Protein AF-0000000084333200 (afdb_homodimer)

Sequence (530 aa):
MKIALASPPFPKSINDGLYWVDKLTKEAADQGAEIICFPESYIPGYPATEFTIETHAQEKLEIALKRICEIAKQHQLAIIIPMDWETGEGIFNVAFVVSALGEILGYQTKNQLDPTEDNRWMPGKERHLFEVNGLKFGIVICHEGFRYPETTRWAARHGAQIVFHPHFAGSNSSGVKPTQWGAPENPYYEKAMMMRSIENTIYFASSNYATDFPESATSMIDPDGKCIAYQPYGKIGVLVTEIDPALATGFLAKRLKPELYPNNIMKIALASPPFPKSINDGLYWVDKLTKEAADQGAEIICFPESYIPGYPATEFTIETHAQEKLEIALKRICEIAKQHQLAIIIPMDWETGEGIFNVAFVVSALGEILGYQTKNQLDPTEDNRWMPGKERHLFEVNGLKFGIVICHEGFRYPETTRWAARHGAQIVFHPHFAGSNSSGVKPTQWGAPENPYYEKAMMMRSIENTIYFASSNYATDFPESATSMIDPDGKCIAYQPYGKIGVLVTEIDPALATGFLAKRLKPELYPNNI

InterPro domains:
  IPR000132 Nitrilase/cyanide hydratase, conserved site [PS00920] (32-47)
  IPR003010 Carbon-nitrogen hydrolase [PF00795] (12-248)
  IPR003010 Carbon-nitrogen hydrolase [PS50263] (1-245)
  IPR036526 Carbon-nitrogen hydrolase superfamily [G3DSA:3.60.110.10] (1-257)
  IPR036526 Carbon-nitrogen hydrolase superfamily [SSF56317] (1-248)
  IPR050345 Aliphatic Amidase/Beta-Ureidopropionase [PTHR43674] (17-248)

Secondary structure (DSSP, 8-state):
-EEEEEEPPPPSSHHHHHHHHHHHHHHHHHTT-SEEEPPTTTBT----TTSPPPP--HHHHHHHHHHHHHHHHHHT-EEEEEEEEEETTEEEEEEEEE-TTS-EEEEEE--S--GGGTTT---------EEETTEEEEE--THHHHH-HHHHHHHHHTT-SEEEEE-----SSS-----STT-TTS-THHHHHHHHHHTTTSEEEEE----SS-SS--EEE-TTS-EEEEPPTT--EEEEEE--GGG---HHHHT--GGGSTTT-/-EEEEEEPPPPSSHHHHHHHHHHHHHHHHHTT-SEEEPPTTTBT----TTSPPPP--HHHHHHHHHHHHHHHHHHT-EEEEEEEEEETTEEEEEEEEE-TTS-EEEEEE--S--GGGTTT---------EEETTEEEEE--THHHHH-HHHHHHHHHTT-SEEEEE-----SSS-----STT-TTS-THHHHHHHHHHTTTSEEEEE----SS-SS--EEE-TTS-EEEEPPTT--EEEEEE--GGG---HHHHT--GGGSTTT-

Nearest PDB structures (foldseek):
  5h8l-assembly1_H  TM=8.187E-01  e=2.861E-19  Medicago truncatula
  5h8i-assembly1_H  TM=7.967E-01  e=8.391E-19  Medicago truncatula
  9er3-assembly1_B  TM=8.064E-01  e=1.312E-17  Bacillus pumilus
  8c5i-assembly1_H  TM=7.874E-01  e=9.164E-18  Bacillus pumilus
  5h8k-assembly1_H  TM=7.917E-01  e=2.183E-18  Medicago truncatula

Organism: NCBI:txid1302689

Structure (mmCIF, N/CA/C/O backbone):
data_AF-0000000084333200-model_v1
#
loop_
_entity.id
_entity.type
_entity.pdbx_description
1 polymer 'CN hydrolase domain-containing protein'
#
loop_
_atom_site.group_PDB
_atom_site.id
_atom_site.type_symbol
_atom_site.label_atom_id
_atom_site.label_alt_id
_atom_site.label_comp_id
_atom_site.label_asym_id
_atom_site.label_entity_id
_atom_site.label_seq_id
_atom_site.pdbx_PDB_ins_code
_atom_site.Cartn_x
_atom_site.Cartn_y
_atom_site.Cartn_z
_atom_site.occupancy
_atom_site.B_iso_or_equiv
_atom_site.auth_seq_id
_atom_site.auth_comp_id
_atom_site.auth_asym_id
_atom_site.auth_atom_id
_atom_site.pdbx_PDB_model_num
ATOM 1 N N . MET A 1 1 ? -20.094 14.773 8.094 1 96.56 1 MET A N 1
ATOM 2 C CA . MET A 1 1 ? -19.109 15.664 8.695 1 96.56 1 MET A CA 1
ATOM 3 C C . MET A 1 1 ? -18.219 16.297 7.621 1 96.56 1 MET A C 1
ATOM 5 O O . MET A 1 1 ? -17.844 15.641 6.648 1 96.56 1 MET A O 1
ATOM 9 N N . LYS A 1 2 ? -17.906 17.578 7.75 1 98.62 2 LYS A N 1
ATOM 10 C CA . LYS A 1 2 ? -17.047 18.234 6.758 1 98.62 2 LYS A CA 1
ATOM 11 C C . LYS A 1 2 ? -15.609 18.344 7.254 1 98.62 2 LYS A C 1
ATOM 13 O O . LYS A 1 2 ? -15.359 18.828 8.367 1 98.62 2 LYS A O 1
ATOM 18 N N . ILE A 1 3 ? -14.68 17.875 6.402 1 98.69 3 ILE A N 1
ATOM 19 C CA . ILE A 1 3 ? -13.242 17.859 6.664 1 98.69 3 ILE A CA 1
ATOM 20 C C . ILE A 1 3 ? -12.539 18.828 5.707 1 98.69 3 ILE A C 1
ATOM 22 O O . ILE A 1 3 ? -12.875 18.875 4.52 1 98.69 3 ILE A O 1
ATOM 26 N N . ALA A 1 4 ? -11.625 19.531 6.25 1 98.94 4 ALA A N 1
ATOM 27 C CA . ALA A 1 4 ? -10.844 20.438 5.406 1 98.94 4 ALA A CA 1
ATOM 28 C C . ALA A 1 4 ? -9.383 20 5.344 1 98.94 4 ALA A C 1
ATOM 30 O O . ALA A 1 4 ? -8.82 19.562 6.348 1 98.94 4 ALA A O 1
ATOM 31 N N . LEU A 1 5 ? -8.82 20.109 4.18 1 99 5 LEU A N 1
ATOM 32 C CA . LEU A 1 5 ? -7.391 19.938 3.934 1 99 5 LEU A CA 1
ATOM 33 C C . LEU A 1 5 ? -6.789 21.188 3.311 1 99 5 LEU A C 1
ATOM 35 O O . LEU A 1 5 ? -7.258 21.656 2.27 1 99 5 LEU A O 1
ATOM 39 N N . ALA A 1 6 ? -5.801 21.703 3.965 1 99 6 ALA A N 1
ATOM 40 C CA . ALA A 1 6 ? -5.176 22.938 3.496 1 99 6 ALA A CA 1
ATOM 41 C C . ALA A 1 6 ? -4.117 22.656 2.438 1 99 6 ALA A C 1
ATOM 43 O O . ALA A 1 6 ? -3.4 21.656 2.525 1 99 6 ALA A O 1
ATOM 44 N N . SER A 1 7 ? -4.074 23.5 1.481 1 98.94 7 SER A N 1
ATOM 45 C CA . SER A 1 7 ? -2.979 23.578 0.524 1 98.94 7 SER A CA 1
ATOM 46 C C . SER A 1 7 ? -2.365 24.984 0.512 1 98.94 7 SER A C 1
ATOM 48 O O . SER A 1 7 ? -2.543 25.734 -0.446 1 98.94 7 SER A O 1
ATOM 50 N N . PRO A 1 8 ? -1.596 25.281 1.512 1 98.94 8 PRO A N 1
ATOM 51 C CA . PRO A 1 8 ? -0.971 26.594 1.606 1 98.94 8 PRO A CA 1
ATOM 52 C C . PRO A 1 8 ? 0.311 26.703 0.785 1 98.94 8 PRO A C 1
ATOM 54 O O . PRO A 1 8 ? 0.884 25.688 0.392 1 98.94 8 PRO A O 1
ATOM 57 N N . PRO A 1 9 ? 0.703 27.969 0.471 1 98.44 9 PRO A N 1
ATOM 58 C CA . PRO A 1 9 ? 2.059 28.109 -0.067 1 98.44 9 PRO A CA 1
ATOM 59 C C . PRO A 1 9 ? 3.139 27.812 0.975 1 98.44 9 PRO A C 1
ATOM 61 O O . PRO A 1 9 ? 2.842 27.734 2.17 1 98.44 9 PRO A O 1
ATOM 64 N N . PHE A 1 10 ? 4.305 27.562 0.502 1 97.75 10 PHE A N 1
ATOM 65 C CA . PHE A 1 10 ? 5.414 27.453 1.445 1 97.75 10 PHE A CA 1
ATOM 66 C C . PHE A 1 10 ? 5.559 28.734 2.254 1 97.75 10 PHE A C 1
ATOM 68 O O . PHE A 1 10 ? 5.57 29.828 1.689 1 97.75 10 PHE A O 1
ATOM 75 N N . PRO A 1 11 ? 5.637 28.641 3.549 1 97.44 11 PRO A N 1
ATOM 76 C CA . PRO A 1 11 ? 5.695 29.859 4.344 1 97.44 11 PRO A CA 1
ATOM 77 C C . PRO A 1 11 ? 7.027 30.594 4.207 1 97.44 11 PRO A C 1
ATOM 79 O O . PRO A 1 11 ? 8.086 29.969 4.234 1 97.44 11 PRO A O 1
ATOM 82 N N . LYS A 1 12 ? 6.996 31.859 4.152 1 95.94 12 LYS A N 1
ATOM 83 C CA . LYS A 1 12 ? 8.195 32.688 4.043 1 95.94 12 LYS A CA 1
ATOM 84 C C . LYS A 1 12 ? 8.828 32.906 5.41 1 95.94 12 LYS A C 1
ATOM 86 O O . LYS A 1 12 ? 10 33.312 5.5 1 95.94 12 LYS A O 1
ATOM 91 N N . SER A 1 13 ? 8.102 32.844 6.367 1 96.75 13 SER A N 1
ATOM 92 C CA . SER A 1 13 ? 8.453 33 7.773 1 96.75 13 SER A CA 1
ATOM 93 C C . SER A 1 13 ? 7.391 32.375 8.672 1 96.75 13 SER A C 1
ATOM 95 O O . SER A 1 13 ? 6.332 31.953 8.195 1 96.75 13 SER A O 1
ATOM 97 N N . ILE A 1 14 ? 7.656 32.219 9.945 1 98.06 14 ILE A N 1
ATOM 98 C CA . ILE A 1 14 ? 6.68 31.688 10.891 1 98.06 14 ILE A CA 1
ATOM 99 C C . ILE A 1 14 ? 5.434 32.562 10.891 1 98.06 14 ILE A C 1
ATOM 101 O O . ILE A 1 14 ? 4.309 32.062 10.875 1 98.06 14 ILE A O 1
ATOM 105 N N . ASN A 1 15 ? 5.648 33.906 10.836 1 98 15 ASN A N 1
ATOM 106 C CA . ASN A 1 15 ? 4.52 34.812 10.805 1 98 15 ASN A CA 1
ATOM 107 C C . ASN A 1 15 ? 3.705 34.656 9.523 1 98 15 ASN A C 1
ATOM 109 O O . ASN A 1 15 ? 2.477 34.75 9.547 1 98 15 ASN A O 1
ATOM 113 N N . ASP A 1 16 ? 4.398 34.5 8.414 1 98.38 16 ASP A N 1
ATOM 114 C CA . ASP A 1 16 ? 3.703 34.25 7.156 1 98.38 16 ASP A CA 1
ATOM 115 C C . ASP A 1 16 ? 2.902 32.969 7.223 1 98.38 16 ASP A C 1
ATOM 117 O O . ASP A 1 16 ? 1.776 32.875 6.723 1 98.38 16 ASP A O 1
ATOM 121 N N . GLY A 1 17 ? 3.482 31.906 7.809 1 98.62 17 GLY A N 1
ATOM 122 C CA . GLY A 1 17 ? 2.764 30.656 8.023 1 98.62 17 GLY A CA 1
ATOM 123 C C . GLY A 1 17 ? 1.506 30.844 8.852 1 98.62 17 GLY A C 1
ATOM 124 O O . GLY A 1 17 ? 0.453 30.297 8.516 1 98.62 17 GLY A O 1
ATOM 125 N N . LEU A 1 18 ? 1.636 31.609 9.875 1 98.81 18 LEU A N 1
ATOM 126 C CA . LEU A 1 18 ? 0.495 31.844 10.758 1 98.81 18 LEU A CA 1
ATOM 127 C C . LEU A 1 18 ? -0.607 32.594 10.031 1 98.81 18 LEU A C 1
ATOM 129 O O . LEU A 1 18 ? -1.793 32.375 10.281 1 98.81 18 LEU A O 1
ATOM 133 N N . TYR A 1 19 ? -0.17 33.5 9.172 1 98.88 19 TYR A N 1
ATOM 134 C CA . TYR A 1 19 ? -1.142 34.188 8.336 1 98.88 19 TYR A CA 1
ATOM 135 C C . TYR A 1 19 ? -1.959 33.188 7.512 1 98.88 19 TYR A C 1
ATOM 137 O O . TYR A 1 19 ? -3.189 33.281 7.473 1 98.88 19 TYR A O 1
ATOM 145 N N . TRP A 1 20 ? -1.323 32.312 6.867 1 98.94 20 TRP A N 1
ATOM 146 C CA . TRP A 1 20 ? -2.004 31.344 6.008 1 98.94 20 TRP A CA 1
ATOM 147 C C . TRP A 1 20 ? -2.83 30.375 6.84 1 98.94 20 TRP A C 1
ATOM 149 O O . TRP A 1 20 ? -3.898 29.922 6.406 1 98.94 20 TRP A O 1
ATOM 159 N N . VAL A 1 21 ? -2.324 29.969 8.039 1 98.94 21 VAL A N 1
ATOM 160 C CA . VAL A 1 21 ? -3.115 29.125 8.922 1 98.94 21 VAL A CA 1
ATOM 161 C C . VAL A 1 21 ? -4.434 29.812 9.258 1 98.94 21 VAL A C 1
ATOM 163 O O . VAL A 1 21 ? -5.504 29.203 9.164 1 98.94 21 VAL A O 1
ATOM 166 N N . ASP A 1 22 ? -4.328 31.062 9.602 1 98.94 22 ASP A N 1
ATOM 167 C CA . ASP A 1 22 ? -5.523 31.828 9.945 1 98.94 22 ASP A CA 1
ATOM 168 C C . ASP A 1 22 ? -6.469 31.938 8.75 1 98.94 22 ASP A C 1
ATOM 170 O O . ASP A 1 22 ? -7.656 31.625 8.859 1 98.94 22 ASP A O 1
ATOM 174 N N . LYS A 1 23 ? -5.949 32.312 7.625 1 98.94 23 LYS A N 1
ATOM 175 C CA . LYS A 1 23 ? -6.742 32.531 6.422 1 98.94 23 LYS A CA 1
ATOM 176 C C . LYS A 1 23 ? -7.457 31.266 5.977 1 98.94 23 LYS A C 1
ATOM 178 O O . LYS A 1 23 ? -8.664 31.281 5.73 1 98.94 23 LYS A O 1
ATOM 183 N N . LEU A 1 24 ? -6.762 30.172 5.848 1 98.94 24 LEU A N 1
ATOM 184 C CA . LEU A 1 24 ? -7.34 28.938 5.332 1 98.94 24 LEU A CA 1
ATOM 185 C C . LEU A 1 24 ? -8.273 28.297 6.359 1 98.94 24 LEU A C 1
ATOM 187 O O . LEU A 1 24 ? -9.266 27.672 5.996 1 98.94 24 LEU A O 1
ATOM 191 N N . THR A 1 25 ? -7.926 28.469 7.656 1 98.94 25 THR A N 1
ATOM 192 C CA . THR A 1 25 ? -8.836 28 8.695 1 98.94 25 THR A CA 1
ATOM 193 C C . THR A 1 25 ? -10.164 28.75 8.625 1 98.94 25 THR A C 1
ATOM 195 O O . THR A 1 25 ? -11.234 28.141 8.711 1 98.94 25 THR A O 1
ATOM 198 N N . LYS A 1 26 ? -10.062 30.047 8.477 1 98.94 26 LYS A N 1
ATOM 199 C CA . LYS A 1 26 ? -11.273 30.844 8.336 1 98.94 26 LYS A CA 1
ATOM 200 C C . LYS A 1 26 ? -12.094 30.391 7.129 1 98.94 26 LYS A C 1
ATOM 202 O O . LYS A 1 26 ? -13.312 30.219 7.23 1 98.94 26 LYS A O 1
ATOM 207 N N . GLU A 1 27 ? -11.422 30.234 6.016 1 98.94 27 GLU A N 1
ATOM 208 C CA . GLU A 1 27 ? -12.109 29.797 4.809 1 98.94 27 GLU A CA 1
ATOM 209 C C . GLU A 1 27 ? -12.789 28.438 5.02 1 98.94 27 GLU A C 1
ATOM 211 O O . GLU A 1 27 ? -13.914 28.234 4.578 1 98.94 27 GLU A O 1
ATOM 216 N N . ALA A 1 28 ? -12.109 27.516 5.668 1 98.94 28 ALA A N 1
ATOM 217 C CA . ALA A 1 28 ? -12.664 26.203 5.973 1 98.94 28 ALA A CA 1
ATOM 218 C C . ALA A 1 28 ? -13.883 26.328 6.887 1 98.94 28 ALA A C 1
ATOM 220 O O . ALA A 1 28 ? -14.906 25.672 6.648 1 98.94 28 ALA A O 1
ATOM 221 N N . ALA A 1 29 ? -13.75 27.125 7.906 1 98.81 29 ALA A N 1
ATOM 222 C CA . ALA A 1 29 ? -14.844 27.328 8.852 1 98.81 29 ALA A CA 1
ATOM 223 C C . ALA A 1 29 ? -16.062 27.906 8.156 1 98.81 29 ALA A C 1
ATOM 225 O O . ALA A 1 29 ? -17.203 27.5 8.438 1 98.81 29 ALA A O 1
ATOM 226 N N . ASP A 1 30 ? -15.82 28.828 7.27 1 98.75 30 ASP A N 1
ATOM 227 C CA . ASP A 1 30 ? -16.906 29.469 6.523 1 98.75 30 ASP A CA 1
ATOM 228 C C . ASP A 1 30 ? -17.656 28.453 5.68 1 98.75 30 ASP A C 1
ATOM 230 O O . ASP A 1 30 ? -18.828 28.641 5.359 1 98.75 30 ASP A O 1
ATOM 234 N N . GLN A 1 31 ? -16.969 27.391 5.367 1 98.75 31 GLN A N 1
ATOM 235 C CA . GLN A 1 31 ? -17.594 26.344 4.555 1 98.75 31 GLN A CA 1
ATOM 236 C C . GLN A 1 31 ? -18.172 25.234 5.43 1 98.75 31 GLN A C 1
ATOM 238 O O . GLN A 1 31 ? -18.656 24.219 4.922 1 98.75 31 GLN A O 1
ATOM 243 N N . GLY A 1 32 ? -17.969 25.375 6.73 1 98.56 32 GLY A N 1
ATOM 244 C CA . GLY A 1 32 ? -18.625 24.469 7.664 1 98.56 32 GLY A CA 1
ATOM 245 C C . GLY A 1 32 ? -17.75 23.297 8.086 1 98.56 32 GLY A C 1
ATOM 246 O O . GLY A 1 32 ? -18.234 22.328 8.656 1 98.56 32 GLY A O 1
ATOM 247 N N . ALA A 1 33 ? -16.5 23.344 7.777 1 98.81 33 ALA A N 1
ATOM 248 C CA . ALA A 1 33 ? -15.602 22.266 8.18 1 98.81 33 ALA A CA 1
ATOM 249 C C . ALA A 1 33 ? -15.484 22.188 9.703 1 98.81 33 ALA A C 1
ATOM 251 O O . ALA A 1 33 ? -15.688 23.188 10.398 1 98.81 33 ALA A O 1
ATOM 252 N N . GLU A 1 34 ? -15.164 21 10.172 1 98.5 34 GLU A N 1
ATOM 253 C CA . GLU A 1 34 ? -15.023 20.797 11.609 1 98.5 34 GLU A CA 1
ATOM 254 C C . GLU A 1 34 ? -13.562 20.562 12 1 98.5 34 GLU A C 1
ATOM 256 O O . GLU A 1 34 ? -13.195 20.703 13.164 1 98.5 34 GLU A O 1
ATOM 261 N N . ILE A 1 35 ? -12.781 20.188 11.07 1 98.88 35 ILE A N 1
ATOM 262 C CA . ILE A 1 35 ? -11.359 19.938 11.25 1 98.88 35 ILE A CA 1
ATOM 263 C C . ILE A 1 35 ? -10.602 20.359 9.992 1 98.88 35 ILE A C 1
ATOM 265 O O . ILE A 1 35 ? -11.086 20.172 8.875 1 98.88 35 ILE A O 1
ATOM 269 N N . ILE A 1 36 ? -9.422 20.969 10.156 1 99 36 ILE A N 1
ATOM 270 C CA . ILE A 1 36 ? -8.539 21.266 9.031 1 99 36 ILE A CA 1
ATOM 271 C C . ILE A 1 36 ? -7.145 20.719 9.305 1 99 36 ILE A C 1
ATOM 273 O O . ILE A 1 36 ? -6.652 20.797 10.438 1 99 36 ILE A O 1
ATOM 277 N N . CYS A 1 37 ? -6.535 20.125 8.344 1 99 37 CYS A N 1
ATOM 278 C CA . CYS A 1 37 ? -5.18 19.594 8.43 1 99 37 CYS A CA 1
ATOM 279 C C . CYS A 1 37 ? -4.23 20.359 7.52 1 99 37 CYS A C 1
ATOM 281 O O . CYS A 1 37 ? -4.547 20.609 6.355 1 99 37 CYS A O 1
ATOM 283 N N . PHE A 1 38 ? -3.131 20.75 8.039 1 99 38 PHE A N 1
ATOM 284 C CA . PHE A 1 38 ? -2.09 21.438 7.281 1 99 38 PHE A CA 1
ATOM 285 C C . PHE A 1 38 ? -0.959 20.484 6.926 1 99 38 PHE A C 1
ATOM 287 O O . PHE A 1 38 ? -0.9 19.359 7.441 1 99 38 PHE A O 1
ATOM 294 N N . PRO A 1 39 ? -0.067 20.859 6.004 1 98.94 39 PRO A N 1
ATOM 295 C CA . PRO A 1 39 ? 0.986 19.953 5.535 1 98.94 39 PRO A CA 1
ATOM 296 C C . PRO A 1 39 ? 2.123 19.797 6.543 1 98.94 39 PRO A C 1
ATOM 298 O O . PRO A 1 39 ? 2.182 20.531 7.531 1 98.94 39 PRO A O 1
ATOM 301 N N . GLU A 1 40 ? 2.967 18.875 6.223 1 98.94 40 GLU A N 1
ATOM 302 C CA . GLU A 1 40 ? 4.059 18.469 7.102 1 98.94 40 GLU A CA 1
ATOM 303 C C . GLU A 1 40 ? 4.957 19.656 7.453 1 98.94 40 GLU A C 1
ATOM 305 O O . GLU A 1 40 ? 5.352 20.422 6.574 1 98.94 40 GLU A O 1
ATOM 310 N N . SER A 1 41 ? 5.309 19.734 8.781 1 98.5 41 SER A N 1
ATOM 311 C CA . SER A 1 41 ? 6.227 20.766 9.258 1 98.5 41 SER A CA 1
ATOM 312 C C . SER A 1 41 ? 5.902 22.109 8.641 1 98.5 41 SER A C 1
ATOM 314 O O . SER A 1 41 ? 6.793 22.797 8.117 1 98.5 41 SER A O 1
ATOM 316 N N . TYR A 1 42 ? 4.641 22.406 8.672 1 98.75 42 TYR A N 1
ATOM 317 C CA . TYR A 1 42 ? 4.238 23.672 8.055 1 98.75 42 TYR A CA 1
ATOM 318 C C . TYR A 1 42 ? 4.801 24.859 8.82 1 98.75 42 TYR A C 1
ATOM 320 O O . TYR A 1 42 ? 5.148 25.875 8.227 1 98.75 42 TYR A O 1
ATOM 328 N N . ILE A 1 43 ? 4.758 24.719 10.102 1 98.38 43 ILE A N 1
ATOM 329 C CA . ILE A 1 43 ? 5.48 25.656 10.945 1 98.38 43 ILE A CA 1
ATOM 330 C C . ILE A 1 43 ? 6.703 24.984 11.555 1 98.38 43 ILE A C 1
ATOM 332 O O . ILE A 1 43 ? 6.574 24.062 12.359 1 98.38 43 ILE A O 1
ATOM 336 N N . PRO A 1 44 ? 7.961 25.453 11.219 1 97.44 44 PRO A N 1
ATOM 337 C CA . PRO A 1 44 ? 8.32 26.734 10.586 1 97.44 44 PRO A CA 1
ATOM 338 C C . PRO A 1 44 ? 8.375 26.641 9.062 1 97.44 44 PRO A C 1
ATOM 340 O O . PRO A 1 44 ? 8.609 27.641 8.391 1 97.44 44 PRO A O 1
ATOM 343 N N . GLY A 1 45 ? 8.18 25.562 8.492 1 97.12 45 GLY A N 1
ATOM 344 C CA . GLY A 1 45 ? 8.398 25.188 7.102 1 97.12 45 GLY A CA 1
ATOM 345 C C . GLY A 1 45 ? 9.281 23.969 6.938 1 97.12 45 GLY A C 1
ATOM 346 O O . GLY A 1 45 ? 10.297 23.828 7.621 1 97.12 45 GLY A O 1
ATOM 347 N N . TYR A 1 46 ? 8.836 23.078 6.043 1 95.81 46 TYR A N 1
ATOM 348 C CA . TYR A 1 46 ? 9.648 21.891 5.781 1 95.81 46 TYR A CA 1
ATOM 349 C C . TYR A 1 46 ? 11.031 22.281 5.281 1 95.81 46 TYR A C 1
ATOM 351 O O . TYR A 1 46 ? 11.164 23.109 4.383 1 95.81 46 TYR A O 1
ATOM 359 N N . PRO A 1 47 ? 12.047 21.656 5.789 1 92.75 47 PRO A N 1
ATOM 360 C CA . PRO A 1 47 ? 13.414 22.078 5.473 1 92.75 47 PRO A CA 1
ATOM 361 C C . PRO A 1 47 ? 13.93 21.484 4.164 1 92.75 47 PRO A C 1
ATOM 363 O O . PRO A 1 47 ? 14.969 20.812 4.148 1 92.75 47 PRO A O 1
ATOM 366 N N . ALA A 1 48 ? 13.281 21.797 3.121 1 90.12 48 ALA A N 1
ATOM 367 C CA . ALA A 1 48 ? 13.789 21.438 1.8 1 90.12 48 ALA A CA 1
ATOM 368 C C . ALA A 1 48 ? 14.859 22.422 1.336 1 90.12 48 ALA A C 1
ATOM 370 O O . ALA A 1 48 ? 14.82 23.609 1.694 1 90.12 48 ALA A O 1
ATOM 371 N N . THR A 1 49 ? 15.789 21.953 0.542 1 87.75 49 THR A N 1
ATOM 372 C CA . THR A 1 49 ? 16.969 22.703 0.153 1 87.75 49 THR A CA 1
ATOM 373 C C . THR A 1 49 ? 16.594 23.984 -0.579 1 87.75 49 THR A C 1
ATOM 375 O O . THR A 1 49 ? 17.281 25 -0.47 1 87.75 49 THR A O 1
ATOM 378 N N . GLU A 1 50 ? 15.547 23.938 -1.238 1 90.81 50 GLU A N 1
ATOM 379 C CA . GLU A 1 50 ? 15.203 25.062 -2.096 1 90.81 50 GLU A CA 1
ATOM 380 C C . GLU A 1 50 ? 14.508 26.172 -1.306 1 90.81 50 GLU A C 1
ATOM 382 O O . GLU A 1 50 ? 14.32 27.281 -1.805 1 90.81 50 GLU A O 1
ATOM 387 N N . PHE A 1 51 ? 14.195 25.859 -0.089 1 88.44 51 PHE A N 1
ATOM 388 C CA . PHE A 1 51 ? 13.469 26.844 0.704 1 88.44 51 PHE A CA 1
ATOM 389 C C . PHE A 1 51 ? 14.305 27.312 1.892 1 88.44 51 PHE A C 1
ATOM 391 O O . PHE A 1 51 ? 15.008 26.516 2.512 1 88.44 51 PHE A O 1
ATOM 398 N N . THR A 1 52 ? 14.25 28.625 2.174 1 88.06 52 THR A N 1
ATOM 399 C CA . THR A 1 52 ? 14.898 29.172 3.357 1 88.06 52 THR A CA 1
ATOM 400 C C . THR A 1 52 ? 13.938 29.172 4.547 1 88.06 52 THR A C 1
ATOM 402 O O . THR A 1 52 ? 12.844 29.719 4.473 1 88.06 52 THR A O 1
ATOM 405 N N . ILE A 1 53 ? 14.391 28.562 5.617 1 89.81 53 ILE A N 1
ATOM 406 C CA . ILE A 1 53 ? 13.578 28.484 6.828 1 89.81 53 ILE A CA 1
ATOM 407 C C . ILE A 1 53 ? 14.07 29.531 7.836 1 89.81 53 ILE A C 1
ATOM 409 O O . ILE A 1 53 ? 15.266 29.609 8.117 1 89.81 53 ILE A O 1
ATOM 413 N N . GLU A 1 54 ? 13.195 30.203 8.367 1 87.88 54 GLU A N 1
ATOM 414 C CA . GLU A 1 54 ? 13.508 31.203 9.383 1 87.88 54 GLU A CA 1
ATOM 415 C C . GLU A 1 54 ? 14.219 30.562 10.578 1 87.88 54 GLU A C 1
ATOM 417 O O . GLU A 1 54 ? 13.773 29.531 11.086 1 87.88 54 GLU A O 1
ATOM 422 N N . THR A 1 55 ? 15.367 31.188 10.859 1 84.62 55 THR A N 1
ATOM 423 C CA . THR A 1 55 ? 16.016 30.766 12.102 1 84.62 55 THR A CA 1
ATOM 424 C C . THR A 1 55 ? 15.102 31 13.297 1 84.62 55 THR A C 1
ATOM 426 O O . THR A 1 55 ? 14.523 32.094 13.438 1 84.62 55 THR A O 1
ATOM 429 N N . HIS A 1 56 ? 14.969 29.922 14.094 1 84 56 HIS A N 1
ATOM 430 C CA . HIS A 1 56 ? 14.031 30.047 15.203 1 84 56 HIS A CA 1
ATOM 431 C C . HIS A 1 56 ? 14.484 29.219 16.406 1 84 56 HIS A C 1
ATOM 433 O O . HIS A 1 56 ? 15.094 28.172 16.234 1 84 56 HIS A O 1
ATOM 439 N N . ALA A 1 57 ? 14.148 29.891 17.547 1 88.94 57 ALA A N 1
ATOM 440 C CA . ALA A 1 57 ? 14.281 29.125 18.781 1 88.94 57 ALA A CA 1
ATOM 441 C C . ALA A 1 57 ? 12.969 28.438 19.141 1 88.94 57 ALA A C 1
ATOM 443 O O . ALA A 1 57 ? 11.922 28.719 18.547 1 88.94 57 ALA A O 1
ATOM 444 N N . GLN A 1 58 ? 13.016 27.5 20.031 1 95.56 58 GLN A N 1
ATOM 445 C CA . GLN A 1 58 ? 11.836 26.75 20.469 1 95.56 58 GLN A CA 1
ATOM 446 C C . GLN A 1 58 ? 10.758 27.703 21 1 95.56 58 GLN A C 1
ATOM 448 O O . GLN A 1 58 ? 9.562 27.438 20.844 1 95.56 58 GLN A O 1
ATOM 453 N N . GLU A 1 59 ? 11.156 28.734 21.578 1 96.12 59 GLU A N 1
ATOM 454 C CA . GLU A 1 59 ? 10.219 29.703 22.125 1 96.12 59 GLU A CA 1
ATOM 455 C C . GLU A 1 59 ? 9.32 30.281 21.047 1 96.12 59 GLU A C 1
ATOM 457 O O . GLU A 1 59 ? 8.141 30.531 21.266 1 96.12 59 GLU A O 1
ATOM 462 N N . LYS A 1 60 ? 9.891 30.547 19.922 1 96.88 60 LYS A N 1
ATOM 463 C CA . LYS A 1 60 ? 9.109 31.078 18.812 1 96.88 60 LYS A CA 1
ATOM 464 C C . LYS A 1 60 ? 8.062 30.078 18.359 1 96.88 60 LYS A C 1
ATOM 466 O O . LYS A 1 60 ? 6.953 30.453 17.969 1 96.88 60 LYS A O 1
ATOM 471 N N . LEU A 1 61 ? 8.375 28.844 18.344 1 98.19 61 LEU A N 1
ATOM 472 C CA . LEU A 1 61 ? 7.43 27.797 17.969 1 98.19 61 LEU A CA 1
ATOM 473 C C . LEU A 1 61 ? 6.332 27.641 19.016 1 98.19 61 LEU A C 1
ATOM 475 O O . LEU A 1 61 ? 5.176 27.375 18.672 1 98.19 61 LEU A O 1
ATOM 479 N N . GLU A 1 62 ? 6.699 27.812 20.266 1 98.25 62 GLU A N 1
ATOM 480 C CA . GLU A 1 62 ? 5.707 27.781 21.328 1 98.25 62 GLU A CA 1
ATOM 481 C C . GLU A 1 62 ? 4.711 28.938 21.188 1 98.25 62 GLU A C 1
ATOM 483 O O . GLU A 1 62 ? 3.51 28.75 21.406 1 98.25 62 GLU A O 1
ATOM 488 N N . ILE A 1 63 ? 5.215 30.047 20.844 1 98.5 63 ILE A N 1
ATOM 489 C CA . ILE A 1 63 ? 4.359 31.203 20.625 1 98.5 63 ILE A CA 1
ATOM 490 C C . ILE A 1 63 ? 3.447 30.953 19.438 1 98.5 63 ILE A C 1
ATOM 492 O O . ILE A 1 63 ? 2.262 31.297 19.469 1 98.5 63 ILE A O 1
ATOM 496 N N . ALA A 1 64 ? 4.02 30.375 18.391 1 98.75 64 ALA A N 1
ATOM 497 C CA . ALA A 1 64 ? 3.229 30.047 17.219 1 98.75 64 ALA A CA 1
ATOM 498 C C . ALA A 1 64 ? 2.1 29.094 17.547 1 98.75 64 ALA A C 1
ATOM 500 O O . ALA A 1 64 ? 0.97 29.25 17.078 1 98.75 64 ALA A O 1
ATOM 501 N N . LEU A 1 65 ? 2.389 28.062 18.359 1 98.88 65 LEU A N 1
ATOM 502 C CA . LEU A 1 65 ? 1.365 27.094 18.75 1 98.88 65 LEU A CA 1
ATOM 503 C C . LEU A 1 65 ? 0.253 27.766 19.547 1 98.88 65 LEU A C 1
ATOM 505 O O . LEU A 1 65 ? -0.925 27.453 19.359 1 98.88 65 LEU A O 1
ATOM 509 N N . LYS A 1 66 ? 0.656 28.672 20.406 1 98.88 66 LYS A N 1
ATOM 510 C CA . LYS A 1 66 ? -0.34 29.438 21.156 1 98.88 66 LYS A CA 1
ATOM 511 C C . LYS A 1 66 ? -1.249 30.234 20.234 1 98.88 66 LYS A C 1
ATOM 513 O O . LYS A 1 66 ? -2.463 30.281 20.438 1 98.88 66 LYS A O 1
ATOM 518 N N . ARG A 1 67 ? -0.621 30.844 19.266 1 98.88 67 ARG A N 1
ATOM 519 C CA . ARG A 1 67 ? -1.396 31.594 18.281 1 98.88 67 ARG A CA 1
ATOM 520 C C . ARG A 1 67 ? -2.348 30.688 17.516 1 98.88 67 ARG A C 1
ATOM 522 O O . ARG A 1 67 ? -3.475 31.078 17.203 1 98.88 67 ARG A O 1
ATOM 529 N N . ILE A 1 68 ? -1.933 29.531 17.172 1 98.94 68 ILE A N 1
ATOM 530 C CA . ILE A 1 68 ? -2.754 28.578 16.438 1 98.94 68 ILE A CA 1
ATOM 531 C C . ILE A 1 68 ? -3.936 28.141 17.312 1 98.94 68 ILE A C 1
ATOM 533 O O . ILE A 1 68 ? -5.051 27.969 16.812 1 98.94 68 ILE A O 1
ATOM 537 N N . CYS A 1 69 ? -3.693 27.938 18.594 1 98.94 69 CYS A N 1
ATOM 538 C CA . CYS A 1 69 ? -4.781 27.656 19.516 1 98.94 69 CYS A CA 1
ATOM 539 C C . CYS A 1 69 ? -5.828 28.766 19.5 1 98.94 69 CYS A C 1
ATOM 541 O O . CYS A 1 69 ? -7.027 28.484 19.484 1 98.94 69 CYS A O 1
ATOM 543 N N . GLU A 1 70 ? -5.355 29.984 19.453 1 98.94 70 GLU A N 1
ATOM 544 C CA . GLU A 1 70 ? -6.266 31.125 19.406 1 98.94 70 GLU A CA 1
ATOM 545 C C . GLU A 1 70 ? -7.047 31.141 18.094 1 98.94 70 GLU A C 1
ATOM 547 O O . GLU A 1 70 ? -8.234 31.469 18.078 1 98.94 70 GLU A O 1
ATOM 552 N N . ILE A 1 71 ? -6.363 30.828 17 1 98.94 71 ILE A N 1
ATOM 553 C CA . ILE A 1 71 ? -6.996 30.781 15.695 1 98.94 71 ILE A CA 1
ATOM 554 C C . ILE A 1 71 ? -8.094 29.719 15.688 1 98.94 71 ILE A C 1
ATOM 556 O O . ILE A 1 71 ? -9.203 29.969 15.203 1 98.94 71 ILE A O 1
ATOM 560 N N . ALA A 1 72 ? -7.789 28.531 16.234 1 98.94 72 ALA A N 1
ATOM 561 C CA . ALA A 1 72 ? -8.773 27.453 16.312 1 98.94 72 ALA A CA 1
ATOM 562 C C . ALA A 1 72 ? -10.023 27.922 17.062 1 98.94 72 ALA A C 1
ATOM 564 O O . ALA A 1 72 ? -11.148 27.703 16.609 1 98.94 72 ALA A O 1
ATOM 565 N N . LYS A 1 73 ? -9.797 28.578 18.203 1 98.88 73 LYS A N 1
ATOM 566 C CA . LYS A 1 73 ? -10.883 29.078 19.031 1 98.88 73 LYS A CA 1
ATOM 567 C C . LYS A 1 73 ? -11.688 30.156 18.312 1 98.88 73 LYS A C 1
ATOM 569 O O . LYS A 1 73 ? -12.922 30.125 18.312 1 98.88 73 LYS A O 1
ATOM 574 N N . GLN A 1 74 ? -10.969 31.016 17.719 1 98.81 74 GLN A N 1
ATOM 575 C CA . GLN A 1 74 ? -11.594 32.125 17.031 1 98.81 74 GLN A CA 1
ATOM 576 C C . GLN A 1 74 ? -12.539 31.641 15.938 1 98.81 74 GLN A C 1
ATOM 578 O O . GLN A 1 74 ? -13.641 32.188 15.773 1 98.81 74 GLN A O 1
ATOM 583 N N . HIS A 1 75 ? -12.086 30.656 15.18 1 98.81 75 HIS A N 1
ATOM 584 C CA . HIS A 1 75 ? -12.875 30.203 14.039 1 98.81 75 HIS A CA 1
ATOM 585 C C . HIS A 1 75 ? -13.688 28.953 14.391 1 98.81 75 HIS A C 1
ATOM 587 O O . HIS A 1 75 ? -14.406 28.422 13.539 1 98.81 75 HIS A O 1
ATOM 593 N N . GLN A 1 76 ? -13.578 28.453 15.641 1 98.62 76 GLN A N 1
ATOM 594 C CA . GLN A 1 76 ? -14.32 27.297 16.141 1 98.62 76 GLN A CA 1
ATOM 595 C C . GLN A 1 76 ? -14.117 26.078 15.242 1 98.62 76 GLN A C 1
ATOM 597 O O . GLN A 1 76 ? -15.086 25.453 14.82 1 98.62 76 GLN A O 1
ATOM 602 N N . LEU A 1 77 ? -12.922 25.812 14.961 1 98.44 77 LEU A N 1
ATOM 603 C CA . LEU A 1 77 ? -12.492 24.734 14.07 1 98.44 77 LEU A CA 1
ATOM 604 C C . LEU A 1 77 ? -11.258 24.031 14.625 1 98.44 77 LEU A C 1
ATOM 606 O O . LEU A 1 77 ? -10.305 24.688 15.055 1 98.44 77 LEU A O 1
ATOM 610 N N . ALA A 1 78 ? -11.297 22.672 14.734 1 98.94 78 ALA A N 1
ATOM 611 C CA . ALA A 1 78 ? -10.102 21.938 15.156 1 98.94 78 ALA A CA 1
ATOM 612 C C . ALA A 1 78 ? -9.008 22.016 14.102 1 98.94 78 ALA A C 1
ATOM 614 O O . ALA A 1 78 ? -9.289 22 12.898 1 98.94 78 ALA A O 1
ATOM 615 N N . ILE A 1 79 ? -7.77 22.094 14.547 1 99 79 ILE A N 1
ATOM 616 C CA . ILE A 1 79 ? -6.645 22.25 13.625 1 99 79 ILE A CA 1
ATOM 617 C C . ILE A 1 79 ? -5.609 21.156 13.883 1 99 79 ILE A C 1
ATOM 619 O O . ILE A 1 79 ? -5.18 20.969 15.023 1 99 79 ILE A O 1
ATOM 623 N N . ILE A 1 80 ? -5.281 20.391 12.891 1 99 80 ILE A N 1
ATOM 624 C CA . ILE A 1 80 ? -4.07 19.578 12.875 1 99 80 ILE A CA 1
ATOM 625 C C . ILE A 1 80 ? -2.918 20.391 12.273 1 99 80 ILE A C 1
ATOM 627 O O . ILE A 1 80 ? -2.932 20.703 11.086 1 99 80 ILE A O 1
ATOM 631 N N . ILE A 1 81 ? -1.938 20.719 13.109 1 98.94 81 ILE A N 1
ATOM 632 C CA . ILE A 1 81 ? -0.86 21.594 12.664 1 98.94 81 ILE A CA 1
ATOM 633 C C . ILE A 1 81 ? 0.483 20.891 12.836 1 98.94 81 ILE A C 1
ATOM 635 O O . ILE A 1 81 ? 0.982 20.766 13.953 1 98.94 81 ILE A O 1
ATOM 639 N N . PRO A 1 82 ? 1.029 20.422 11.734 1 98.94 82 PRO A N 1
ATOM 640 C CA . PRO A 1 82 ? 2.389 19.875 11.789 1 98.94 82 PRO A CA 1
ATOM 641 C C . PRO A 1 82 ? 3.445 20.953 12.039 1 98.94 82 PRO A C 1
ATOM 643 O O . PRO A 1 82 ? 3.393 22.016 11.438 1 98.94 82 PRO A O 1
ATOM 646 N N . MET A 1 83 ? 4.344 20.688 12.953 1 98.75 83 MET A N 1
ATOM 647 C CA . MET A 1 83 ? 5.395 21.594 13.383 1 98.75 83 MET A CA 1
ATOM 648 C C . MET A 1 83 ? 6.691 20.844 13.664 1 98.75 83 MET A C 1
ATOM 650 O O . MET A 1 83 ? 6.688 19.625 13.797 1 98.75 83 MET A O 1
ATOM 654 N N . ASP A 1 84 ? 7.754 21.609 13.68 1 97.88 84 ASP A N 1
ATOM 655 C CA . ASP A 1 84 ? 8.953 21.125 14.367 1 97.88 84 ASP A CA 1
ATOM 656 C C . ASP A 1 84 ? 8.883 21.438 15.867 1 97.88 84 ASP A C 1
ATOM 658 O O . ASP A 1 84 ? 8.352 22.469 16.266 1 97.88 84 ASP A O 1
ATOM 662 N N . TRP A 1 85 ? 9.344 20.469 16.594 1 97.81 85 TRP A N 1
ATOM 663 C CA . TRP A 1 85 ? 9.25 20.672 18.031 1 97.81 85 TRP A CA 1
ATOM 664 C C . TRP A 1 85 ? 10.492 20.156 18.734 1 97.81 85 TRP A C 1
ATOM 666 O O . TRP A 1 85 ? 10.836 18.969 18.625 1 97.81 85 TRP A O 1
ATOM 676 N N . GLU A 1 86 ? 11.141 21.062 19.406 1 95.25 86 GLU A N 1
ATOM 677 C CA . GLU A 1 86 ? 12.367 20.688 20.109 1 95.25 86 GLU A CA 1
ATOM 678 C C . GLU A 1 86 ? 12.086 20.297 21.547 1 95.25 86 GLU A C 1
ATOM 680 O O . GLU A 1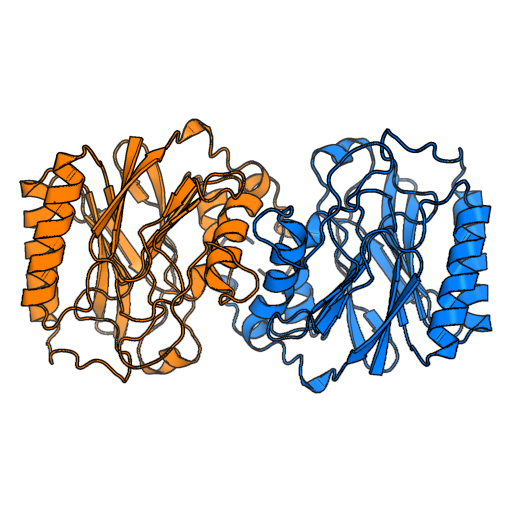 86 ? 11.312 20.969 22.234 1 95.25 86 GLU A O 1
ATOM 685 N N . THR A 1 87 ? 12.68 19.172 21.875 1 90.69 87 THR A N 1
ATOM 686 C CA . THR A 1 87 ? 12.695 18.734 23.266 1 90.69 87 THR A CA 1
ATOM 687 C C . THR A 1 87 ? 14.133 18.547 23.75 1 90.69 87 THR A C 1
ATOM 689 O O . THR A 1 87 ? 15.086 18.828 23.031 1 90.69 87 THR A O 1
ATOM 692 N N . GLY A 1 88 ? 14.305 18.25 24.953 1 87.31 88 GLY A N 1
ATOM 693 C CA . GLY A 1 88 ? 15.625 17.953 25.484 1 87.31 88 GLY A CA 1
ATOM 694 C C . GLY A 1 88 ? 16.359 16.859 24.719 1 87.31 88 GLY A C 1
ATOM 695 O O . GLY A 1 88 ? 17.578 16.812 24.719 1 87.31 88 GLY A O 1
ATOM 696 N N . GLU A 1 89 ? 15.648 16.062 23.984 1 89.75 89 GLU A N 1
ATOM 697 C CA . GLU A 1 89 ? 16.203 14.906 23.281 1 89.75 89 GLU A CA 1
ATOM 698 C C . GLU A 1 89 ? 16.578 15.258 21.844 1 89.75 89 GLU A C 1
ATOM 700 O O . GLU A 1 89 ? 17.359 14.547 21.219 1 89.75 89 GLU A O 1
ATOM 705 N N . GLY A 1 90 ? 15.984 16.312 21.406 1 93.44 90 GLY A N 1
ATOM 706 C CA . GLY A 1 90 ? 16.188 16.688 20.016 1 93.44 90 GLY A CA 1
ATOM 707 C C . GLY A 1 90 ? 14.953 17.312 19.391 1 93.44 90 GLY A C 1
ATOM 708 O O . GLY A 1 90 ? 14.039 17.75 20.094 1 93.44 90 GLY A O 1
ATOM 709 N N . ILE A 1 91 ? 15.008 17.422 18.078 1 96.88 91 ILE A N 1
ATOM 710 C CA . ILE A 1 91 ? 13.906 18.031 17.328 1 96.88 91 ILE A CA 1
ATOM 711 C C . ILE A 1 91 ? 13.016 16.938 16.734 1 96.88 91 ILE A C 1
ATOM 713 O O . ILE A 1 91 ? 13.516 15.977 16.156 1 96.88 91 ILE A O 1
ATOM 717 N N . PHE A 1 92 ? 11.758 17.094 16.922 1 97.94 92 PHE A N 1
ATOM 718 C CA . PHE A 1 92 ? 10.781 16.156 16.391 1 97.94 92 PHE A CA 1
ATOM 719 C C . PHE A 1 92 ? 9.922 16.812 15.32 1 97.94 92 PHE A C 1
ATOM 721 O O . PHE A 1 92 ? 9.664 18.016 15.383 1 97.94 92 PHE A O 1
ATOM 728 N N . ASN A 1 93 ? 9.594 16.031 14.289 1 98.25 93 ASN A N 1
ATOM 729 C CA . ASN A 1 93 ? 8.477 16.344 13.398 1 98.25 93 ASN A CA 1
ATOM 730 C C . ASN A 1 93 ? 7.148 15.867 13.984 1 98.25 93 ASN A C 1
ATOM 732 O O . ASN A 1 93 ? 6.918 14.664 14.117 1 98.25 93 ASN A O 1
ATOM 736 N N . VAL A 1 94 ? 6.355 16.844 14.367 1 98.5 94 VAL A N 1
ATOM 737 C CA . VAL A 1 94 ? 5.129 16.5 15.086 1 98.5 94 VAL A CA 1
ATOM 738 C C . VAL A 1 94 ? 3.926 17.109 14.375 1 98.5 94 VAL A C 1
ATOM 740 O O . VAL A 1 94 ? 4.07 18.062 13.602 1 98.5 94 VAL A O 1
ATOM 743 N N . ALA A 1 95 ? 2.803 16.516 14.555 1 98.94 95 ALA A N 1
ATOM 744 C CA . ALA A 1 95 ? 1.514 17.109 14.211 1 98.94 95 ALA A CA 1
ATOM 745 C C . ALA A 1 95 ? 0.646 17.297 15.453 1 98.94 95 ALA A C 1
ATOM 747 O O . ALA A 1 95 ? 0.158 16.312 16.031 1 98.94 95 ALA A O 1
ATOM 748 N N . PHE A 1 96 ? 0.469 18.531 15.859 1 98.94 96 PHE A N 1
ATOM 749 C CA . PHE A 1 96 ? -0.401 18.828 16.984 1 98.94 96 PHE A CA 1
ATOM 750 C C . PHE A 1 96 ? -1.865 18.797 16.578 1 98.94 96 PHE A C 1
ATOM 752 O O . PHE A 1 96 ? -2.199 19.156 15.438 1 98.94 96 PHE A O 1
ATOM 759 N N . VAL A 1 97 ? -2.707 18.359 17.484 1 98.94 97 VAL A N 1
ATOM 760 C CA . VAL A 1 97 ? -4.152 18.453 17.328 1 98.94 97 VAL A CA 1
ATOM 761 C C . VAL A 1 97 ? -4.719 19.469 18.312 1 98.94 97 VAL A C 1
ATOM 763 O O . VAL A 1 97 ? -4.594 19.297 19.531 1 98.94 97 VAL A O 1
ATOM 766 N N . VAL A 1 98 ? -5.285 20.531 17.797 1 98.94 98 VAL A N 1
ATOM 767 C CA . VAL A 1 98 ? -5.891 21.594 18.594 1 98.94 98 VAL A CA 1
ATOM 768 C C . VAL A 1 98 ? -7.41 21.562 18.422 1 98.94 98 VAL A C 1
ATOM 770 O O . VAL A 1 98 ? -7.914 21.547 17.297 1 98.94 98 VAL A O 1
ATOM 773 N N . SER A 1 99 ? -8.164 21.578 19.516 1 98.88 99 SER A N 1
ATOM 774 C CA . SER A 1 99 ? -9.617 21.531 19.453 1 98.88 99 SER A CA 1
ATOM 775 C C . SER A 1 99 ? -10.195 22.875 19 1 98.88 99 SER A C 1
ATOM 777 O O . SER A 1 99 ? -9.484 23.875 18.938 1 98.88 99 SER A O 1
ATOM 779 N N . ALA A 1 100 ? -11.469 22.844 18.734 1 98.75 100 ALA A N 1
ATOM 780 C CA . ALA A 1 100 ? -12.18 24.062 18.359 1 98.75 100 ALA A CA 1
ATOM 781 C C . ALA A 1 100 ? -12.234 25.062 19.516 1 98.75 100 ALA A C 1
ATOM 783 O O . ALA A 1 100 ? -12.539 26.234 19.312 1 98.75 100 ALA A O 1
ATOM 784 N N . LEU A 1 101 ? -11.883 24.609 20.703 1 98.56 101 LEU A N 1
ATOM 785 C CA . LEU A 1 101 ? -11.867 25.484 21.859 1 98.56 101 LEU A CA 1
ATOM 786 C C . LEU A 1 101 ? -10.461 26 22.141 1 98.56 101 LEU A C 1
ATOM 788 O O . LEU A 1 101 ? -10.242 26.734 23.109 1 98.56 101 LEU A O 1
ATOM 792 N N . GLY A 1 102 ? -9.531 25.609 21.297 1 98.75 102 GLY A N 1
ATOM 793 C CA . GLY A 1 102 ? -8.164 26.078 21.422 1 98.75 102 GLY A CA 1
ATOM 794 C C . GLY A 1 102 ? -7.332 25.234 22.375 1 98.75 102 GLY A C 1
ATOM 795 O O . GLY A 1 102 ? -6.25 25.656 22.797 1 98.75 102 GLY A O 1
ATOM 796 N N . GLU A 1 103 ? -7.836 24.047 22.75 1 98.69 103 GLU A N 1
ATOM 797 C CA . GLU A 1 103 ? -7.105 23.141 23.641 1 98.69 103 GLU A CA 1
ATOM 798 C C . GLU A 1 103 ? -6.227 22.172 22.828 1 98.69 103 GLU A C 1
ATOM 800 O O . GLU A 1 103 ? -6.656 21.641 21.812 1 98.69 103 GLU A O 1
ATOM 805 N N . ILE A 1 104 ? -5.062 21.969 23.312 1 98.81 104 ILE A N 1
ATOM 806 C CA . ILE A 1 104 ? -4.195 20.969 22.703 1 98.81 104 ILE A CA 1
ATOM 807 C C . ILE A 1 104 ? -4.617 19.578 23.141 1 98.81 104 ILE A C 1
ATOM 809 O O . ILE A 1 104 ? -4.535 19.25 24.328 1 98.81 104 ILE A O 1
ATOM 813 N N . LEU A 1 105 ? -5.012 18.797 22.219 1 98.81 105 LEU A N 1
ATOM 814 C CA . LEU A 1 105 ? -5.492 17.438 22.516 1 98.81 105 LEU A CA 1
ATOM 815 C C . LEU A 1 105 ? -4.34 16.453 22.531 1 98.81 105 LEU A C 1
ATOM 817 O O . LEU A 1 105 ? -4.484 15.328 23.016 1 98.81 105 LEU A O 1
ATOM 821 N N . GLY A 1 106 ? -3.221 16.828 21.969 1 98.62 106 GLY A N 1
ATOM 822 C CA . GLY A 1 106 ? -2.035 15.992 21.859 1 98.62 106 GLY A CA 1
ATOM 823 C C . GLY A 1 106 ? -1.294 16.172 20.547 1 98.62 106 GLY A C 1
ATOM 824 O O . GLY A 1 106 ? -1.488 17.172 19.859 1 98.62 106 GLY A O 1
ATOM 825 N N . TYR A 1 107 ? -0.37 15.273 20.297 1 98.62 107 TYR A N 1
ATOM 826 C CA . TYR A 1 107 ? 0.385 15.32 19.047 1 98.62 107 TYR A CA 1
ATOM 827 C C . TYR A 1 107 ? 0.814 13.922 18.625 1 98.62 107 TYR A C 1
ATOM 829 O O . TYR A 1 107 ? 0.829 12.992 19.438 1 98.62 107 TYR A O 1
ATOM 837 N N . GLN A 1 108 ? 1.003 13.766 17.391 1 98.44 108 GLN A N 1
ATOM 838 C CA . GLN A 1 108 ? 1.651 12.602 16.812 1 98.44 108 GLN A CA 1
ATOM 839 C C . GLN A 1 108 ? 3.035 12.945 16.281 1 98.44 108 GLN A C 1
ATOM 841 O O . GLN A 1 108 ? 3.188 13.906 15.516 1 98.44 108 GLN A O 1
ATOM 846 N N . THR A 1 109 ? 4.047 12.203 16.688 1 97.94 109 THR A N 1
ATOM 847 C CA . THR A 1 109 ? 5.391 12.359 16.125 1 97.94 109 THR A CA 1
ATOM 848 C C . THR A 1 109 ? 5.547 11.539 14.852 1 97.94 109 THR A C 1
ATOM 850 O O . THR A 1 109 ? 4.867 10.523 14.672 1 97.94 109 THR A O 1
ATOM 853 N N . LYS A 1 110 ? 6.457 11.992 14 1 98.12 110 LYS A N 1
ATOM 854 C CA . LYS A 1 110 ? 6.934 11.117 12.938 1 98.12 110 LYS A CA 1
ATOM 855 C C . LYS A 1 110 ? 7.84 10.023 13.492 1 98.12 110 LYS A C 1
ATOM 857 O O . LYS A 1 110 ? 8.898 10.312 14.055 1 98.12 110 LYS A O 1
ATOM 862 N N . ASN A 1 111 ? 7.406 8.844 13.367 1 96.25 111 ASN A N 1
ATOM 863 C CA . ASN A 1 111 ? 8.117 7.723 13.977 1 96.25 111 ASN A CA 1
ATOM 864 C C . ASN A 1 111 ? 9.023 7.023 12.969 1 96.25 111 ASN A C 1
ATOM 866 O O . ASN A 1 111 ? 10.047 6.441 13.344 1 96.25 111 ASN A O 1
ATOM 870 N N . GLN A 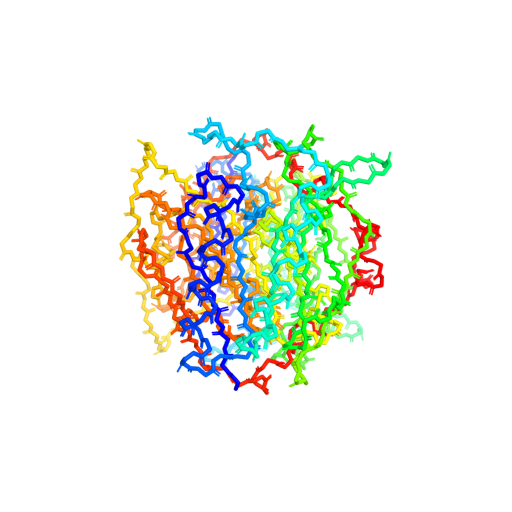1 112 ? 8.562 6.984 11.742 1 96.12 112 GLN A N 1
ATOM 871 C CA . GLN A 1 112 ? 9.336 6.41 10.641 1 96.12 112 GLN A CA 1
ATOM 872 C C . GLN A 1 112 ? 9.867 7.504 9.719 1 96.12 112 GLN A C 1
ATOM 874 O O . GLN A 1 112 ? 9.18 7.926 8.789 1 96.12 112 GLN A O 1
ATOM 879 N N . LEU A 1 113 ? 11.086 7.836 9.945 1 96.75 113 LEU A N 1
ATOM 880 C CA . LEU A 1 113 ? 11.672 8.938 9.188 1 96.75 113 LEU A CA 1
ATOM 881 C C . LEU A 1 113 ? 12.078 8.484 7.793 1 96.75 113 LEU A C 1
ATOM 883 O O . LEU A 1 113 ? 12.469 7.328 7.602 1 96.75 113 LEU A O 1
ATOM 887 N N . ASP A 1 114 ? 11.93 9.336 6.84 1 97 114 ASP A N 1
ATOM 888 C CA . ASP A 1 114 ? 12.633 9.133 5.578 1 97 114 ASP A CA 1
ATOM 889 C C . ASP A 1 114 ? 14.141 9.078 5.793 1 97 114 ASP A C 1
ATOM 891 O O . ASP A 1 114 ? 14.688 9.828 6.602 1 97 114 ASP A O 1
ATOM 895 N N . PRO A 1 115 ? 14.797 8.219 5.086 1 96.88 115 PRO A N 1
ATOM 896 C CA . PRO A 1 115 ? 16.25 8.117 5.289 1 96.88 115 PRO A CA 1
ATOM 897 C C . PRO A 1 115 ? 16.953 9.469 5.195 1 96.88 115 PRO A C 1
ATOM 899 O O . PRO A 1 115 ? 17.922 9.719 5.922 1 96.88 115 PRO A O 1
ATOM 902 N N . THR A 1 116 ? 16.469 10.352 4.375 1 95.31 116 THR A N 1
ATOM 903 C CA . THR A 1 116 ? 17.094 11.648 4.184 1 95.31 116 THR A CA 1
ATOM 904 C C . THR A 1 116 ? 16.859 12.547 5.398 1 95.31 116 THR A C 1
ATOM 906 O O . THR A 1 116 ? 17.484 13.594 5.531 1 95.31 116 THR A O 1
ATOM 909 N N . GLU A 1 117 ? 16 12.094 6.367 1 95.94 117 GLU A N 1
ATOM 910 C CA . GLU A 1 117 ? 15.594 12.914 7.508 1 95.94 117 GLU A CA 1
ATOM 911 C C . GLU A 1 117 ? 16.312 12.469 8.781 1 95.94 117 GLU A C 1
ATOM 913 O O . GLU A 1 117 ? 16.156 13.086 9.836 1 95.94 117 GLU A O 1
ATOM 918 N N . ASP A 1 118 ? 17.188 11.5 8.664 1 95 118 ASP A N 1
ATOM 919 C CA . ASP A 1 118 ? 17.781 10.852 9.844 1 95 118 ASP A CA 1
ATOM 920 C C . ASP A 1 118 ? 18.578 11.852 10.672 1 95 118 ASP A C 1
ATOM 922 O O . ASP A 1 118 ? 18.672 11.719 11.891 1 95 118 ASP A O 1
ATOM 926 N N . ASN A 1 119 ? 19.141 12.828 10.008 1 94 119 ASN A N 1
ATOM 927 C CA . ASN A 1 119 ? 19.969 13.781 10.727 1 94 119 ASN A CA 1
ATOM 928 C C . ASN A 1 119 ? 19.203 15.055 11.078 1 94 119 ASN A C 1
ATOM 930 O O . ASN A 1 119 ? 19.766 16 11.625 1 94 119 ASN A O 1
ATOM 934 N N . ARG A 1 120 ? 17.891 15.016 10.789 1 93.69 120 ARG A N 1
ATOM 935 C CA . ARG A 1 120 ? 17.109 16.234 10.969 1 93.69 120 ARG A CA 1
ATOM 936 C C . ARG A 1 120 ? 16.188 16.125 12.18 1 93.69 120 ARG A C 1
ATOM 938 O O . ARG A 1 120 ? 16.062 17.062 12.953 1 93.69 120 ARG A O 1
ATOM 945 N N . TRP A 1 121 ? 15.539 14.992 12.312 1 97 121 TRP A N 1
ATOM 946 C CA . TRP A 1 121 ? 14.562 14.797 13.375 1 97 121 TRP A CA 1
ATOM 947 C C . TRP A 1 121 ? 14.852 13.516 14.148 1 97 121 TRP A C 1
ATOM 949 O O . TRP A 1 121 ? 15.461 12.586 13.617 1 97 121 TRP A O 1
ATOM 959 N N . MET A 1 122 ? 14.461 13.547 15.359 1 96.56 122 MET A N 1
ATOM 960 C CA . MET A 1 122 ? 14.391 12.312 16.141 1 96.56 122 MET A CA 1
ATOM 961 C C . MET A 1 122 ? 13.086 11.57 15.859 1 96.56 122 MET A C 1
ATOM 963 O O . MET A 1 122 ? 12.023 12.188 15.75 1 96.56 122 MET A O 1
ATOM 967 N N . PRO A 1 123 ? 13.203 10.289 15.648 1 96.25 123 PRO A N 1
ATOM 968 C CA . PRO A 1 123 ? 11.961 9.523 15.508 1 96.25 123 PRO A CA 1
ATOM 969 C C . PRO A 1 123 ? 11.172 9.422 16.812 1 96.25 123 PRO A C 1
ATOM 971 O O . PRO A 1 123 ? 11.766 9.273 17.891 1 96.25 123 PRO A O 1
ATOM 974 N N . GLY A 1 124 ? 9.883 9.633 16.719 1 95.12 124 GLY A N 1
ATOM 975 C CA . GLY A 1 124 ? 9.055 9.32 17.875 1 95.12 124 GLY A CA 1
ATOM 976 C C . GLY A 1 124 ? 8.922 7.832 18.125 1 95.12 124 GLY A C 1
ATOM 977 O O . GLY A 1 124 ? 9.445 7.02 17.359 1 95.12 124 GLY A O 1
ATOM 978 N N . LYS A 1 125 ? 8.188 7.488 19.234 1 91.81 125 LYS A N 1
ATOM 979 C CA . LYS A 1 125 ? 8.148 6.082 19.625 1 91.81 125 LYS A CA 1
ATOM 980 C C . LYS A 1 125 ? 6.723 5.621 19.891 1 91.81 125 LYS A C 1
ATOM 982 O O . LYS A 1 125 ? 6.48 4.434 20.109 1 91.81 125 LYS A O 1
ATOM 987 N N . GLU A 1 126 ? 5.848 6.586 19.797 1 92.44 126 GLU A N 1
ATOM 988 C CA . GLU A 1 126 ? 4.477 6.23 20.141 1 92.44 126 GLU A CA 1
ATOM 989 C C . GLU A 1 126 ? 3.496 6.711 19.078 1 92.44 126 GLU A C 1
ATOM 991 O O . GLU A 1 126 ? 3.738 7.719 18.406 1 92.44 126 GLU A O 1
ATOM 996 N N . ARG A 1 127 ? 2.438 5.895 18.922 1 94.69 127 ARG A N 1
ATOM 997 C CA . ARG A 1 127 ? 1.331 6.305 18.062 1 94.69 127 ARG A CA 1
ATOM 998 C C . ARG A 1 127 ? 0.096 6.648 18.875 1 94.69 127 ARG A C 1
ATOM 1000 O O . ARG A 1 127 ? -0.156 6.027 19.922 1 94.69 127 ARG A O 1
ATOM 1007 N N . HIS A 1 128 ? -0.68 7.566 18.391 1 95.62 128 HIS A N 1
ATOM 1008 C CA . HIS A 1 128 ? -1.853 8.047 19.125 1 95.62 128 HIS A CA 1
ATOM 1009 C C . HIS A 1 128 ? -3.066 8.133 18.203 1 95.62 128 HIS A C 1
ATOM 1011 O O . HIS A 1 128 ? -2.926 8.359 17 1 95.62 128 HIS A O 1
ATOM 1017 N N . LEU A 1 129 ? -4.25 7.906 18.781 1 97.81 129 LEU A N 1
ATOM 1018 C CA . LEU A 1 129 ? -5.52 8.258 18.156 1 97.81 129 LEU A CA 1
ATOM 1019 C C . LEU A 1 129 ? -6.09 9.539 18.75 1 97.81 129 LEU A C 1
ATOM 1021 O O . LEU A 1 129 ? -5.809 9.867 19.906 1 97.81 129 LEU A O 1
ATOM 1025 N N . PHE A 1 130 ? -6.836 10.172 17.969 1 98.81 130 PHE A N 1
ATOM 1026 C CA . PHE A 1 130 ? -7.496 11.398 18.391 1 98.81 130 PHE A CA 1
ATOM 1027 C C . PHE A 1 130 ? -8.992 11.328 18.109 1 98.81 130 PHE A C 1
ATOM 1029 O O . PHE A 1 130 ? -9.453 10.445 17.375 1 98.81 130 PHE A O 1
ATOM 1036 N N . GLU A 1 131 ? -9.695 12.219 18.734 1 98.62 131 GLU A N 1
ATOM 1037 C CA . GLU A 1 131 ? -11.141 12.305 18.516 1 98.62 131 GLU A CA 1
ATOM 1038 C C . GLU A 1 131 ? -11.609 13.758 18.547 1 98.62 131 GLU A C 1
ATOM 1040 O O . GLU A 1 131 ? -11.242 14.516 19.438 1 98.62 131 GLU A O 1
ATOM 1045 N N . VAL A 1 132 ? -12.266 14.125 17.562 1 97.94 132 VAL A N 1
ATOM 1046 C CA . VAL A 1 132 ? -12.914 15.43 17.469 1 97.94 132 VAL A CA 1
ATOM 1047 C C . VAL A 1 132 ? -14.359 15.25 17.016 1 97.94 132 VAL A C 1
ATOM 1049 O O . VAL A 1 132 ? -14.617 14.688 15.945 1 97.94 132 VAL A O 1
ATOM 1052 N N . ASN A 1 133 ? -15.336 15.664 17.828 1 97 133 ASN A N 1
ATOM 1053 C CA . ASN A 1 133 ? -16.75 15.602 17.5 1 97 133 ASN A CA 1
ATOM 1054 C C . ASN A 1 133 ? -17.188 14.18 17.125 1 97 133 ASN A C 1
ATOM 1056 O O . ASN A 1 133 ? -17.891 13.984 16.141 1 97 133 ASN A O 1
ATOM 1060 N N . GLY A 1 134 ? -16.625 13.234 17.781 1 97.62 134 GLY A N 1
ATOM 1061 C CA . GLY A 1 134 ? -17.016 11.844 17.578 1 97.62 134 GLY A CA 1
ATOM 1062 C C . GLY A 1 134 ? -16.25 11.156 16.469 1 97.62 134 GLY A C 1
ATOM 1063 O O . GLY A 1 134 ? -16.359 9.945 16.281 1 97.62 134 GLY A O 1
ATOM 1064 N N . LEU A 1 135 ? -15.469 11.977 15.727 1 98.62 135 LEU A N 1
ATOM 1065 C CA . LEU A 1 135 ? -14.633 11.398 14.672 1 98.62 135 LEU A CA 1
ATOM 1066 C C . LEU A 1 135 ? -13.312 10.891 15.242 1 98.62 135 LEU A C 1
ATO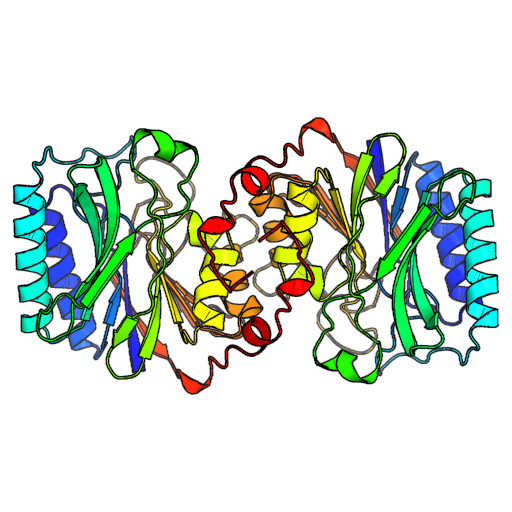M 1068 O O . LEU A 1 135 ? -12.523 11.672 15.781 1 98.62 135 LEU A O 1
ATOM 1072 N N . LYS A 1 136 ? -13.062 9.641 15.148 1 98.75 136 LYS A N 1
ATOM 1073 C CA . LYS A 1 136 ? -11.789 9.055 15.547 1 98.75 136 LYS A CA 1
ATOM 1074 C C . LYS A 1 136 ? -10.812 9.023 14.375 1 98.75 136 LYS A C 1
ATOM 1076 O O . LYS A 1 136 ? -11.172 8.609 13.273 1 98.75 136 LYS A O 1
ATOM 1081 N N . PHE A 1 137 ? -9.609 9.5 14.617 1 98.88 137 PHE A N 1
ATOM 1082 C CA . PHE A 1 137 ? -8.68 9.562 13.492 1 98.88 137 PHE A CA 1
ATOM 1083 C C . PHE A 1 137 ? -7.242 9.383 13.961 1 98.88 137 PHE A C 1
ATOM 1085 O O . PHE A 1 137 ? -6.945 9.562 15.148 1 98.88 137 PHE A O 1
ATOM 1092 N N . GLY A 1 138 ? -6.414 8.812 13.07 1 98.81 138 GLY A N 1
ATOM 1093 C CA . GLY A 1 138 ? -4.969 8.797 13.227 1 98.81 138 GLY A CA 1
ATOM 1094 C C . GLY A 1 138 ? -4.266 9.836 12.367 1 98.81 138 GLY A C 1
ATOM 1095 O O . GLY A 1 138 ? -4.91 10.562 11.609 1 98.81 138 GLY A O 1
ATOM 1096 N N . ILE A 1 139 ? -2.961 9.953 12.562 1 98.94 139 ILE A N 1
ATOM 1097 C CA . ILE A 1 139 ? -2.115 10.836 11.766 1 98.94 139 ILE A CA 1
ATOM 1098 C C . ILE A 1 139 ? -0.854 10.086 11.336 1 98.94 139 ILE A C 1
ATOM 1100 O O . ILE A 1 139 ? -0.205 9.43 12.156 1 98.94 139 ILE A O 1
ATOM 1104 N N . VAL A 1 140 ? -0.594 10.086 10.086 1 98.69 140 VAL A N 1
ATOM 1105 C CA . VAL A 1 140 ? 0.674 9.594 9.555 1 98.69 140 VAL A CA 1
ATOM 1106 C C . VAL A 1 140 ? 1.374 10.711 8.781 1 98.69 140 VAL A C 1
ATOM 1108 O O . VAL A 1 140 ? 0.73 11.461 8.047 1 98.69 140 VAL A O 1
ATOM 1111 N N . ILE A 1 141 ? 2.65 10.867 8.977 1 98.88 141 ILE A N 1
ATOM 1112 C CA . ILE A 1 141 ? 3.324 12.047 8.445 1 98.88 141 ILE A CA 1
ATOM 1113 C C . ILE A 1 141 ? 4.211 11.648 7.27 1 98.88 141 ILE A C 1
ATOM 1115 O O . ILE A 1 141 ? 5.188 10.914 7.441 1 98.88 141 ILE A O 1
ATOM 1119 N N . CYS A 1 142 ? 3.855 12.094 6.121 1 98.69 142 CYS A N 1
ATOM 1120 C CA . CYS A 1 142 ? 4.625 12.055 4.883 1 98.69 142 CYS A CA 1
ATOM 1121 C C . CYS A 1 142 ? 5.109 10.641 4.59 1 98.69 142 CYS A C 1
ATOM 1123 O O . CYS A 1 142 ? 4.301 9.734 4.387 1 98.69 142 CYS A O 1
ATOM 1125 N N . HIS A 1 143 ? 6.359 10.344 4.707 1 98.44 143 HIS A N 1
ATOM 1126 C CA . HIS A 1 143 ? 7.027 9.078 4.418 1 98.44 143 HIS A CA 1
ATOM 1127 C C . HIS A 1 143 ? 6.281 7.91 5.051 1 98.44 143 HIS A C 1
ATOM 1129 O O . HIS A 1 143 ? 6.18 6.836 4.453 1 98.44 143 HIS A O 1
ATOM 1135 N N . GLU A 1 144 ? 5.762 8.102 6.211 1 97.81 144 GLU A N 1
ATOM 1136 C CA . GLU A 1 144 ? 5.027 7.055 6.922 1 97.81 144 GLU A CA 1
ATOM 1137 C C . GLU A 1 144 ? 3.822 6.586 6.113 1 97.81 144 GLU A C 1
ATOM 1139 O O . GLU A 1 144 ? 3.633 5.383 5.91 1 97.81 144 GLU A O 1
ATOM 1144 N N . GLY A 1 145 ? 3.043 7.504 5.641 1 98.5 145 GLY A N 1
ATOM 1145 C CA . GLY A 1 145 ? 1.854 7.152 4.879 1 98.5 145 GLY A CA 1
ATOM 1146 C C . GLY A 1 145 ? 2.17 6.609 3.498 1 98.5 145 GLY A C 1
ATOM 1147 O O . GLY A 1 145 ? 1.382 5.852 2.93 1 98.5 145 GLY A O 1
ATOM 1148 N N . PHE A 1 146 ? 3.314 6.961 2.969 1 98.69 146 PHE A N 1
ATOM 1149 C CA . PHE A 1 146 ? 3.646 6.586 1.6 1 98.69 146 PHE A CA 1
ATOM 1150 C C . PHE A 1 146 ? 4.328 5.223 1.563 1 98.69 146 PHE A C 1
ATOM 1152 O O . PHE A 1 146 ? 4.078 4.422 0.661 1 98.69 146 PHE A O 1
ATOM 1159 N N . ARG A 1 147 ? 5.176 4.926 2.59 1 98.44 147 ARG A N 1
ATOM 1160 C CA . ARG A 1 147 ? 6.055 3.77 2.445 1 98.44 147 ARG A CA 1
ATOM 1161 C C . ARG A 1 147 ? 5.801 2.746 3.547 1 98.44 147 ARG A C 1
ATOM 1163 O O . ARG A 1 147 ? 6.258 1.604 3.457 1 98.44 147 ARG A O 1
ATOM 1170 N N . TYR A 1 148 ? 5.086 3.115 4.559 1 97.31 148 TYR A N 1
ATOM 1171 C CA . TYR A 1 148 ? 4.883 2.209 5.684 1 97.31 148 TYR A CA 1
ATOM 1172 C C . TYR A 1 148 ? 3.4 2.039 5.988 1 97.31 148 TYR A C 1
ATOM 1174 O O . TYR A 1 148 ? 2.889 2.607 6.957 1 97.31 148 TYR A O 1
ATOM 1182 N N . PRO A 1 149 ? 2.781 1.152 5.18 1 97.31 149 PRO A N 1
ATOM 1183 C CA . PRO A 1 149 ? 1.343 0.929 5.34 1 97.31 149 PRO A CA 1
ATOM 1184 C C . PRO A 1 149 ? 0.965 0.526 6.766 1 97.31 149 PRO A C 1
ATOM 1186 O O . PRO A 1 149 ? -0.177 0.731 7.184 1 97.31 149 PRO A O 1
ATOM 1189 N N . GLU A 1 150 ? 1.9 0.082 7.574 1 95 150 GLU A N 1
ATOM 1190 C CA . GLU A 1 150 ? 1.673 -0.343 8.953 1 95 150 GLU A CA 1
ATOM 1191 C C . GLU A 1 150 ? 1.159 0.812 9.805 1 95 150 GLU A C 1
ATOM 1193 O O . GLU A 1 150 ? 0.375 0.604 10.734 1 95 150 GLU A O 1
ATOM 1198 N N . THR A 1 151 ? 1.593 2.016 9.398 1 96.12 151 THR A N 1
ATOM 1199 C CA . THR A 1 151 ? 1.211 3.178 10.195 1 96.12 151 THR A CA 1
ATOM 1200 C C . THR A 1 151 ? -0.282 3.461 10.062 1 96.12 151 THR A C 1
ATOM 1202 O O . THR A 1 151 ? -0.969 3.691 11.055 1 96.12 151 THR A O 1
ATOM 1205 N N . THR A 1 152 ? -0.78 3.389 8.875 1 97.81 152 THR A N 1
ATOM 1206 C CA . THR A 1 152 ? -2.205 3.586 8.641 1 97.81 152 THR A CA 1
ATOM 1207 C C . THR A 1 152 ? -3.01 2.398 9.164 1 97.81 152 THR A C 1
ATOM 1209 O O . THR A 1 152 ? -4.078 2.576 9.75 1 97.81 152 THR A O 1
ATOM 1212 N N . ARG A 1 153 ? -2.482 1.187 8.953 1 97 153 ARG A N 1
ATOM 1213 C CA . ARG A 1 153 ? -3.127 -0.027 9.445 1 97 153 ARG A CA 1
ATOM 1214 C C . ARG A 1 153 ? -3.355 0.046 10.953 1 97 153 ARG A C 1
ATOM 1216 O O . ARG A 1 153 ? -4.441 -0.277 11.438 1 97 153 ARG A O 1
ATOM 1223 N N . TRP A 1 154 ? -2.34 0.464 11.664 1 95.62 154 TRP A N 1
ATOM 1224 C CA . TRP A 1 154 ? -2.445 0.56 13.109 1 95.62 154 TRP A CA 1
ATOM 1225 C C . TRP A 1 154 ? -3.625 1.439 13.516 1 95.62 154 TRP A C 1
ATOM 1227 O O . TRP A 1 154 ? -4.441 1.049 14.352 1 95.62 154 TRP A O 1
ATOM 1237 N N . ALA A 1 155 ? -3.721 2.609 12.906 1 97.44 155 ALA A N 1
ATOM 1238 C CA . ALA A 1 155 ? -4.793 3.541 13.242 1 97.44 155 ALA A CA 1
ATOM 1239 C C . ALA A 1 155 ? -6.16 2.938 12.93 1 97.44 155 ALA A C 1
ATOM 1241 O O . ALA A 1 155 ? -7.082 3.021 13.75 1 97.44 155 ALA A O 1
ATOM 1242 N N . ALA A 1 156 ? -6.25 2.336 11.789 1 98.25 156 ALA A N 1
ATOM 1243 C CA . ALA A 1 156 ? -7.516 1.743 11.367 1 98.25 156 ALA A CA 1
ATOM 1244 C C . ALA A 1 156 ? -7.938 0.618 12.305 1 98.25 156 ALA A C 1
ATOM 1246 O O . ALA A 1 156 ? -9.102 0.54 12.711 1 98.25 156 ALA A O 1
ATOM 1247 N N . ARG A 1 157 ? -7.008 -0.219 12.695 1 96.69 157 ARG A N 1
ATOM 1248 C CA . ARG A 1 157 ? -7.301 -1.345 13.578 1 96.69 157 ARG A CA 1
ATOM 1249 C C . ARG A 1 157 ? -7.723 -0.862 14.961 1 96.69 157 ARG A C 1
ATOM 1251 O O . ARG A 1 157 ? -8.406 -1.58 15.695 1 96.69 157 ARG A O 1
ATOM 1258 N N . HIS A 1 158 ? -7.32 0.333 15.266 1 96.38 158 HIS A N 1
ATOM 1259 C CA . HIS A 1 158 ? -7.652 0.873 16.578 1 96.38 158 HIS A CA 1
ATOM 1260 C C . HIS A 1 158 ? -8.875 1.778 16.516 1 96.38 158 HIS A C 1
ATOM 1262 O O . HIS A 1 158 ? -9.156 2.527 17.453 1 96.38 158 HIS A O 1
ATOM 1268 N N . GLY A 1 159 ? -9.508 1.808 15.328 1 97.75 159 GLY A N 1
ATOM 1269 C CA . GLY A 1 159 ? -10.836 2.391 15.289 1 97.75 159 GLY A CA 1
ATOM 1270 C C . GLY A 1 159 ? -10.891 3.693 14.516 1 97.75 159 GLY A C 1
ATOM 1271 O O . GLY A 1 159 ? -11.961 4.305 14.398 1 97.75 159 GLY A O 1
ATOM 1272 N N . ALA A 1 160 ? -9.781 4.133 13.953 1 98.75 160 ALA A N 1
ATOM 1273 C CA . ALA A 1 160 ? -9.797 5.363 13.172 1 98.75 160 ALA A CA 1
ATOM 1274 C C . ALA A 1 160 ? -10.719 5.234 11.961 1 98.75 160 ALA A C 1
ATOM 1276 O O . ALA A 1 160 ? -10.703 4.211 11.266 1 98.75 160 ALA A O 1
ATOM 1277 N N . GLN A 1 161 ? -11.484 6.227 11.742 1 98.94 161 GLN A N 1
ATOM 1278 C CA . GLN A 1 161 ? -12.352 6.277 10.57 1 98.94 161 GLN A CA 1
ATOM 1279 C C . GLN A 1 161 ? -11.688 7.039 9.43 1 98.94 161 GLN A C 1
ATOM 1281 O O . GLN A 1 161 ? -12.094 6.91 8.273 1 98.94 161 GLN A O 1
ATOM 1286 N N . ILE A 1 162 ? -10.742 7.832 9.758 1 98.94 162 ILE A N 1
ATOM 1287 C CA . ILE A 1 162 ? -9.961 8.617 8.805 1 98.94 162 ILE A CA 1
ATOM 1288 C C . ILE A 1 162 ? -8.531 8.758 9.305 1 98.94 162 ILE A C 1
ATOM 1290 O O . ILE A 1 162 ? -8.289 8.797 10.516 1 98.94 162 ILE A O 1
ATOM 1294 N N . VAL A 1 163 ? -7.566 8.656 8.445 1 99 163 VAL A N 1
ATOM 1295 C CA . VAL A 1 163 ? -6.18 8.984 8.758 1 99 163 VAL A CA 1
ATOM 1296 C C . VAL A 1 163 ? -5.762 10.242 8 1 99 163 VAL A C 1
ATOM 1298 O O . VAL A 1 163 ? -5.863 10.297 6.773 1 99 163 VAL A O 1
ATOM 1301 N N . PHE A 1 164 ? -5.406 11.297 8.758 1 99 164 PHE A N 1
ATOM 1302 C CA . PHE A 1 164 ? -4.848 12.508 8.164 1 99 164 PHE A CA 1
ATOM 1303 C C . PHE A 1 164 ? -3.369 12.328 7.848 1 99 164 PHE A C 1
ATOM 1305 O O . PHE A 1 164 ? -2.629 11.734 8.641 1 99 164 PHE A O 1
ATOM 1312 N N . HIS A 1 165 ? -2.945 12.836 6.715 1 99 165 HIS A N 1
ATOM 1313 C CA . HIS A 1 165 ? -1.611 12.594 6.172 1 99 165 HIS A CA 1
ATOM 1314 C C . HIS A 1 165 ? -0.962 13.891 5.711 1 99 165 HIS A C 1
ATOM 1316 O O . HIS A 1 165 ? -0.924 14.18 4.516 1 99 165 HIS A O 1
ATOM 1322 N N . PRO A 1 166 ? -0.466 14.688 6.648 1 99 166 PRO A N 1
ATOM 1323 C CA . PRO A 1 166 ? 0.339 15.844 6.246 1 99 166 PRO A CA 1
ATOM 1324 C C . PRO A 1 166 ? 1.651 15.438 5.574 1 99 166 PRO A C 1
ATOM 1326 O O . PRO A 1 166 ? 2.373 14.586 6.086 1 99 166 PRO A O 1
ATOM 1329 N N . HIS A 1 167 ? 1.938 16.047 4.441 1 98.88 167 HIS A N 1
ATOM 1330 C CA . HIS A 1 167 ? 3.178 15.703 3.762 1 98.88 167 HIS A CA 1
ATOM 1331 C C . HIS A 1 167 ? 3.699 16.859 2.926 1 98.88 167 HIS A C 1
ATOM 1333 O O . HIS A 1 167 ? 2.994 17.859 2.727 1 98.88 167 HIS A O 1
ATOM 1339 N N . PHE A 1 168 ? 4.922 16.781 2.555 1 98.56 168 PHE A N 1
ATOM 1340 C CA . PHE A 1 168 ? 5.5 17.656 1.544 1 98.56 168 PHE A CA 1
ATOM 1341 C C . PHE A 1 168 ? 6.062 16.844 0.382 1 98.56 168 PHE A C 1
ATOM 1343 O O . PHE A 1 168 ? 6.906 15.977 0.58 1 98.56 168 PHE A O 1
ATOM 1350 N N . ALA A 1 169 ? 5.57 17.109 -0.753 1 97.81 169 ALA A N 1
ATOM 1351 C CA . ALA A 1 169 ? 6.113 16.594 -2.004 1 97.81 169 ALA A CA 1
ATOM 1352 C C . ALA A 1 169 ? 5.957 17.609 -3.135 1 97.81 169 ALA A C 1
ATOM 1354 O O . ALA A 1 169 ? 4.852 17.812 -3.637 1 97.81 169 ALA A O 1
ATOM 1355 N N . GLY A 1 170 ? 6.977 18.219 -3.527 1 97.62 170 GLY A N 1
ATOM 1356 C CA . GLY A 1 170 ? 6.918 19.219 -4.594 1 97.62 170 GLY A CA 1
ATOM 1357 C C . GLY A 1 170 ? 8.133 20.125 -4.629 1 97.62 170 GLY A C 1
ATOM 1358 O O . GLY A 1 170 ? 9.148 19.844 -3.986 1 97.62 170 GLY A O 1
ATOM 1359 N N . SER A 1 171 ? 8.047 21.141 -5.527 1 97.81 171 SER A N 1
ATOM 1360 C CA . SER A 1 171 ? 9.125 22.094 -5.758 1 97.81 171 SER A CA 1
ATOM 1361 C C . SER A 1 171 ? 8.594 23.406 -6.324 1 97.81 171 SER A C 1
ATOM 1363 O O . SER A 1 171 ? 7.555 23.422 -6.988 1 97.81 171 SER A O 1
ATOM 1365 N N . ASN A 1 172 ? 9.289 24.422 -5.949 1 97.19 172 ASN A N 1
ATOM 1366 C CA . ASN A 1 172 ? 8.992 25.703 -6.602 1 97.19 172 ASN A CA 1
ATOM 1367 C C . AS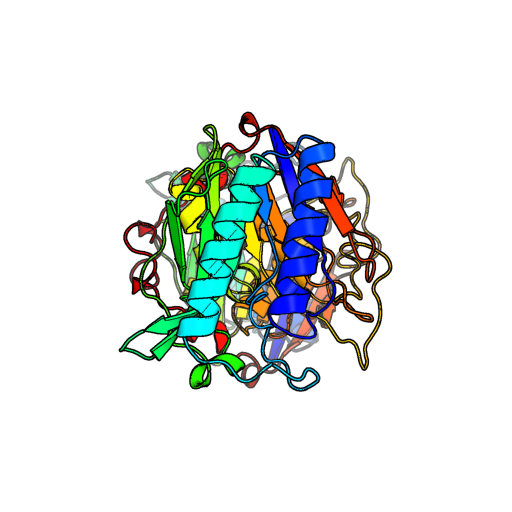N A 1 172 ? 10.016 26.016 -7.684 1 97.19 172 ASN A C 1
ATOM 1369 O O . ASN A 1 172 ? 9.898 27.031 -8.375 1 97.19 172 ASN A O 1
ATOM 1373 N N . SER A 1 173 ? 10.984 25.188 -7.867 1 96.44 173 SER A N 1
ATOM 1374 C CA . SER A 1 173 ? 12.102 25.5 -8.758 1 96.44 173 SER A CA 1
ATOM 1375 C C . SER A 1 173 ? 12.047 24.656 -10.031 1 96.44 173 SER A C 1
ATOM 1377 O O . SER A 1 173 ? 12.414 25.125 -11.109 1 96.44 173 SER A O 1
ATOM 1379 N N . SER A 1 174 ? 11.672 23.391 -9.938 1 96 174 SER A N 1
ATOM 1380 C CA . SER A 1 174 ? 11.672 22.5 -11.094 1 96 174 SER A CA 1
ATOM 1381 C C . SER A 1 174 ? 10.695 21.344 -10.898 1 96 174 SER A C 1
ATOM 1383 O O . SER A 1 174 ? 10.281 21.062 -9.773 1 96 174 SER A O 1
ATOM 1385 N N . GLY A 1 175 ? 10.312 20.734 -12.008 1 96.5 175 GLY A N 1
ATOM 1386 C CA . GLY A 1 175 ? 9.445 19.562 -11.984 1 96.5 175 GLY A CA 1
ATOM 1387 C C . GLY A 1 175 ? 8.375 19.609 -13.055 1 96.5 175 GLY A C 1
ATOM 1388 O O . GLY A 1 175 ? 8.414 20.438 -13.961 1 96.5 175 GLY A O 1
ATOM 1389 N N . VAL A 1 176 ? 7.574 18.609 -13.039 1 96.25 176 VAL A N 1
ATOM 1390 C CA . VAL A 1 176 ? 6.418 18.531 -13.922 1 96.25 176 VAL A CA 1
ATOM 1391 C C . VAL A 1 176 ? 5.129 18.641 -13.109 1 96.25 176 VAL A C 1
ATOM 1393 O O . VAL A 1 176 ? 4.973 17.953 -12.094 1 96.25 176 VAL A O 1
ATOM 1396 N N . LYS A 1 177 ? 4.277 19.484 -13.5 1 95.44 177 LYS A N 1
ATOM 1397 C CA . LYS A 1 177 ? 2.984 19.625 -12.836 1 95.44 177 LYS A CA 1
ATOM 1398 C C . LYS A 1 177 ? 2 18.562 -13.32 1 95.44 177 LYS A C 1
ATOM 1400 O O . LYS A 1 177 ? 1.684 18.5 -14.516 1 95.44 177 LYS A O 1
ATOM 1405 N N . PRO A 1 178 ? 1.571 17.75 -12.414 1 97.88 178 PRO A N 1
ATOM 1406 C CA . PRO A 1 178 ? 0.564 16.781 -12.836 1 97.88 178 PRO A CA 1
ATOM 1407 C C . PRO A 1 178 ? -0.729 17.438 -13.312 1 97.88 178 PRO A C 1
ATOM 1409 O O . PRO A 1 178 ? -1.053 18.547 -12.891 1 97.88 178 PRO A O 1
ATOM 1412 N N . THR A 1 179 ? -1.489 16.719 -14.164 1 96.62 179 THR A N 1
ATOM 1413 C CA . THR A 1 179 ? -2.723 17.297 -14.695 1 96.62 179 THR A CA 1
ATOM 1414 C C . THR A 1 179 ? -3.908 16.375 -14.406 1 96.62 179 THR A C 1
ATOM 1416 O O . THR A 1 179 ? -5.062 16.781 -14.57 1 96.62 179 THR A O 1
ATOM 1419 N N . GLN A 1 180 ? -3.615 15.195 -14.039 1 97.81 180 GLN A N 1
ATOM 1420 C CA . GLN A 1 180 ? -4.652 14.219 -13.734 1 97.81 180 GLN A CA 1
ATOM 1421 C C . GLN A 1 180 ? -4.305 13.414 -12.484 1 97.81 180 GLN A C 1
ATOM 1423 O O . GLN A 1 180 ? -3.221 12.836 -12.391 1 97.81 180 GLN A O 1
ATOM 1428 N N . TRP A 1 181 ? -5.246 13.359 -11.617 1 98.38 181 TRP A N 1
ATOM 1429 C CA . TRP A 1 181 ? -5.039 12.648 -10.359 1 98.38 181 TRP A CA 1
ATOM 1430 C C . TRP A 1 181 ? -4.789 11.164 -10.609 1 98.38 181 TRP A C 1
ATOM 1432 O O . TRP A 1 181 ? -5.57 10.5 -11.297 1 98.38 181 TRP A O 1
ATOM 1442 N N . GLY A 1 182 ? -3.723 10.641 -10.125 1 98 182 GLY A N 1
ATOM 1443 C CA . GLY A 1 182 ? -3.43 9.219 -10.18 1 98 182 GLY A CA 1
ATOM 1444 C C . GLY A 1 182 ? -2.881 8.773 -11.523 1 98 182 GLY A C 1
ATOM 1445 O O . GLY A 1 182 ? -2.742 7.578 -11.781 1 98 182 GLY A O 1
ATOM 1446 N N . ALA A 1 183 ? -2.537 9.688 -12.398 1 97.62 183 ALA A N 1
ATOM 1447 C CA . ALA A 1 183 ? -2.041 9.32 -13.727 1 97.62 183 ALA A CA 1
ATOM 1448 C C . ALA A 1 183 ? -0.771 8.484 -13.625 1 97.62 183 ALA A C 1
ATOM 1450 O O . ALA A 1 183 ? 0.064 8.711 -12.742 1 97.62 183 ALA A O 1
ATOM 1451 N N . PRO A 1 184 ? -0.642 7.492 -14.594 1 96.56 184 PRO A N 1
ATOM 1452 C CA . PRO A 1 184 ? 0.5 6.578 -14.508 1 96.56 184 PRO A CA 1
ATOM 1453 C C . PRO A 1 184 ? 1.842 7.301 -14.594 1 96.56 184 PRO A C 1
ATOM 1455 O O . PRO A 1 184 ? 2.834 6.836 -14.023 1 96.56 184 PRO A O 1
ATOM 1458 N N . GLU A 1 185 ? 1.849 8.445 -15.242 1 95.69 185 GLU A N 1
ATOM 1459 C CA . GLU A 1 185 ? 3.104 9.172 -15.422 1 95.69 185 GLU A CA 1
ATOM 1460 C C . GLU A 1 185 ? 3.461 9.984 -14.18 1 95.69 185 GLU A C 1
ATOM 1462 O O . GLU A 1 185 ? 4.586 10.477 -14.055 1 95.69 185 GLU A O 1
ATOM 1467 N N . ASN A 1 186 ? 2.475 10.195 -13.25 1 97.19 186 ASN A N 1
ATOM 1468 C CA . ASN A 1 186 ? 2.746 10.922 -12.016 1 97.19 186 ASN A CA 1
ATOM 1469 C C . ASN A 1 186 ? 3.605 10.094 -11.062 1 97.19 186 ASN A C 1
ATOM 1471 O O . ASN A 1 186 ? 3.666 8.867 -11.18 1 97.19 186 ASN A O 1
ATOM 1475 N N . PRO A 1 187 ? 4.238 10.781 -10.086 1 97.44 187 PRO A N 1
ATOM 1476 C CA . PRO A 1 187 ? 4.852 10.023 -8.992 1 97.44 187 PRO A CA 1
ATOM 1477 C C . PRO A 1 187 ? 3.85 9.156 -8.234 1 97.44 187 PRO A C 1
ATOM 1479 O O . PRO A 1 187 ? 2.639 9.305 -8.414 1 97.44 187 PRO A O 1
ATOM 1482 N N . TYR A 1 188 ? 4.336 8.25 -7.398 1 98.19 188 TYR A N 1
ATOM 1483 C CA . TYR A 1 188 ? 3.545 7.176 -6.816 1 98.19 188 TYR A CA 1
ATOM 1484 C C . TYR A 1 188 ? 2.625 7.707 -5.723 1 98.19 188 TYR A C 1
ATOM 1486 O O . TYR A 1 188 ? 1.775 6.977 -5.207 1 98.19 188 TYR A O 1
ATOM 1494 N N . TYR A 1 189 ? 2.684 8.945 -5.348 1 98.75 189 TYR A N 1
ATOM 1495 C CA . TYR A 1 189 ? 2.111 9.469 -4.113 1 98.75 189 TYR A CA 1
ATOM 1496 C C . TYR A 1 189 ? 0.605 9.25 -4.07 1 98.75 189 TYR A C 1
ATOM 1498 O O . TYR A 1 189 ? 0.074 8.727 -3.09 1 98.75 189 TYR A O 1
ATOM 1506 N N . GLU A 1 190 ? -0.053 9.617 -5.137 1 98.88 190 GLU A N 1
ATOM 1507 C CA . GLU A 1 190 ? -1.51 9.531 -5.148 1 98.88 190 GLU A CA 1
ATOM 1508 C C . GLU A 1 190 ? -1.974 8.078 -5.211 1 98.88 190 GLU A C 1
ATOM 1510 O O . GLU A 1 190 ? -3.027 7.73 -4.668 1 98.88 190 GLU A O 1
ATOM 1515 N N . LYS A 1 191 ? -1.169 7.172 -5.836 1 98.69 191 LYS A N 1
ATOM 1516 C CA . LYS A 1 191 ? -1.44 5.734 -5.789 1 98.69 191 LYS A CA 1
ATOM 1517 C C . LYS A 1 191 ? -1.29 5.191 -4.371 1 98.69 191 LYS A C 1
ATOM 1519 O O . LYS A 1 191 ? -2.068 4.336 -3.943 1 98.69 191 LYS A O 1
ATOM 1524 N N . ALA A 1 192 ? -0.326 5.695 -3.66 1 98.88 192 ALA A N 1
ATOM 1525 C CA . ALA A 1 192 ? -0.142 5.293 -2.268 1 98.88 192 ALA A CA 1
ATOM 1526 C C . ALA A 1 192 ? -1.345 5.695 -1.418 1 98.88 192 ALA A C 1
ATOM 1528 O O . ALA A 1 192 ? -1.807 4.918 -0.579 1 98.88 192 ALA A O 1
ATOM 1529 N N . MET A 1 193 ? -1.831 6.914 -1.637 1 98.94 193 MET A N 1
ATOM 1530 C CA . MET A 1 193 ? -2.996 7.379 -0.89 1 98.94 193 MET A CA 1
ATOM 1531 C C . MET A 1 193 ? -4.18 6.441 -1.09 1 98.94 193 MET A C 1
ATOM 1533 O O . MET A 1 193 ? -4.848 6.066 -0.125 1 98.94 193 MET A O 1
ATOM 1537 N N . MET A 1 194 ? -4.398 6.09 -2.342 1 98.88 194 MET A N 1
ATOM 1538 C CA . MET A 1 194 ? -5.469 5.152 -2.67 1 98.88 194 MET A CA 1
ATOM 1539 C C . MET A 1 194 ? -5.324 3.859 -1.875 1 98.88 194 MET A C 1
ATOM 1541 O O . MET A 1 194 ? -6.285 3.387 -1.27 1 98.88 194 MET A O 1
ATOM 1545 N N . MET A 1 195 ? -4.148 3.336 -1.856 1 98.88 195 MET A N 1
ATOM 1546 C CA . MET A 1 195 ? -3.916 2.041 -1.222 1 98.88 195 MET A CA 1
ATOM 1547 C C . MET A 1 195 ? -4.113 2.131 0.287 1 98.88 195 MET A C 1
ATOM 1549 O O . MET A 1 195 ? -4.66 1.213 0.902 1 98.88 195 MET A O 1
ATOM 1553 N N . ARG A 1 196 ? -3.689 3.244 0.893 1 98.94 196 ARG A N 1
ATOM 1554 C CA . ARG A 1 196 ? -3.83 3.393 2.338 1 98.94 196 ARG A CA 1
ATOM 1555 C C . ARG A 1 196 ? -5.297 3.383 2.748 1 98.94 196 ARG A C 1
ATOM 1557 O O . ARG A 1 196 ? -5.645 2.9 3.83 1 98.94 196 ARG A O 1
ATOM 1564 N N . SER A 1 197 ? -6.145 3.9 1.881 1 98.94 197 SER A N 1
ATOM 1565 C CA . SER A 1 197 ? -7.57 3.893 2.186 1 98.94 197 SER A CA 1
ATOM 1566 C C . SER A 1 197 ? -8.18 2.514 1.948 1 98.94 197 SER A C 1
ATOM 1568 O O . SER A 1 197 ? -8.688 1.886 2.879 1 98.94 197 SER A O 1
ATOM 1570 N N . ILE A 1 198 ? -7.988 1.975 0.789 1 98.75 198 ILE A N 1
ATOM 1571 C CA . ILE A 1 198 ? -8.734 0.811 0.321 1 98.75 198 ILE A CA 1
ATOM 1572 C C . ILE A 1 198 ? -8.281 -0.432 1.086 1 98.75 198 ILE A C 1
ATOM 1574 O O . ILE A 1 198 ? -9.086 -1.331 1.35 1 98.75 198 ILE A O 1
ATOM 1578 N N . GLU A 1 199 ? -7.055 -0.506 1.492 1 98.5 199 GLU A N 1
ATOM 1579 C CA . GLU A 1 199 ? -6.57 -1.681 2.211 1 98.5 199 GLU A CA 1
ATOM 1580 C C . GLU A 1 199 ? -7.094 -1.705 3.645 1 98.5 199 GLU A C 1
ATOM 1582 O O . GLU A 1 199 ? -7.055 -2.744 4.309 1 98.5 199 GLU A O 1
ATOM 1587 N N . ASN A 1 200 ? -7.625 -0.576 4.086 1 98.88 200 ASN A N 1
ATOM 1588 C CA . ASN A 1 200 ? -8.062 -0.479 5.473 1 98.88 200 ASN A CA 1
ATOM 1589 C C . ASN A 1 200 ? -9.57 -0.249 5.566 1 98.88 200 ASN A C 1
ATOM 1591 O O . ASN A 1 200 ? -10.156 -0.371 6.645 1 98.88 200 ASN A O 1
ATOM 1595 N N . THR A 1 201 ? -10.219 0.083 4.492 1 98.88 201 THR A N 1
ATOM 1596 C CA . THR A 1 201 ? -11.633 0.455 4.43 1 98.88 201 THR A CA 1
ATOM 1597 C C . THR A 1 201 ? -11.914 1.656 5.328 1 98.88 201 THR A C 1
ATOM 1599 O O . THR A 1 201 ? -12.828 1.621 6.152 1 98.88 201 THR A O 1
ATOM 1602 N N . ILE A 1 202 ? -11.102 2.701 5.156 1 98.94 202 ILE A N 1
ATOM 1603 C CA . ILE A 1 202 ? -11.273 3.961 5.871 1 98.94 202 ILE A CA 1
ATOM 1604 C C . ILE A 1 202 ? -10.977 5.129 4.938 1 98.94 202 ILE A C 1
ATOM 1606 O O . ILE A 1 202 ? -10.523 4.93 3.809 1 98.94 202 ILE A O 1
ATOM 1610 N N . TYR A 1 203 ? -11.266 6.359 5.367 1 99 203 TYR A N 1
ATOM 1611 C CA . TYR A 1 203 ? -10.883 7.559 4.629 1 99 203 TYR A CA 1
ATOM 1612 C C . TYR A 1 203 ? -9.398 7.859 4.809 1 99 203 TYR A C 1
ATOM 1614 O O . TYR A 1 203 ? -8.828 7.559 5.859 1 99 203 TYR A O 1
ATOM 1622 N N . PHE A 1 204 ? -8.836 8.344 3.895 1 99 204 PHE A N 1
ATOM 1623 C CA . PHE A 1 204 ? -7.473 8.852 3.924 1 99 204 PHE A CA 1
ATOM 1624 C C . PHE A 1 204 ? -7.422 10.289 3.408 1 99 204 PHE A C 1
ATOM 1626 O O . PHE A 1 204 ? -7.902 10.578 2.311 1 99 204 PHE A O 1
ATOM 1633 N N . ALA A 1 205 ? -6.906 11.188 4.184 1 99 205 ALA A N 1
ATOM 1634 C CA . ALA A 1 205 ? -6.926 12.625 3.918 1 99 205 ALA A CA 1
ATOM 1635 C C . ALA A 1 205 ? -5.508 13.195 3.873 1 99 205 ALA A C 1
ATOM 1637 O O . ALA A 1 205 ? -4.875 13.375 4.914 1 99 205 ALA A O 1
ATOM 1638 N N . SER A 1 206 ? -5.078 13.57 2.693 1 98.94 206 SER A N 1
ATOM 1639 C CA . SER A 1 206 ? -3.682 13.945 2.486 1 98.94 206 SER A CA 1
ATOM 1640 C C . SER A 1 206 ? -3.549 15.422 2.152 1 98.94 206 SER A C 1
ATOM 1642 O O . SER A 1 206 ? -4.227 15.93 1.253 1 98.94 206 SER A O 1
ATOM 1644 N N . SER A 1 207 ? -2.729 16.125 2.875 1 98.94 207 SER A N 1
ATOM 1645 C CA . SER A 1 207 ? -2.539 17.562 2.695 1 98.94 207 SER A CA 1
ATOM 1646 C C . SER A 1 207 ? -1.113 17.875 2.256 1 98.94 207 SER A C 1
ATOM 1648 O O . SER A 1 207 ? -0.156 17.562 2.965 1 98.94 207 SER A O 1
ATOM 1650 N N . ASN A 1 208 ? -0.979 18.484 1.111 1 98.88 208 ASN A N 1
ATOM 1651 C CA . ASN A 1 208 ? 0.3 18.922 0.555 1 98.88 208 ASN A CA 1
ATOM 1652 C C . ASN A 1 208 ? 0.382 20.438 0.442 1 98.88 208 ASN A C 1
ATOM 1654 O O . ASN A 1 208 ? -0.632 21.125 0.556 1 98.88 208 ASN A O 1
ATOM 1658 N N . TYR A 1 209 ? 1.595 20.953 0.296 1 98.75 209 TYR A N 1
ATOM 1659 C CA . TYR A 1 209 ? 1.843 22.344 -0.029 1 98.75 209 TYR A CA 1
ATOM 1660 C C . TYR A 1 209 ? 1.382 22.672 -1.445 1 98.75 209 TYR A C 1
ATOM 1662 O O . TYR A 1 209 ? 1.348 21.797 -2.309 1 98.75 209 TYR A O 1
ATOM 1670 N N . ALA A 1 210 ? 1.046 23.953 -1.617 1 98.56 210 ALA A N 1
ATOM 1671 C CA . ALA A 1 210 ? 0.768 24.438 -2.967 1 98.56 210 ALA A CA 1
ATOM 1672 C C . ALA A 1 210 ? 2.039 24.953 -3.639 1 98.56 210 ALA A C 1
ATOM 1674 O O . ALA A 1 210 ? 2.137 26.125 -3.977 1 98.56 210 ALA A O 1
ATOM 1675 N N . THR A 1 211 ? 2.924 24.078 -3.951 1 98.25 211 THR A N 1
ATOM 1676 C CA . THR A 1 211 ? 4.133 24.469 -4.668 1 98.25 211 THR A CA 1
ATOM 1677 C C . THR A 1 211 ? 3.865 24.578 -6.168 1 98.25 211 THR A C 1
ATOM 1679 O O . THR A 1 211 ? 2.834 24.109 -6.652 1 98.25 211 THR A O 1
ATOM 1682 N N . ASP A 1 212 ? 4.758 25.141 -6.938 1 97.75 212 ASP A N 1
ATOM 1683 C CA . ASP A 1 212 ? 4.609 25.312 -8.383 1 97.75 212 ASP A CA 1
ATOM 1684 C C . ASP A 1 212 ? 4.605 23.953 -9.094 1 97.75 212 ASP A C 1
ATOM 1686 O O . ASP A 1 212 ? 3.918 23.781 -10.102 1 97.75 212 ASP A O 1
ATOM 1690 N N . PHE A 1 213 ? 5.375 23.078 -8.617 1 97.94 213 PHE A N 1
ATOM 1691 C CA . PHE A 1 213 ? 5.496 21.734 -9.18 1 97.94 213 PHE A CA 1
ATOM 1692 C C . PHE A 1 213 ? 5.215 20.672 -8.117 1 97.94 213 PHE A C 1
ATOM 1694 O O . PHE A 1 213 ? 6.105 19.906 -7.742 1 97.94 213 PHE A O 1
ATOM 1701 N N . PRO A 1 214 ? 3.924 20.625 -7.668 1 98.31 214 PRO A N 1
ATOM 1702 C CA . PRO A 1 214 ? 3.59 19.594 -6.688 1 98.31 214 PRO A CA 1
ATOM 1703 C C . PRO A 1 214 ? 3.672 18.188 -7.262 1 98.31 214 PRO A C 1
ATOM 1705 O O . PRO A 1 214 ? 3.326 17.969 -8.43 1 98.31 214 PRO A O 1
ATOM 1708 N N . GLU A 1 215 ? 4.02 17.234 -6.52 1 98.44 215 GLU A N 1
ATOM 1709 C CA . GLU A 1 215 ? 4.102 15.844 -6.969 1 98.44 215 GLU A CA 1
ATOM 1710 C C . GLU A 1 215 ? 2.834 15.07 -6.613 1 98.44 215 GLU A C 1
ATOM 1712 O O . GLU A 1 215 ? 2.68 13.906 -7 1 98.44 215 GLU A O 1
ATOM 1717 N N . SER A 1 216 ? 1.945 15.703 -5.871 1 98.56 216 SER A N 1
ATOM 1718 C CA . SER A 1 216 ? 0.626 15.164 -5.547 1 98.56 216 SER A CA 1
ATOM 1719 C C . SER A 1 216 ? -0.343 16.281 -5.168 1 98.56 216 SER A C 1
ATOM 1721 O O . SER A 1 216 ? 0.079 17.375 -4.805 1 98.56 216 SER A O 1
ATOM 1723 N N . ALA A 1 217 ? -1.553 16.016 -5.289 1 98.75 217 ALA A N 1
ATOM 1724 C CA . ALA A 1 217 ? -2.59 16.953 -4.863 1 98.75 217 ALA A CA 1
ATOM 1725 C C . ALA A 1 217 ? -3.012 16.688 -3.422 1 98.75 217 ALA A C 1
ATOM 1727 O O . ALA A 1 217 ? -2.979 15.547 -2.959 1 98.75 217 ALA A O 1
ATOM 1728 N N . THR A 1 218 ? -3.326 17.734 -2.711 1 98.94 218 THR A N 1
ATOM 1729 C CA . THR A 1 218 ? -4.156 17.562 -1.521 1 98.94 218 THR A CA 1
ATOM 1730 C C . THR A 1 218 ? -5.453 16.844 -1.866 1 98.94 218 THR A C 1
ATOM 1732 O O . THR A 1 218 ? -6.184 17.25 -2.768 1 98.94 218 THR A O 1
ATOM 1735 N N . SER A 1 219 ? -5.695 15.727 -1.166 1 98.94 219 SER A N 1
ATOM 1736 C CA . SER A 1 219 ? -6.727 14.828 -1.684 1 98.94 219 SER A CA 1
ATOM 1737 C C . SER A 1 219 ? -7.504 14.172 -0.551 1 98.94 219 SER A C 1
ATOM 1739 O O . SER A 1 219 ? -6.953 13.906 0.519 1 98.94 219 SER A O 1
ATOM 1741 N N . MET A 1 220 ? -8.797 13.938 -0.785 1 98.94 220 MET A N 1
ATOM 1742 C CA . MET A 1 220 ? -9.648 13.102 0.055 1 98.94 220 MET A CA 1
ATOM 1743 C C . MET A 1 220 ? -9.992 11.789 -0.648 1 98.94 220 MET A C 1
ATOM 1745 O O . MET A 1 220 ? -10.531 11.797 -1.755 1 98.94 220 MET A O 1
ATOM 1749 N N . ILE A 1 221 ? -9.609 10.68 -0.058 1 98.94 221 ILE A N 1
ATOM 1750 C CA . ILE A 1 221 ? -9.875 9.359 -0.602 1 98.94 221 ILE A CA 1
ATOM 1751 C C . ILE A 1 221 ? -10.922 8.648 0.258 1 98.94 221 ILE A C 1
ATOM 1753 O O . ILE A 1 221 ? -10.82 8.633 1.487 1 98.94 221 ILE A O 1
ATOM 1757 N N . ASP A 1 222 ? -11.898 8.062 -0.33 1 98.94 222 ASP A N 1
ATOM 1758 C CA . ASP A 1 222 ? -12.945 7.395 0.435 1 98.94 222 ASP A CA 1
ATOM 1759 C C . ASP A 1 222 ? -12.547 5.953 0.759 1 98.94 222 ASP A C 1
ATOM 1761 O O . ASP A 1 222 ? -11.469 5.496 0.364 1 98.94 222 ASP A O 1
ATOM 1765 N N . PRO A 1 223 ? -13.359 5.242 1.542 1 98.88 223 PRO A N 1
ATOM 1766 C CA . PRO A 1 223 ? -12.961 3.918 2.031 1 98.88 223 PRO A CA 1
ATOM 1767 C C . PRO A 1 223 ? -12.836 2.887 0.912 1 98.88 223 PRO A C 1
ATOM 1769 O O . PRO A 1 223 ? -12.305 1.796 1.13 1 98.88 223 PRO A O 1
ATOM 1772 N N . ASP A 1 224 ? -13.258 3.193 -0.319 1 98.25 224 ASP A N 1
ATOM 1773 C CA . ASP A 1 224 ? -13.156 2.283 -1.457 1 98.25 224 ASP A CA 1
ATOM 1774 C C . ASP A 1 224 ? -11.969 2.648 -2.348 1 98.25 224 ASP A C 1
ATOM 1776 O O . ASP A 1 224 ? -11.797 2.08 -3.428 1 98.25 224 ASP A O 1
ATOM 1780 N N . GLY A 1 225 ? -11.203 3.623 -1.904 1 98.5 225 GLY A N 1
ATOM 1781 C CA . GLY A 1 225 ? -9.992 3.982 -2.625 1 98.5 225 GLY A CA 1
ATOM 1782 C C . GLY A 1 225 ? -10.227 5.031 -3.697 1 98.5 225 GLY A C 1
ATOM 1783 O O . GLY A 1 225 ? -9.312 5.355 -4.465 1 98.5 225 GLY A O 1
ATOM 1784 N N . LYS A 1 226 ? -11.422 5.594 -3.748 1 98.19 226 LYS A N 1
ATOM 1785 C CA . LYS A 1 226 ? -11.734 6.613 -4.746 1 98.19 226 LYS A CA 1
ATOM 1786 C C . LYS A 1 226 ? -11.352 8.008 -4.25 1 98.19 226 LYS A C 1
ATOM 1788 O O . LYS A 1 226 ? -11.695 8.391 -3.129 1 98.19 226 LYS A O 1
ATOM 1793 N N . CYS A 1 227 ? -10.602 8.719 -5.066 1 98.75 227 CYS A N 1
ATOM 1794 C CA . CYS A 1 227 ? -10.414 10.133 -4.797 1 98.75 227 CYS A CA 1
ATOM 1795 C C . CYS A 1 227 ? -11.711 10.906 -5.008 1 98.75 227 CYS A C 1
ATOM 1797 O O . CYS A 1 227 ? -12.141 11.102 -6.148 1 98.75 227 CYS A O 1
ATOM 1799 N N . ILE A 1 228 ? -12.297 11.352 -3.969 1 98.5 228 ILE A N 1
ATOM 1800 C CA . ILE A 1 228 ? -13.609 11.961 -4.105 1 98.5 228 ILE A CA 1
ATOM 1801 C C . ILE A 1 228 ? -13.469 13.477 -4.262 1 98.5 228 ILE A C 1
ATOM 1803 O O . ILE A 1 228 ? -14.414 14.164 -4.656 1 98.5 228 ILE A O 1
ATOM 1807 N N . ALA A 1 229 ? -12.297 14.047 -3.9 1 98.69 229 ALA A N 1
ATOM 1808 C CA . ALA A 1 229 ? -11.984 15.461 -4.113 1 98.69 229 ALA A CA 1
ATOM 1809 C C . ALA A 1 229 ? -10.484 15.711 -3.996 1 98.69 229 ALA A C 1
ATOM 1811 O O . ALA A 1 229 ? -9.797 15.07 -3.197 1 98.69 229 ALA A O 1
ATOM 1812 N N . TYR A 1 230 ? -9.992 16.625 -4.754 1 98.75 230 TYR A N 1
ATOM 1813 C CA . TYR A 1 230 ? -8.609 17.062 -4.59 1 98.75 230 TYR A CA 1
ATOM 1814 C C . TYR A 1 230 ? -8.461 18.531 -4.977 1 98.75 230 TYR A C 1
ATOM 1816 O O . TYR A 1 230 ? -9.234 19.047 -5.785 1 98.75 230 TYR A O 1
ATOM 1824 N N . GLN A 1 231 ? -7.535 19.188 -4.297 1 98.62 231 GLN A N 1
ATOM 1825 C CA . GLN A 1 231 ? -7.184 20.562 -4.625 1 98.62 231 GLN A CA 1
ATOM 1826 C C . GLN A 1 231 ? -6.43 20.641 -5.949 1 98.62 231 GLN A C 1
ATOM 1828 O O . GLN A 1 231 ? -5.523 19.844 -6.199 1 98.62 231 GLN A O 1
ATOM 1833 N N . PRO A 1 232 ? -6.84 21.641 -6.848 1 98.38 232 PRO A N 1
ATOM 1834 C CA . PRO A 1 232 ? -6.07 21.766 -8.086 1 98.38 232 PRO A CA 1
ATOM 1835 C C . PRO A 1 232 ? -4.57 21.906 -7.836 1 98.38 232 PRO A C 1
ATOM 1837 O O . PRO A 1 232 ? -4.156 22.625 -6.914 1 98.38 232 PRO A O 1
ATOM 1840 N N . TYR A 1 233 ? -3.822 21.172 -8.648 1 98.44 233 TYR A N 1
ATOM 1841 C CA . TYR A 1 233 ? -2.373 21.172 -8.492 1 98.44 233 TYR A CA 1
ATOM 1842 C C . TYR A 1 233 ? -1.813 22.594 -8.523 1 98.44 233 TYR A C 1
ATOM 1844 O O . TYR A 1 233 ? -2.135 23.375 -9.422 1 98.44 233 TYR A O 1
ATOM 1852 N N . GLY A 1 234 ? -1.028 22.922 -7.512 1 97.25 234 GLY A N 1
ATOM 1853 C CA . GLY A 1 234 ? -0.298 24.188 -7.496 1 97.25 234 GLY A CA 1
ATOM 1854 C C . GLY A 1 234 ? -1.146 25.359 -7.051 1 97.25 234 GLY A C 1
ATOM 1855 O O . GLY A 1 234 ? -0.661 26.484 -6.977 1 97.25 234 GLY A O 1
ATOM 1856 N N . LYS A 1 235 ? -2.34 25.156 -6.734 1 98.44 235 LYS A N 1
ATOM 1857 C CA . LYS A 1 235 ? -3.23 26.234 -6.355 1 98.44 235 LYS A CA 1
ATOM 1858 C C . LYS A 1 235 ? -3.402 26.312 -4.84 1 98.44 235 LYS A C 1
ATOM 1860 O O . LYS A 1 235 ? -3.754 25.312 -4.203 1 98.44 235 LYS A O 1
ATOM 1865 N N . ILE A 1 236 ? -3.193 27.469 -4.355 1 98.81 236 ILE A N 1
ATOM 1866 C CA . ILE A 1 236 ? -3.41 27.719 -2.934 1 98.81 236 ILE A CA 1
ATOM 1867 C C . ILE A 1 236 ? -4.898 27.609 -2.613 1 98.81 236 ILE A C 1
ATOM 1869 O O . ILE A 1 236 ? -5.738 28.094 -3.373 1 98.81 236 ILE A O 1
ATOM 1873 N N . GLY A 1 237 ? -5.211 26.938 -1.5 1 98.75 237 GLY A N 1
ATOM 1874 C CA . GLY A 1 237 ? -6.613 26.875 -1.109 1 98.75 237 GLY A CA 1
ATOM 1875 C C . GLY A 1 237 ? -6.891 25.828 -0.044 1 98.75 237 GLY A C 1
ATOM 1876 O O . GLY A 1 237 ? -5.973 25.375 0.64 1 98.75 237 GLY A O 1
ATOM 1877 N N . VAL A 1 238 ? -8.102 25.641 0.187 1 98.81 238 VAL A N 1
ATOM 1878 C CA . VAL A 1 238 ? -8.57 24.641 1.148 1 98.81 238 VAL A CA 1
ATOM 1879 C C . VAL A 1 238 ? -9.586 23.719 0.482 1 98.81 238 VAL A C 1
ATOM 1881 O O . VAL A 1 238 ? -10.477 24.188 -0.236 1 98.81 238 VAL A O 1
ATOM 1884 N N . LEU A 1 239 ? -9.375 22.438 0.59 1 98.94 239 LEU A N 1
ATOM 1885 C CA . LEU A 1 239 ? -10.305 21.406 0.119 1 98.94 239 LEU A CA 1
ATOM 1886 C C . LEU A 1 239 ? -11.281 21.016 1.222 1 98.94 239 LEU A C 1
ATOM 1888 O O . LEU A 1 239 ? -10.875 20.438 2.232 1 98.94 239 LEU A O 1
ATOM 1892 N N . VAL A 1 240 ? -12.539 21.359 1.065 1 98.94 240 VAL A N 1
ATOM 1893 C CA . VAL A 1 240 ? -13.547 20.984 2.051 1 98.94 240 VAL A CA 1
ATOM 1894 C C . VAL A 1 240 ? -14.445 19.891 1.479 1 98.94 240 VAL A C 1
ATOM 1896 O O . VAL A 1 240 ? -15.047 20.062 0.417 1 98.94 240 VAL A O 1
ATOM 1899 N N . THR A 1 241 ? -14.516 18.781 2.133 1 98.75 241 THR A N 1
ATOM 1900 C CA . THR A 1 241 ? -15.258 17.625 1.648 1 98.75 241 THR A CA 1
ATOM 1901 C C . THR A 1 241 ? -16.156 17.062 2.748 1 98.75 241 THR A C 1
ATOM 1903 O O . THR A 1 241 ? -15.742 16.984 3.908 1 98.75 241 THR A O 1
ATOM 1906 N N . GLU A 1 242 ? -17.375 16.719 2.361 1 98.69 242 GLU A N 1
ATOM 1907 C CA . GLU A 1 242 ? -18.25 16 3.273 1 98.69 242 GLU A CA 1
ATOM 1908 C C . GLU A 1 242 ? -17.938 14.508 3.275 1 98.69 242 GLU A C 1
ATOM 1910 O O . GLU A 1 242 ? -17.781 13.898 2.215 1 98.69 242 GLU A O 1
ATOM 1915 N N . ILE A 1 243 ? -17.812 13.945 4.469 1 98.62 243 ILE A N 1
ATOM 1916 C CA . ILE A 1 243 ? -17.609 12.508 4.566 1 98.62 243 ILE A CA 1
ATOM 1917 C C . ILE A 1 243 ? -18.703 11.883 5.441 1 98.62 243 ILE A C 1
ATOM 1919 O O . ILE A 1 243 ? -19.344 12.586 6.219 1 98.62 243 ILE A O 1
ATOM 1923 N N . ASP A 1 244 ? -18.953 10.633 5.258 1 98.69 244 ASP A N 1
AT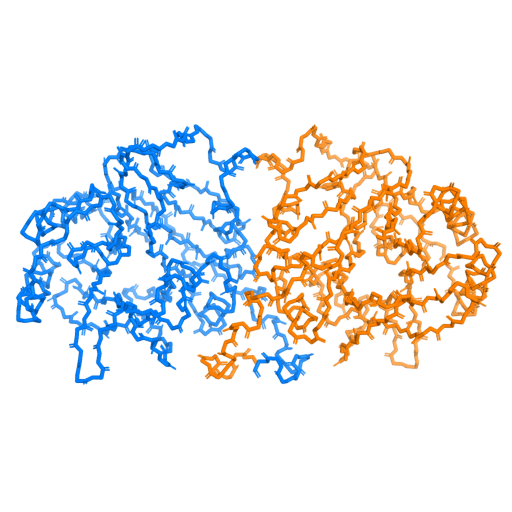OM 1924 C CA . ASP A 1 244 ? -19.797 9.805 6.117 1 98.69 244 ASP A CA 1
ATOM 1925 C C . ASP A 1 244 ? -18.953 8.781 6.887 1 98.69 244 ASP A C 1
ATOM 1927 O O . ASP A 1 244 ? -18.672 7.699 6.375 1 98.69 244 ASP A O 1
ATOM 1931 N N . PRO A 1 245 ? -18.641 9.164 8.109 1 98.25 245 PRO A N 1
ATOM 1932 C CA . PRO A 1 245 ? -17.766 8.289 8.883 1 98.25 245 PRO A CA 1
ATOM 1933 C C . PRO A 1 245 ? -18.281 6.859 8.969 1 98.25 245 PRO A C 1
ATOM 1935 O O . PRO A 1 245 ? -17.5 5.926 9.188 1 98.25 245 PRO A O 1
ATOM 1938 N N . ALA A 1 246 ? -19.547 6.656 8.773 1 98.25 246 ALA A N 1
ATOM 1939 C CA . ALA A 1 246 ? -20.141 5.328 8.875 1 98.25 246 ALA A CA 1
ATOM 1940 C C . ALA A 1 246 ? -19.656 4.422 7.75 1 98.25 246 ALA A C 1
ATOM 1942 O O . ALA A 1 246 ? -19.703 3.195 7.867 1 98.25 246 ALA A O 1
ATOM 1943 N N . LEU A 1 247 ? -19.219 5.027 6.695 1 98.75 247 LEU A N 1
ATOM 1944 C CA . LEU A 1 247 ? -18.719 4.25 5.566 1 98.75 247 LEU A CA 1
ATOM 1945 C C . LEU A 1 247 ? -17.344 3.678 5.875 1 98.75 247 LEU A C 1
ATOM 1947 O O . LEU A 1 247 ? -16.875 2.752 5.203 1 98.75 247 LEU A O 1
ATOM 1951 N N . ALA A 1 248 ? -16.609 4.242 6.812 1 98.81 248 ALA A N 1
ATOM 1952 C CA . ALA A 1 248 ? -15.297 3.771 7.234 1 98.81 248 ALA A CA 1
ATOM 1953 C C . ALA A 1 248 ? -15.422 2.639 8.25 1 98.81 248 ALA A C 1
ATOM 1955 O O . ALA A 1 248 ? -15.211 2.844 9.445 1 98.81 248 ALA A O 1
ATOM 1956 N N . THR A 1 249 ? -15.617 1.464 7.816 1 98.69 249 THR A N 1
ATOM 1957 C CA . THR A 1 249 ? -15.922 0.341 8.695 1 98.69 249 THR A CA 1
ATOM 1958 C C . THR A 1 249 ? -14.648 -0.27 9.266 1 98.69 249 THR A C 1
ATOM 1960 O O . THR A 1 249 ? -14.688 -0.997 10.258 1 98.69 249 THR A O 1
ATOM 1963 N N . GLY A 1 250 ? -13.578 0.01 8.602 1 98.75 250 GLY A N 1
ATOM 1964 C CA . GLY A 1 250 ? -12.344 -0.647 9 1 98.75 250 GLY A CA 1
ATOM 1965 C C . GLY A 1 250 ? -12.352 -2.143 8.742 1 98.75 250 GLY A C 1
ATOM 1966 O O . GLY A 1 250 ? -11.578 -2.887 9.344 1 98.75 250 GLY A O 1
ATOM 1967 N N . PHE A 1 251 ? -13.203 -2.598 7.867 1 98.5 251 PHE A N 1
ATOM 1968 C CA . PHE A 1 251 ? -13.492 -4.016 7.691 1 98.5 251 PHE A CA 1
ATOM 1969 C C . PHE A 1 251 ? -12.227 -4.793 7.363 1 98.5 251 PHE A C 1
ATOM 1971 O O . PHE A 1 251 ? -11.891 -5.762 8.047 1 98.5 251 PHE A O 1
ATOM 1978 N N . LEU A 1 252 ? -11.453 -4.371 6.402 1 98.38 252 LEU A N 1
ATOM 1979 C CA . LEU A 1 252 ? -10.273 -5.113 5.969 1 98.38 252 LEU A CA 1
ATOM 1980 C C . LEU A 1 252 ? -9.141 -4.965 6.98 1 98.38 252 LEU A C 1
ATOM 1982 O O . LEU A 1 252 ? -8.359 -5.898 7.184 1 98.38 252 LEU A O 1
ATOM 1986 N N . ALA A 1 253 ? -9.039 -3.818 7.613 1 98.06 253 ALA A N 1
ATOM 1987 C CA . ALA A 1 253 ? -8.031 -3.648 8.656 1 98.06 253 ALA A CA 1
ATOM 1988 C C . ALA A 1 253 ? -8.266 -4.629 9.805 1 98.06 253 ALA A C 1
ATOM 1990 O O . ALA A 1 253 ? -7.316 -5.238 10.305 1 98.06 253 ALA A O 1
ATOM 1991 N N . LYS A 1 254 ? -9.5 -4.777 10.188 1 96.69 254 LYS A N 1
ATOM 1992 C CA . LYS A 1 254 ? -9.859 -5.602 11.344 1 96.69 254 LYS A CA 1
ATOM 1993 C C . LYS A 1 254 ? -9.656 -7.082 11.047 1 96.69 254 LYS A C 1
ATOM 1995 O O . LYS A 1 254 ? -9.57 -7.902 11.961 1 96.69 254 LYS A O 1
ATOM 2000 N N . ARG A 1 255 ? -9.562 -7.445 9.789 1 96.5 255 ARG A N 1
ATOM 2001 C CA . ARG A 1 255 ? -9.406 -8.844 9.391 1 96.5 255 ARG A CA 1
ATOM 2002 C C . ARG A 1 255 ? -7.941 -9.258 9.422 1 96.5 255 ARG A C 1
ATOM 2004 O O . ARG A 1 255 ? -7.625 -10.445 9.281 1 96.5 255 ARG A O 1
ATOM 2011 N N . LEU A 1 256 ? -7.031 -8.273 9.617 1 94.88 256 LEU A N 1
ATOM 2012 C CA . LEU A 1 256 ? -5.621 -8.633 9.711 1 94.88 256 LEU A CA 1
ATOM 2013 C C . LEU A 1 256 ? -5.383 -9.617 10.852 1 94.88 256 LEU A C 1
ATOM 2015 O O . LEU A 1 256 ? -5.934 -9.453 11.945 1 94.88 256 LEU A O 1
ATOM 2019 N N . LYS A 1 257 ? -4.602 -10.602 10.617 1 87.75 257 LYS A N 1
ATOM 2020 C CA . LYS A 1 257 ? -4.172 -11.57 11.625 1 87.75 257 LYS A CA 1
ATOM 2021 C C . LYS A 1 257 ? -2.684 -11.422 11.93 1 87.75 257 LYS A C 1
ATOM 2023 O O . LYS A 1 257 ? -1.858 -12.164 11.391 1 87.75 257 LYS A O 1
ATOM 2028 N N . PRO A 1 258 ? -2.42 -10.57 12.891 1 83.06 258 PRO A N 1
ATOM 2029 C CA . PRO A 1 258 ? -1.016 -10.25 13.156 1 83.06 258 PRO A CA 1
ATOM 2030 C C . PRO A 1 258 ? -0.193 -11.477 13.539 1 83.06 258 PRO A C 1
ATOM 2032 O O . PRO A 1 258 ? 1.019 -11.516 13.305 1 83.06 258 PRO A O 1
ATOM 2035 N N . GLU A 1 259 ? -0.785 -12.477 14.07 1 81.56 259 GLU A N 1
ATOM 2036 C CA . GLU A 1 259 ? -0.087 -13.672 14.531 1 81.56 259 GLU A CA 1
ATOM 2037 C C . GLU A 1 259 ? 0.54 -14.422 13.367 1 81.56 259 GLU A C 1
ATOM 2039 O O . GLU A 1 259 ? 1.415 -15.273 13.562 1 81.56 259 GLU A O 1
ATOM 2044 N N . LEU A 1 260 ? 0.059 -14.133 12.188 1 79.44 260 LEU A N 1
ATOM 2045 C CA . LEU A 1 260 ? 0.593 -14.805 11.008 1 79.44 260 LEU A CA 1
ATOM 2046 C C . LEU A 1 260 ? 1.935 -14.195 10.602 1 79.44 260 LEU A C 1
ATOM 2048 O O . LEU A 1 260 ? 2.637 -14.75 9.75 1 79.44 260 LEU A O 1
ATOM 2052 N N . TYR A 1 261 ? 2.287 -13.148 11.195 1 75.62 261 TYR A N 1
ATOM 2053 C CA . TYR A 1 261 ? 3.51 -12.43 10.859 1 75.62 261 TYR A CA 1
ATOM 2054 C C . TYR A 1 261 ? 4.422 -12.305 12.078 1 75.62 261 TYR A C 1
ATOM 2056 O O . TYR A 1 261 ? 4.727 -11.195 12.523 1 75.62 261 TYR A O 1
ATOM 2064 N N . PRO A 1 262 ? 4.863 -13.664 12.547 1 61 262 PRO A N 1
ATOM 2065 C CA . PRO A 1 262 ? 5.711 -13.578 13.742 1 61 262 PRO A CA 1
ATOM 2066 C C . PRO A 1 262 ? 7.02 -12.836 13.477 1 61 262 PRO A C 1
ATOM 2068 O O . PRO A 1 262 ? 7.574 -12.914 12.375 1 61 262 PRO A O 1
ATOM 2071 N N . ASN A 1 263 ? 7.543 -12.086 14.297 1 57.41 263 ASN A N 1
ATOM 2072 C CA . ASN A 1 263 ? 8.812 -11.367 14.32 1 57.41 263 ASN A CA 1
ATOM 2073 C C . ASN A 1 263 ? 8.773 -10.133 13.422 1 57.41 263 ASN A C 1
ATOM 2075 O O . ASN A 1 263 ? 9.805 -9.508 13.188 1 57.41 263 ASN A O 1
ATOM 2079 N N . ASN A 1 264 ? 7.957 -10.234 12.359 1 52.44 264 ASN A N 1
ATOM 2080 C CA . ASN A 1 264 ? 7.977 -9.07 11.477 1 52.44 264 ASN A CA 1
ATOM 2081 C C . ASN A 1 264 ? 7.504 -7.809 12.203 1 52.44 264 ASN A C 1
ATOM 2083 O O . ASN A 1 264 ? 7.734 -6.695 11.727 1 52.44 264 ASN A O 1
ATOM 2087 N N . ILE A 1 265 ? 6.383 -8.195 12.906 1 39.69 265 ILE A N 1
ATOM 2088 C CA . ILE A 1 265 ? 5.859 -7.043 13.633 1 39.69 265 ILE A CA 1
ATOM 2089 C C . ILE A 1 265 ? 6.469 -6.996 15.031 1 39.69 265 ILE A C 1
ATOM 2091 O O . ILE A 1 265 ? 6.598 -8.023 15.695 1 39.69 265 ILE A O 1
ATOM 2095 N N . MET B 1 1 ? 19.234 -12.375 -14.031 1 96.56 1 MET B N 1
ATOM 2096 C CA . MET B 1 1 ? 18.391 -13.57 -13.977 1 96.56 1 MET B CA 1
ATOM 2097 C C . MET B 1 1 ? 17.078 -13.344 -14.719 1 96.56 1 MET B C 1
ATOM 2099 O O . MET B 1 1 ? 16.5 -12.258 -14.648 1 96.56 1 MET B O 1
ATOM 2103 N N . LYS B 1 2 ? 16.594 -14.336 -15.477 1 98.62 2 LYS B N 1
ATOM 2104 C CA . LYS B 1 2 ? 15.344 -14.18 -16.203 1 98.62 2 LYS B CA 1
ATOM 2105 C C . LYS B 1 2 ? 14.195 -14.867 -15.461 1 98.62 2 LYS B C 1
ATOM 2107 O O . LYS B 1 2 ? 14.297 -16.047 -15.102 1 98.62 2 LYS B O 1
ATOM 2112 N N . ILE B 1 3 ? 13.117 -14.094 -15.25 1 98.69 3 ILE B N 1
ATOM 2113 C CA . ILE B 1 3 ? 11.906 -14.539 -14.57 1 98.69 3 ILE B CA 1
ATOM 2114 C C . ILE B 1 3 ? 10.742 -14.578 -15.555 1 98.69 3 ILE B C 1
ATOM 2116 O O . ILE B 1 3 ? 10.602 -13.688 -16.391 1 98.69 3 ILE B O 1
ATOM 2120 N N . ALA B 1 4 ? 9.992 -15.602 -15.438 1 98.94 4 ALA B N 1
ATOM 2121 C CA . ALA B 1 4 ? 8.812 -15.703 -16.281 1 98.94 4 ALA B CA 1
ATOM 2122 C C . ALA B 1 4 ? 7.531 -15.633 -15.453 1 98.94 4 ALA B C 1
ATOM 2124 O O . ALA B 1 4 ? 7.465 -16.188 -14.352 1 98.94 4 ALA B O 1
ATOM 2125 N N . LEU B 1 5 ? 6.559 -14.953 -15.984 1 99 5 LEU B N 1
ATOM 2126 C CA . LEU B 1 5 ? 5.195 -14.906 -15.469 1 99 5 LEU B CA 1
ATOM 2127 C C . LEU B 1 5 ? 4.195 -15.375 -16.516 1 99 5 LEU B C 1
ATOM 2129 O O . LEU B 1 5 ? 4.152 -14.828 -17.625 1 99 5 LEU B O 1
ATOM 2133 N N . ALA B 1 6 ? 3.457 -16.359 -16.156 1 99 6 ALA B N 1
ATOM 2134 C CA . ALA B 1 6 ? 2.496 -16.938 -17.094 1 99 6 ALA B CA 1
ATOM 2135 C C . ALA B 1 6 ? 1.188 -16.141 -17.094 1 99 6 ALA B C 1
ATOM 2137 O O . ALA B 1 6 ? 0.742 -15.688 -16.031 1 99 6 ALA B O 1
ATOM 2138 N N . SER B 1 7 ? 0.64 -16 -18.234 1 98.94 7 SER B N 1
ATOM 2139 C CA . SER B 1 7 ? -0.731 -15.547 -18.438 1 98.94 7 SER B CA 1
ATOM 2140 C C . SER B 1 7 ? -1.539 -16.562 -19.25 1 98.94 7 SER B C 1
ATOM 2142 O O . SER B 1 7 ? -1.862 -16.312 -20.406 1 98.94 7 SER B O 1
ATOM 2144 N N . PRO B 1 8 ? -1.924 -17.609 -18.609 1 98.94 8 PRO B N 1
ATOM 2145 C CA . PRO B 1 8 ? -2.688 -18.656 -19.312 1 98.94 8 PRO B CA 1
ATOM 2146 C C . PRO B 1 8 ? -4.18 -18.344 -19.375 1 98.94 8 PRO B C 1
ATOM 2148 O O . PRO B 1 8 ? -4.672 -17.5 -18.625 1 98.94 8 PRO B O 1
ATOM 2151 N N . PRO B 1 9 ? -4.879 -19.016 -20.344 1 98.5 9 PRO B N 1
ATOM 2152 C CA . PRO B 1 9 ? -6.34 -18.938 -20.234 1 98.5 9 PRO B CA 1
ATOM 2153 C C . PRO B 1 9 ? -6.887 -19.703 -19.031 1 98.5 9 PRO B C 1
ATOM 2155 O O . PRO B 1 9 ? -6.16 -20.484 -18.406 1 98.5 9 PRO B O 1
ATOM 2158 N N . PHE B 1 10 ? -8.078 -19.391 -18.672 1 97.88 10 PHE B N 1
ATOM 2159 C CA . PHE B 1 10 ? -8.719 -20.203 -17.656 1 97.88 10 PHE B CA 1
ATOM 2160 C C . PHE B 1 10 ? -8.781 -21.672 -18.094 1 97.88 10 PHE B C 1
ATOM 2162 O O . PHE B 1 10 ? -9.18 -21.969 -19.219 1 97.88 10 PHE B O 1
ATOM 2169 N N . PRO B 1 11 ? -8.336 -22.562 -17.25 1 97.56 11 PRO B N 1
ATOM 2170 C CA . PRO B 1 11 ? -8.312 -23.969 -17.688 1 97.56 11 PRO B CA 1
ATOM 2171 C C . PRO B 1 11 ? -9.703 -24.578 -17.812 1 97.56 11 PRO B C 1
ATOM 2173 O O . PRO B 1 11 ? -10.555 -24.359 -16.938 1 97.56 11 PRO B O 1
ATOM 2176 N N . LYS B 1 12 ? -9.914 -25.359 -18.781 1 96.19 12 LYS B N 1
ATOM 2177 C CA . LYS B 1 12 ? -11.188 -26.031 -19 1 96.19 12 LYS B CA 1
ATOM 2178 C C . LYS B 1 12 ? -11.305 -27.297 -18.172 1 96.19 12 LYS B C 1
ATOM 2180 O O . LYS B 1 12 ? -12.406 -27.812 -17.969 1 96.19 12 LYS B O 1
ATOM 2185 N N . SER B 1 13 ? -10.281 -27.844 -17.844 1 96.88 13 SER B N 1
ATOM 2186 C CA . SER B 1 13 ? -10.102 -29.031 -17.031 1 96.88 13 SER B CA 1
ATOM 2187 C C . SER B 1 13 ? -8.695 -29.094 -16.453 1 96.88 13 SER B C 1
ATOM 2189 O O . SER B 1 13 ? -7.832 -28.281 -16.797 1 96.88 13 SER B O 1
ATOM 2191 N N . ILE B 1 14 ? -8.445 -29.984 -15.523 1 98.12 14 ILE B N 1
ATOM 2192 C CA . ILE B 1 14 ? -7.113 -30.172 -14.961 1 98.12 14 ILE B CA 1
ATOM 2193 C C . ILE B 1 14 ? -6.129 -30.531 -16.078 1 98.12 14 ILE B C 1
ATOM 2195 O O . ILE B 1 14 ? -5.02 -29.984 -16.125 1 98.12 14 ILE B O 1
ATOM 2199 N N . ASN B 1 15 ? -6.582 -31.391 -17 1 98.06 15 ASN B N 1
ATOM 2200 C CA . ASN B 1 15 ? -5.727 -31.766 -18.125 1 98.06 15 ASN B CA 1
ATOM 2201 C C . ASN B 1 15 ? -5.434 -30.578 -19.031 1 98.06 15 ASN B C 1
ATOM 2203 O O . ASN B 1 15 ? -4.316 -30.438 -19.531 1 98.06 15 ASN B O 1
ATOM 2207 N N . ASP B 1 16 ? -6.441 -29.781 -19.297 1 98.44 16 ASP B N 1
ATOM 2208 C CA . ASP B 1 16 ? -6.23 -28.578 -20.078 1 98.44 16 ASP B CA 1
ATOM 2209 C C . ASP B 1 16 ? -5.25 -27.641 -19.375 1 98.44 16 ASP B C 1
ATOM 2211 O O . ASP B 1 16 ? -4.398 -27.031 -20.031 1 98.44 16 ASP B O 1
ATOM 2215 N N . GLY B 1 17 ? -5.371 -27.484 -18.062 1 98.62 17 GLY B N 1
ATOM 2216 C CA . GLY B 1 17 ? -4.418 -26.703 -17.281 1 98.62 17 GLY B CA 1
ATOM 2217 C C . GLY B 1 17 ? -2.994 -27.219 -17.406 1 98.62 17 GLY B C 1
ATOM 2218 O O . GLY B 1 17 ? -2.062 -26.422 -17.594 1 98.62 17 GLY B O 1
ATOM 2219 N N . LEU B 1 18 ? -2.871 -28.484 -17.359 1 98.88 18 LEU B N 1
ATOM 2220 C CA . LEU B 1 18 ? -1.546 -29.094 -17.453 1 98.88 18 LEU B CA 1
ATOM 2221 C C . LEU B 1 18 ? -0.945 -28.859 -18.844 1 98.88 18 LEU B C 1
ATOM 2223 O O . LEU B 1 18 ? 0.27 -28.688 -18.969 1 98.88 18 LEU B O 1
ATOM 2227 N N . TYR B 1 19 ? -1.811 -28.875 -19.812 1 98.88 19 TYR B N 1
ATOM 2228 C CA . TYR B 1 19 ? -1.357 -28.547 -21.156 1 98.88 19 TYR B CA 1
ATOM 2229 C C . TYR B 1 19 ? -0.749 -27.156 -21.203 1 98.88 19 TYR B C 1
ATOM 2231 O O . TYR B 1 19 ? 0.343 -26.953 -21.75 1 98.88 19 TYR B O 1
ATOM 2239 N N . TRP B 1 20 ? -1.416 -26.203 -20.672 1 98.94 20 TRP B N 1
ATOM 2240 C CA . TRP B 1 20 ? -0.946 -24.828 -20.703 1 98.94 20 TRP B CA 1
ATOM 2241 C C . TRP B 1 20 ? 0.288 -24.656 -19.812 1 98.94 20 TRP B C 1
ATOM 2243 O O . TRP B 1 20 ? 1.179 -23.859 -20.141 1 98.94 20 TRP B O 1
ATOM 2253 N N . VAL B 1 21 ? 0.342 -25.359 -18.656 1 98.94 21 VAL B N 1
ATOM 2254 C CA . VAL B 1 21 ? 1.543 -25.328 -17.828 1 98.94 21 VAL B CA 1
ATOM 2255 C C . VAL B 1 21 ? 2.746 -25.797 -18.641 1 98.94 21 VAL B C 1
ATOM 2257 O O . VAL B 1 21 ? 3.793 -25.141 -18.641 1 98.94 21 VAL B O 1
ATOM 2260 N N . ASP B 1 22 ? 2.568 -26.891 -19.328 1 98.94 22 ASP B N 1
ATOM 2261 C CA . ASP B 1 22 ? 3.65 -27.422 -20.141 1 98.94 22 ASP B CA 1
ATOM 2262 C C . ASP B 1 22 ? 4.047 -26.453 -21.25 1 98.94 22 ASP B C 1
ATOM 2264 O O . ASP B 1 22 ? 5.227 -26.125 -21.406 1 98.94 22 ASP B O 1
ATOM 2268 N N . LYS B 1 23 ? 3.092 -25.953 -21.953 1 98.94 23 LYS B N 1
ATOM 2269 C CA . LYS B 1 23 ? 3.324 -25.078 -23.094 1 98.94 23 LYS B CA 1
ATOM 2270 C C . LYS B 1 23 ? 4.035 -23.797 -22.672 1 98.94 23 LYS B C 1
ATOM 2272 O O . LYS B 1 23 ? 5.043 -23.422 -23.281 1 98.94 23 LYS B O 1
ATOM 2277 N N . LEU B 1 24 ? 3.547 -23.109 -21.688 1 98.94 24 LEU B N 1
ATOM 2278 C CA . LEU B 1 24 ? 4.098 -21.828 -21.281 1 98.94 24 LEU B CA 1
ATOM 2279 C C . LEU B 1 24 ? 5.438 -22 -20.578 1 98.94 24 LEU B C 1
ATOM 2281 O O . LEU B 1 24 ? 6.32 -21.141 -20.688 1 98.94 24 LEU B O 1
ATOM 2285 N N . THR B 1 25 ? 5.574 -23.125 -19.844 1 98.94 25 THR B N 1
ATOM 2286 C CA . THR B 1 25 ? 6.875 -23.422 -19.25 1 98.94 25 THR B CA 1
ATOM 2287 C C . THR B 1 25 ? 7.93 -23.625 -20.344 1 98.94 25 THR B C 1
ATOM 2289 O O . THR B 1 25 ? 9.039 -23.109 -20.234 1 98.94 25 THR B O 1
ATOM 2292 N N . LYS B 1 26 ? 7.551 -24.375 -21.344 1 98.94 26 LYS B N 1
ATOM 2293 C CA . LYS B 1 26 ? 8.469 -24.578 -22.453 1 98.94 26 LYS B CA 1
ATOM 2294 C C . LYS B 1 26 ? 8.844 -23.25 -23.109 1 98.94 26 LYS B C 1
ATOM 2296 O O . LYS B 1 26 ? 10.023 -23 -23.375 1 98.94 26 LYS B O 1
ATOM 2301 N N . GLU B 1 27 ? 7.844 -22.453 -23.375 1 98.94 27 GLU B N 1
ATOM 2302 C CA . GLU B 1 27 ? 8.094 -21.156 -23.984 1 98.94 27 GLU B CA 1
ATOM 2303 C C . GLU B 1 27 ? 9.031 -20.312 -23.109 1 98.94 27 GLU B C 1
ATOM 2305 O O . GLU B 1 27 ? 9.93 -19.656 -23.625 1 98.94 27 GLU B O 1
ATOM 2310 N N . ALA B 1 28 ? 8.812 -20.312 -21.812 1 98.94 28 ALA B N 1
ATOM 2311 C CA . ALA B 1 28 ? 9.664 -19.578 -20.875 1 98.94 28 ALA B CA 1
ATOM 2312 C C . ALA B 1 28 ? 11.086 -20.109 -20.906 1 98.94 28 ALA B C 1
ATOM 2314 O O . ALA B 1 28 ? 12.047 -19.344 -20.953 1 98.94 28 ALA B O 1
ATOM 2315 N N . ALA B 1 29 ? 11.211 -21.406 -20.875 1 98.81 29 ALA B N 1
ATOM 2316 C CA . ALA B 1 29 ? 12.523 -22.047 -20.906 1 98.81 29 ALA B CA 1
ATOM 2317 C C . ALA B 1 29 ? 13.281 -21.703 -22.188 1 98.81 29 ALA B C 1
ATOM 2319 O O . ALA B 1 29 ? 14.484 -21.438 -22.141 1 98.81 29 ALA B O 1
ATOM 2320 N N . ASP B 1 30 ? 12.562 -21.688 -23.266 1 98.75 30 ASP B N 1
ATOM 2321 C CA . ASP B 1 30 ? 13.164 -21.359 -24.562 1 98.75 30 ASP B CA 1
ATOM 2322 C C . ASP B 1 30 ? 13.719 -19.938 -24.562 1 98.75 30 ASP B C 1
ATOM 2324 O O . ASP B 1 30 ? 14.633 -19.641 -25.328 1 98.75 30 ASP B O 1
ATOM 2328 N N . GLN B 1 31 ? 13.164 -19.141 -23.703 1 98.75 31 GLN B N 1
ATOM 2329 C CA . GLN B 1 31 ? 13.617 -17.75 -23.625 1 98.75 31 GLN B CA 1
ATOM 2330 C C . GLN B 1 31 ? 14.656 -17.578 -22.531 1 98.75 31 GLN B C 1
ATOM 2332 O O . GLN B 1 31 ? 15.094 -16.453 -22.266 1 98.75 31 GLN B O 1
ATOM 2337 N N . GLY B 1 32 ? 14.938 -18.641 -21.828 1 98.56 32 GLY B N 1
ATOM 2338 C CA . GLY B 1 32 ? 16.047 -18.625 -20.875 1 98.56 32 GLY B CA 1
ATOM 2339 C C . GLY B 1 32 ? 15.602 -18.328 -19.453 1 98.56 32 GLY B C 1
ATOM 2340 O O . GLY B 1 32 ? 16.422 -18.031 -18.594 1 98.56 32 GLY B O 1
ATOM 2341 N N . ALA B 1 33 ? 14.336 -18.359 -19.188 1 98.81 33 ALA B N 1
ATOM 2342 C CA . ALA B 1 33 ? 13.859 -18.109 -17.828 1 98.81 33 ALA B CA 1
ATOM 2343 C C . ALA B 1 33 ? 14.336 -19.203 -16.875 1 98.81 33 ALA B C 1
ATOM 2345 O O . ALA B 1 33 ? 14.602 -20.328 -17.297 1 98.81 33 ALA B O 1
ATOM 2346 N N . GLU B 1 34 ? 14.414 -18.828 -15.617 1 98.5 34 GLU B N 1
ATOM 2347 C CA . GLU B 1 34 ? 14.859 -19.781 -14.602 1 98.5 34 GLU B CA 1
ATOM 2348 C C . GLU B 1 34 ? 13.719 -20.172 -13.672 1 98.5 34 GLU B C 1
ATOM 2350 O O . GLU B 1 34 ? 13.789 -21.188 -12.984 1 98.5 34 GLU B O 1
ATOM 2355 N N . ILE B 1 35 ? 12.727 -19.375 -13.617 1 98.88 35 ILE B N 1
ATOM 2356 C CA . ILE B 1 35 ? 11.531 -19.594 -12.805 1 98.88 35 ILE B CA 1
ATOM 2357 C C . ILE B 1 35 ? 10.305 -19.078 -13.547 1 98.88 35 ILE B C 1
ATOM 2359 O O . ILE B 1 35 ? 10.359 -18.047 -14.219 1 98.88 35 ILE B O 1
ATOM 2363 N N . ILE B 1 36 ? 9.188 -19.812 -13.469 1 99 36 ILE B N 1
ATOM 2364 C CA . ILE B 1 36 ? 7.914 -19.328 -13.992 1 99 36 ILE B CA 1
ATOM 2365 C C . ILE B 1 36 ? 6.84 -19.422 -12.914 1 99 36 ILE B C 1
ATOM 2367 O O . ILE B 1 36 ? 6.797 -20.391 -12.148 1 99 36 ILE B O 1
ATOM 2371 N N . CYS B 1 37 ? 6.027 -18.422 -12.797 1 99 37 CYS B N 1
ATOM 2372 C CA . CYS B 1 37 ? 4.918 -18.375 -11.852 1 99 37 CYS B CA 1
ATOM 2373 C C . CYS B 1 37 ? 3.58 -18.375 -12.578 1 99 37 CYS B C 1
ATOM 2375 O O . CYS B 1 37 ? 3.393 -17.625 -13.539 1 99 37 CYS B O 1
ATOM 2377 N N . PHE B 1 38 ? 2.705 -19.203 -12.164 1 99 38 PHE B N 1
ATOM 2378 C CA . PHE B 1 38 ? 1.354 -19.281 -12.711 1 99 38 PHE B CA 1
ATOM 2379 C C . PHE B 1 38 ? 0.36 -18.594 -11.781 1 99 38 PHE B C 1
ATOM 2381 O O . PHE B 1 38 ? 0.693 -18.25 -10.641 1 99 38 PHE B O 1
ATOM 2388 N N . PRO B 1 39 ? -0.864 -18.312 -12.266 1 98.94 39 PRO B N 1
ATOM 2389 C CA . PRO B 1 39 ? -1.841 -17.562 -11.469 1 98.94 39 PRO B CA 1
ATOM 2390 C C . PRO B 1 39 ? -2.477 -18.406 -10.367 1 98.94 39 PRO B C 1
ATOM 2392 O O . PRO B 1 39 ? -2.297 -19.625 -10.336 1 98.94 39 PRO B O 1
ATOM 2395 N N . GLU B 1 40 ? -3.209 -17.719 -9.555 1 98.94 40 GLU B N 1
ATOM 2396 C CA . GLU B 1 40 ? -3.809 -18.281 -8.352 1 98.94 40 GLU B CA 1
ATOM 2397 C C . GLU B 1 40 ? -4.707 -19.469 -8.688 1 98.94 40 GLU B C 1
ATOM 2399 O O . GLU B 1 40 ? -5.523 -19.391 -9.609 1 98.94 40 GLU B O 1
ATOM 2404 N N . SER B 1 41 ? -4.555 -20.562 -7.852 1 98.5 41 SER B N 1
ATOM 2405 C CA . SER B 1 41 ? -5.395 -21.75 -8 1 98.5 41 SER B CA 1
ATOM 2406 C C . SER B 1 41 ? -5.57 -22.109 -9.469 1 98.5 41 SER B C 1
ATOM 2408 O O . SER B 1 41 ? -6.695 -22.312 -9.93 1 98.5 41 SER B O 1
ATOM 2410 N N . TYR B 1 42 ? -4.461 -22.109 -10.133 1 98.81 42 TYR B N 1
ATOM 2411 C CA . TYR B 1 42 ? -4.543 -22.406 -11.562 1 98.81 42 TYR B CA 1
ATOM 2412 C C . TYR B 1 42 ? -4.98 -23.859 -11.797 1 98.81 42 TYR B C 1
ATOM 2414 O O . TYR B 1 42 ? -5.699 -24.141 -12.758 1 98.81 42 TYR B O 1
ATOM 2422 N N . ILE B 1 43 ? -4.43 -24.688 -10.977 1 98.44 43 ILE B N 1
ATOM 2423 C CA . ILE B 1 43 ? -4.938 -26.062 -10.93 1 98.44 43 ILE B CA 1
ATOM 2424 C C . ILE B 1 43 ? -5.707 -26.266 -9.625 1 98.44 43 ILE B C 1
ATOM 2426 O O . ILE B 1 43 ? -5.129 -26.234 -8.539 1 98.44 43 ILE B O 1
ATOM 2430 N N . PRO B 1 44 ? -7.078 -26.562 -9.695 1 97.56 44 PRO B N 1
ATOM 2431 C CA . PRO B 1 44 ? -7.855 -27 -10.859 1 97.56 44 PRO B CA 1
ATOM 2432 C C . PRO B 1 44 ? -8.453 -25.828 -11.633 1 97.56 44 PRO B C 1
ATOM 2434 O O . PRO B 1 44 ? -9.086 -26.031 -12.672 1 97.56 44 PRO B O 1
ATOM 2437 N N . GLY B 1 45 ? -8.305 -24.656 -11.227 1 97.25 45 GLY B N 1
ATOM 2438 C CA . GLY B 1 45 ? -8.953 -23.438 -11.664 1 97.25 45 GLY B CA 1
ATOM 2439 C C . GLY B 1 45 ? -9.602 -22.656 -10.531 1 97.25 45 GLY B C 1
ATOM 2440 O O . GLY B 1 45 ? -10.258 -23.25 -9.672 1 97.25 45 GLY B O 1
ATOM 2441 N N . TYR B 1 46 ? -9.375 -21.359 -10.547 1 96 46 TYR B N 1
ATOM 2442 C CA . TYR B 1 46 ? -9.992 -20.531 -9.516 1 96 46 TYR B CA 1
ATOM 2443 C C . TYR B 1 46 ? -11.508 -20.641 -9.562 1 96 46 TYR B C 1
ATOM 2445 O O . TYR B 1 46 ? -12.109 -20.547 -10.633 1 96 46 TYR B O 1
ATOM 2453 N N . PRO B 1 47 ? -12.133 -20.781 -8.445 1 92.94 47 PRO B N 1
ATOM 2454 C CA . PRO B 1 47 ? -13.57 -21.062 -8.422 1 92.94 47 PRO B CA 1
ATOM 2455 C C . PRO B 1 47 ? -14.414 -19.797 -8.531 1 92.94 47 PRO B C 1
ATOM 2457 O O . PRO B 1 47 ? -15.25 -19.531 -7.664 1 92.94 47 PRO B O 1
ATOM 2460 N N . ALA B 1 48 ? -14.273 -19.125 -9.602 1 90.12 48 ALA B N 1
ATOM 2461 C CA . ALA B 1 48 ? -15.164 -18 -9.898 1 90.12 48 ALA B CA 1
ATOM 2462 C C . ALA B 1 48 ? -16.484 -18.5 -10.484 1 90.12 48 ALA B C 1
ATOM 2464 O O . ALA B 1 48 ? -16.531 -19.516 -11.172 1 90.12 48 ALA B O 1
ATOM 2465 N N . THR B 1 49 ? -17.547 -17.766 -10.25 1 87.69 49 THR B N 1
ATOM 2466 C CA . THR B 1 49 ? -18.906 -18.172 -10.578 1 87.69 49 THR B CA 1
ATOM 2467 C C . THR B 1 49 ? -19.047 -18.406 -12.078 1 87.69 49 THR B C 1
ATOM 2469 O O . THR B 1 49 ? -19.812 -19.266 -12.508 1 87.69 49 THR B O 1
ATOM 2472 N N . GLU B 1 50 ? -18.344 -17.703 -12.805 1 90.81 50 GLU B N 1
ATOM 2473 C CA . GLU B 1 50 ? -18.547 -17.75 -14.25 1 90.81 50 GLU B CA 1
ATOM 2474 C C . GLU B 1 50 ? -17.812 -18.938 -14.875 1 90.81 50 GLU B C 1
ATOM 2476 O O . GLU B 1 50 ? -18.031 -19.266 -16.047 1 90.81 50 GLU B O 1
ATOM 2481 N N . PHE B 1 51 ? -17.031 -19.594 -14.078 1 88.56 51 PHE B N 1
ATOM 2482 C CA . PHE B 1 51 ? -16.25 -20.688 -14.625 1 88.56 51 PHE B CA 1
ATOM 2483 C C . PHE B 1 51 ? -16.641 -22.016 -13.984 1 88.56 51 PHE B C 1
ATOM 2485 O O . PHE B 1 51 ? -16.922 -22.078 -12.781 1 88.56 51 PHE B O 1
ATOM 2492 N N . THR B 1 52 ? -16.719 -23.062 -14.812 1 88.38 52 THR B N 1
ATOM 2493 C CA . THR B 1 52 ? -16.953 -24.406 -14.305 1 88.38 52 THR B CA 1
ATOM 2494 C C . THR B 1 52 ? -15.641 -25.109 -13.984 1 88.38 52 THR B C 1
ATOM 2496 O O . THR B 1 52 ? -14.766 -25.203 -14.844 1 88.38 52 THR B O 1
ATOM 2499 N N . ILE B 1 53 ? -15.57 -25.594 -12.781 1 90.19 53 ILE B N 1
ATOM 2500 C CA . ILE B 1 53 ? -14.367 -26.297 -12.344 1 90.19 53 ILE B CA 1
ATOM 2501 C C . ILE B 1 53 ? -14.617 -27.812 -12.367 1 90.19 53 ILE B C 1
ATOM 2503 O O . ILE B 1 53 ? -15.625 -28.281 -11.836 1 90.19 53 ILE B O 1
ATOM 2507 N N . GLU B 1 54 ? -13.734 -28.484 -12.875 1 88.12 54 GLU B N 1
ATOM 2508 C CA . GLU B 1 54 ? -13.812 -29.938 -12.922 1 88.12 54 GLU B CA 1
ATOM 2509 C C . GLU B 1 54 ? -13.906 -30.531 -11.516 1 88.12 54 GLU B C 1
ATOM 2511 O O . GLU B 1 54 ? -13.141 -30.156 -10.633 1 88.12 54 GLU B O 1
ATOM 2516 N N . THR B 1 55 ? -14.953 -31.344 -11.367 1 85.12 55 THR B N 1
ATOM 2517 C CA . THR B 1 55 ? -15.016 -32.094 -10.125 1 85.12 55 THR B CA 1
ATOM 2518 C C . THR B 1 55 ? -13.781 -33 -9.961 1 85.12 55 THR B C 1
ATOM 2520 O O . THR B 1 55 ? -13.398 -33.688 -10.898 1 85.12 55 THR B O 1
ATOM 2523 N N . HIS B 1 56 ? -13.18 -32.844 -8.781 1 84.56 56 HIS B N 1
ATOM 2524 C CA . HIS B 1 56 ? -11.938 -33.594 -8.594 1 84.56 56 HIS B CA 1
ATOM 2525 C C . HIS B 1 56 ? -11.758 -34 -7.137 1 84.56 56 HIS B C 1
ATOM 2527 O O . HIS B 1 56 ? -12.219 -33.312 -6.227 1 84.56 56 HIS B O 1
ATOM 2533 N N . ALA B 1 57 ? -11.141 -35.219 -7.102 1 89.75 57 ALA B N 1
ATOM 2534 C CA . ALA B 1 57 ? -10.656 -35.656 -5.793 1 89.75 57 ALA B CA 1
ATOM 2535 C C . ALA B 1 57 ? -9.211 -35.219 -5.562 1 89.75 57 ALA B C 1
ATOM 2537 O O . ALA B 1 57 ? -8.531 -34.781 -6.5 1 89.75 57 ALA B O 1
ATOM 2538 N N . GLN B 1 58 ? -8.75 -35.281 -4.355 1 95.69 58 GLN B N 1
ATOM 2539 C CA . GLN B 1 58 ? -7.387 -34.906 -4.004 1 95.69 58 GLN B CA 1
ATOM 2540 C C . GLN B 1 58 ? -6.371 -35.719 -4.797 1 95.69 58 GLN B C 1
ATOM 2542 O O . GLN B 1 58 ? -5.297 -35.219 -5.145 1 95.69 58 GLN B O 1
ATOM 2547 N N . GLU B 1 59 ? -6.695 -36.875 -5.082 1 96.19 59 GLU B N 1
ATOM 2548 C CA . GLU B 1 59 ? -5.805 -37.75 -5.836 1 96.19 59 GLU B CA 1
ATOM 2549 C C . GLU B 1 59 ? -5.492 -37.188 -7.215 1 96.19 59 GLU B C 1
ATOM 2551 O O . GLU B 1 59 ? -4.371 -37.312 -7.707 1 96.19 59 GLU B O 1
ATOM 2556 N N . LYS B 1 60 ? -6.477 -36.625 -7.816 1 96.88 60 LYS B N 1
ATOM 2557 C CA . LYS B 1 60 ? -6.273 -36.031 -9.133 1 96.88 60 LYS B CA 1
ATOM 2558 C C . LYS B 1 60 ? -5.312 -34.844 -9.047 1 96.88 60 LYS B C 1
ATOM 2560 O O . LYS B 1 60 ? -4.516 -34.625 -9.961 1 96.88 60 LYS B O 1
ATOM 2565 N N . LEU B 1 61 ? -5.383 -34.094 -8.016 1 98.19 61 LEU B N 1
ATOM 2566 C CA . LEU B 1 61 ? -4.48 -32.969 -7.816 1 98.19 61 LEU B CA 1
ATOM 2567 C C . LEU B 1 61 ? -3.062 -33.438 -7.523 1 98.19 61 LEU B C 1
ATOM 2569 O O . LEU B 1 61 ? -2.09 -32.812 -7.949 1 98.19 61 LEU B O 1
ATOM 2573 N N . GLU B 1 62 ? -2.971 -34.531 -6.809 1 98.31 62 GLU B N 1
ATOM 2574 C CA . GLU B 1 62 ? -1.663 -35.125 -6.551 1 98.31 62 GLU B CA 1
ATOM 2575 C C . GLU B 1 62 ? -1.008 -35.625 -7.844 1 98.31 62 GLU B C 1
ATOM 2577 O O . GLU B 1 62 ? 0.196 -35.438 -8.039 1 98.31 62 GLU B O 1
ATOM 2582 N N . ILE B 1 63 ? -1.784 -36.156 -8.656 1 98.5 63 ILE B N 1
ATOM 2583 C CA . ILE B 1 63 ? -1.293 -36.625 -9.953 1 98.5 63 ILE B CA 1
ATOM 2584 C C . ILE B 1 63 ? -0.862 -35.406 -10.789 1 98.5 63 ILE B C 1
ATOM 2586 O O . ILE B 1 63 ? 0.175 -35.438 -11.453 1 98.5 63 ILE B O 1
ATOM 2590 N N . ALA B 1 64 ? -1.671 -34.375 -10.75 1 98.75 64 ALA B N 1
ATOM 2591 C CA . ALA B 1 64 ? -1.335 -33.156 -11.469 1 98.75 64 ALA B CA 1
ATOM 2592 C C . ALA B 1 64 ? -0.008 -32.562 -10.984 1 98.75 64 ALA B C 1
ATOM 2594 O O . ALA B 1 64 ? 0.819 -32.125 -11.797 1 98.75 64 ALA B O 1
ATOM 2595 N N . LEU B 1 65 ? 0.208 -32.531 -9.664 1 98.88 65 LEU B N 1
ATOM 2596 C CA . LEU B 1 65 ? 1.453 -32.031 -9.117 1 98.88 65 LEU B CA 1
ATOM 2597 C C . LEU B 1 65 ? 2.643 -32.844 -9.578 1 98.88 65 LEU B C 1
ATOM 2599 O O . LEU B 1 65 ? 3.705 -32.312 -9.891 1 98.88 65 LEU B O 1
ATOM 2603 N N . LYS B 1 66 ? 2.441 -34.156 -9.609 1 98.88 66 LYS B N 1
ATOM 2604 C CA . LYS B 1 66 ? 3.498 -35.031 -10.102 1 98.88 66 LYS B CA 1
ATOM 2605 C C . LYS B 1 66 ? 3.844 -34.719 -11.555 1 98.88 66 LYS B C 1
ATOM 2607 O O . LYS B 1 66 ? 5.016 -34.688 -11.93 1 98.88 66 LYS B O 1
ATOM 2612 N N . ARG B 1 67 ? 2.811 -34.5 -12.32 1 98.88 67 ARG B N 1
ATOM 2613 C CA . ARG B 1 67 ? 3.023 -34.156 -13.719 1 98.88 67 ARG B CA 1
ATOM 2614 C C . ARG B 1 67 ? 3.766 -32.812 -13.828 1 98.88 67 ARG B C 1
ATOM 2616 O O . ARG B 1 67 ? 4.613 -32.656 -14.711 1 98.88 67 ARG B O 1
ATOM 2623 N N . ILE B 1 68 ? 3.457 -31.875 -13.023 1 98.94 68 ILE B N 1
ATOM 2624 C CA . ILE B 1 68 ? 4.102 -30.578 -13.039 1 98.94 68 ILE B CA 1
ATOM 2625 C C . ILE B 1 68 ? 5.574 -30.719 -12.664 1 98.94 68 ILE B C 1
ATOM 2627 O O . ILE B 1 68 ? 6.438 -30.047 -13.242 1 98.94 68 ILE B O 1
ATOM 2631 N N . CYS B 1 69 ? 5.867 -31.578 -11.703 1 98.94 69 CYS B N 1
ATOM 2632 C CA . CYS B 1 69 ? 7.254 -31.891 -11.375 1 98.94 69 CYS B CA 1
ATOM 2633 C C . CYS B 1 69 ? 8.008 -32.406 -12.586 1 98.94 69 CYS B C 1
ATOM 2635 O O . CYS B 1 69 ? 9.148 -32 -12.836 1 98.94 69 CYS B O 1
ATOM 2637 N N . GLU B 1 70 ? 7.348 -33.25 -13.336 1 98.94 70 GLU B N 1
ATOM 2638 C CA . GLU B 1 70 ? 7.953 -33.812 -14.555 1 98.94 70 GLU B CA 1
ATOM 2639 C C . GLU B 1 70 ? 8.172 -32.719 -15.594 1 98.94 70 GLU B C 1
ATOM 2641 O O . GLU B 1 70 ? 9.195 -32.719 -16.281 1 98.94 70 GLU B O 1
ATOM 2646 N N . ILE B 1 71 ? 7.207 -31.828 -15.727 1 98.94 71 ILE B N 1
ATOM 2647 C CA . ILE B 1 71 ? 7.305 -30.719 -16.672 1 98.94 71 ILE B CA 1
ATOM 2648 C C . ILE B 1 71 ? 8.492 -29.828 -16.297 1 98.94 71 ILE B C 1
ATOM 2650 O O . ILE B 1 71 ? 9.273 -29.438 -17.156 1 98.94 71 ILE B O 1
ATOM 2654 N N . ALA B 1 72 ? 8.625 -29.5 -15 1 98.94 72 ALA B N 1
ATOM 2655 C CA . ALA B 1 72 ? 9.742 -28.688 -14.523 1 98.94 72 ALA B CA 1
ATOM 2656 C C . ALA B 1 72 ? 11.078 -29.328 -14.898 1 98.94 72 ALA B C 1
ATOM 2658 O O . ALA B 1 72 ? 11.969 -28.656 -15.414 1 98.94 72 ALA B O 1
ATOM 2659 N N . LYS B 1 73 ? 11.172 -30.641 -14.664 1 98.88 73 LYS B N 1
ATOM 2660 C CA . LYS B 1 73 ? 12.391 -31.391 -14.961 1 98.88 73 LYS B CA 1
ATOM 2661 C C . LYS B 1 73 ? 12.664 -31.406 -16.469 1 98.88 73 LYS B C 1
ATOM 2663 O O . LYS B 1 73 ? 13.797 -31.188 -16.891 1 98.88 73 LYS B O 1
ATOM 2668 N N . GLN B 1 74 ? 11.641 -31.672 -17.172 1 98.81 74 GLN B N 1
ATOM 2669 C CA . GLN B 1 74 ? 11.758 -31.781 -18.625 1 98.81 74 GLN B CA 1
ATOM 2670 C C . GLN B 1 74 ? 12.297 -30.484 -19.219 1 98.81 74 GLN B C 1
ATOM 2672 O O . GLN B 1 74 ? 13.148 -30.531 -20.109 1 98.81 74 GLN B O 1
ATOM 2677 N N . HIS B 1 75 ? 11.789 -29.359 -18.75 1 98.81 75 HIS B N 1
ATOM 2678 C CA . HIS B 1 75 ? 12.156 -28.094 -19.344 1 98.81 75 HIS B CA 1
ATOM 2679 C C . HIS B 1 75 ? 13.25 -27.391 -18.547 1 98.81 75 HIS B C 1
ATOM 2681 O O . HIS B 1 75 ? 13.68 -26.297 -18.891 1 98.81 75 HIS B O 1
ATOM 2687 N N . GLN B 1 76 ? 13.711 -28.016 -17.422 1 98.62 76 GLN B N 1
ATOM 2688 C CA . GLN B 1 76 ? 14.766 -27.5 -16.562 1 98.62 76 GLN B CA 1
ATOM 2689 C C . GLN B 1 76 ? 14.461 -26.078 -16.109 1 98.62 76 GLN B C 1
ATOM 2691 O O . GLN B 1 76 ? 15.297 -25.172 -16.234 1 98.62 76 GLN B O 1
ATOM 2696 N N . LEU B 1 77 ? 13.312 -25.891 -15.617 1 98.44 77 LEU B N 1
ATOM 2697 C CA . LEU B 1 77 ? 12.781 -24.609 -15.172 1 98.44 77 LEU B CA 1
ATOM 2698 C C . LEU B 1 77 ? 11.984 -24.781 -13.875 1 98.44 77 LEU B C 1
ATOM 2700 O O . LEU B 1 77 ? 11.156 -25.688 -13.766 1 98.44 77 LEU B O 1
ATOM 2704 N N . ALA B 1 78 ? 12.297 -23.969 -12.828 1 98.94 78 ALA B N 1
ATOM 2705 C CA . ALA B 1 78 ? 11.492 -24 -11.602 1 98.94 78 ALA B CA 1
ATOM 2706 C C . ALA B 1 78 ? 10.086 -23.469 -11.859 1 98.94 78 ALA B C 1
ATOM 2708 O O . ALA B 1 78 ? 9.906 -22.531 -12.625 1 98.94 78 ALA B O 1
ATOM 2709 N N . ILE B 1 79 ? 9.109 -24.062 -11.195 1 99 79 ILE B N 1
ATOM 2710 C CA . ILE B 1 79 ? 7.719 -23.688 -11.414 1 99 79 ILE B CA 1
ATOM 2711 C C . ILE B 1 79 ? 7.062 -23.344 -10.078 1 99 79 ILE B C 1
ATOM 2713 O O . ILE B 1 79 ? 7.121 -24.141 -9.133 1 99 79 ILE B O 1
ATOM 2717 N N . ILE B 1 80 ? 6.527 -22.172 -9.953 1 99 80 ILE B N 1
ATOM 2718 C CA . ILE B 1 80 ? 5.555 -21.844 -8.914 1 99 80 ILE B CA 1
ATOM 2719 C C . ILE B 1 80 ? 4.141 -22.125 -9.422 1 99 80 ILE B C 1
ATOM 2721 O O . ILE B 1 80 ? 3.658 -21.453 -10.336 1 99 80 ILE B O 1
ATOM 2725 N N . ILE B 1 81 ? 3.494 -23.125 -8.828 1 98.94 81 ILE B N 1
ATOM 2726 C CA . ILE B 1 81 ? 2.193 -23.562 -9.328 1 98.94 81 ILE B CA 1
ATOM 2727 C C . ILE B 1 81 ? 1.155 -23.469 -8.211 1 98.94 81 ILE B C 1
ATOM 2729 O O . ILE B 1 81 ? 1.14 -24.297 -7.301 1 98.94 81 ILE B O 1
ATOM 2733 N N . PRO B 1 82 ? 0.332 -22.453 -8.281 1 98.94 82 PRO B N 1
ATOM 2734 C CA . PRO B 1 82 ? -0.789 -22.375 -7.344 1 98.94 82 PRO B CA 1
ATOM 2735 C C . PRO B 1 82 ? -1.848 -23.438 -7.598 1 98.94 82 PRO B C 1
ATOM 2737 O O . PRO B 1 82 ? -2.213 -23.688 -8.75 1 98.94 82 PRO B O 1
ATOM 2740 N N . MET B 1 83 ? -2.289 -24.094 -6.547 1 98.75 83 MET B N 1
ATOM 2741 C CA . MET B 1 83 ? -3.248 -25.188 -6.59 1 98.75 83 MET B CA 1
ATOM 2742 C C . MET B 1 83 ? -4.195 -25.141 -5.395 1 98.75 83 MET B C 1
ATOM 2744 O O . MET B 1 83 ? -3.924 -24.438 -4.414 1 98.75 83 MET B O 1
ATOM 2748 N N . ASP B 1 84 ? -5.301 -25.828 -5.555 1 97.94 84 ASP B N 1
ATOM 2749 C CA . ASP B 1 84 ? -6.051 -26.234 -4.371 1 97.94 84 ASP B CA 1
ATOM 2750 C C . ASP B 1 84 ? -5.488 -27.516 -3.777 1 97.94 84 ASP B C 1
ATOM 2752 O O . ASP B 1 84 ? -5.047 -28.406 -4.508 1 97.94 84 ASP B O 1
ATOM 2756 N N . TRP B 1 85 ? -5.469 -27.5 -2.473 1 97.88 85 TRP B N 1
ATOM 2757 C CA . TRP B 1 85 ? -4.887 -28.688 -1.846 1 97.88 85 TRP B CA 1
ATOM 2758 C C . TRP B 1 85 ? -5.668 -29.078 -0.6 1 97.88 85 TRP B C 1
ATOM 2760 O O . TRP B 1 85 ? -5.812 -28.281 0.331 1 97.88 85 TRP B O 1
ATOM 2770 N N . GLU B 1 86 ? -6.176 -30.266 -0.657 1 95.25 86 GLU B N 1
ATOM 2771 C CA . GLU B 1 86 ? -6.973 -30.766 0.463 1 95.25 86 GLU B CA 1
ATOM 2772 C C . GLU B 1 86 ? -6.105 -31.516 1.464 1 95.25 86 GLU B C 1
ATOM 2774 O O . GLU B 1 86 ? -5.27 -32.344 1.073 1 95.25 86 GLU B O 1
ATOM 2779 N N . THR B 1 87 ? -6.336 -31.125 2.699 1 90.5 87 THR B N 1
ATOM 2780 C CA . THR B 1 87 ? -5.758 -31.859 3.812 1 90.5 87 THR B CA 1
ATOM 2781 C C . THR B 1 87 ? -6.852 -32.344 4.762 1 90.5 87 THR B C 1
ATOM 2783 O O . THR B 1 87 ? -8.039 -32.156 4.492 1 90.5 87 THR B O 1
ATOM 2786 N N . GLY B 1 88 ? -6.512 -33.062 5.73 1 87 88 GLY B N 1
ATOM 2787 C CA . GLY B 1 88 ? -7.473 -33.5 6.73 1 87 88 GLY B CA 1
ATOM 2788 C C . GLY B 1 88 ? -8.227 -32.344 7.375 1 87 88 GLY B C 1
ATOM 2789 O O . GLY B 1 88 ? -9.344 -32.531 7.863 1 87 88 GLY B O 1
ATOM 2790 N N . GLU B 1 89 ? -7.715 -31.156 7.281 1 89.75 89 GLU B N 1
ATOM 2791 C CA . GLU B 1 89 ? -8.273 -29.984 7.945 1 89.75 89 GLU B CA 1
ATOM 2792 C C . GLU B 1 89 ? -9.203 -29.203 7.016 1 89.75 89 GLU B C 1
ATOM 2794 O O . GLU B 1 89 ? -10.016 -28.406 7.469 1 89.75 89 GLU B O 1
ATOM 2799 N N . GLY B 1 90 ? -9.023 -29.5 5.766 1 93.5 90 GLY B N 1
ATOM 2800 C CA . GLY B 1 90 ? -9.781 -28.734 4.781 1 93.5 90 GLY B CA 1
ATOM 2801 C C . GLY B 1 90 ? -9.008 -28.469 3.506 1 93.5 90 GLY B C 1
ATOM 2802 O O . GLY B 1 90 ? -7.984 -29.109 3.246 1 93.5 90 GLY B O 1
ATOM 2803 N N . ILE B 1 91 ? -9.562 -27.594 2.701 1 96.88 91 ILE B N 1
ATOM 2804 C CA . ILE B 1 91 ? -8.945 -27.25 1.426 1 96.88 91 ILE B CA 1
ATOM 2805 C C . ILE B 1 91 ? -8.164 -25.953 1.566 1 96.88 91 ILE B C 1
ATOM 2807 O O . ILE B 1 91 ? -8.664 -24.984 2.137 1 96.88 91 ILE B O 1
ATOM 2811 N N . PHE B 1 92 ? -6.973 -25.953 1.087 1 98 92 PHE B N 1
ATOM 2812 C CA . PHE B 1 92 ? -6.109 -24.781 1.116 1 98 92 PHE B CA 1
ATOM 2813 C C . PHE B 1 92 ? -5.836 -24.281 -0.296 1 98 92 PHE B C 1
ATOM 2815 O O . PHE B 1 92 ? -5.789 -25.062 -1.244 1 98 92 PHE B O 1
ATOM 2822 N N . ASN B 1 93 ? -5.781 -22.953 -0.426 1 98.31 93 ASN B N 1
ATOM 2823 C CA . ASN B 1 93 ? -5.145 -22.312 -1.568 1 98.31 93 ASN B CA 1
ATOM 2824 C C . ASN B 1 93 ? -3.635 -22.203 -1.384 1 98.31 93 ASN B C 1
ATOM 2826 O O . ASN B 1 93 ? -3.164 -21.484 -0.5 1 98.31 93 ASN B O 1
ATOM 2830 N N . VAL B 1 94 ? -2.941 -22.953 -2.176 1 98.5 94 VAL B N 1
ATOM 2831 C CA . VAL B 1 94 ? -1.499 -23.047 -1.971 1 98.5 94 VAL B CA 1
ATOM 2832 C C . VAL B 1 94 ? -0.771 -22.719 -3.27 1 98.5 94 VAL B C 1
ATOM 2834 O O . VAL B 1 94 ? -1.355 -22.781 -4.352 1 98.5 94 VAL B O 1
ATOM 2837 N N . ALA B 1 95 ? 0.429 -22.281 -3.148 1 98.94 95 ALA B N 1
ATOM 2838 C CA . ALA B 1 95 ? 1.371 -22.188 -4.262 1 98.94 95 ALA B CA 1
ATOM 2839 C C . ALA B 1 95 ? 2.592 -23.078 -4.016 1 98.94 95 ALA B C 1
ATOM 2841 O O . ALA B 1 95 ? 3.422 -22.766 -3.154 1 98.94 95 ALA B O 1
ATOM 2842 N N . PHE B 1 96 ? 2.697 -24.141 -4.766 1 98.94 96 PHE B N 1
ATOM 2843 C CA . PHE B 1 96 ? 3.855 -25.016 -4.672 1 98.94 96 PHE B CA 1
ATOM 2844 C C . PHE B 1 96 ? 5.043 -24.438 -5.43 1 98.94 96 PHE B C 1
ATOM 2846 O O . PHE B 1 96 ? 4.867 -23.781 -6.453 1 98.94 96 PHE B O 1
ATOM 2853 N N . VAL B 1 97 ? 6.23 -24.688 -4.898 1 98.94 97 VAL B N 1
ATOM 2854 C CA . VAL B 1 97 ? 7.469 -24.375 -5.602 1 98.94 97 VAL B CA 1
ATOM 2855 C C . VAL B 1 97 ? 8.18 -25.672 -5.996 1 98.94 97 VAL B C 1
ATOM 2857 O O . VAL B 1 97 ? 8.539 -26.469 -5.137 1 98.94 97 VAL B O 1
ATOM 2860 N N . VAL B 1 98 ? 8.328 -25.875 -7.285 1 98.94 98 VAL B N 1
ATOM 2861 C CA . VAL B 1 98 ? 8.992 -27.047 -7.836 1 98.94 98 VAL B CA 1
ATOM 2862 C C . VAL B 1 98 ? 10.312 -26.641 -8.477 1 98.94 98 VAL B C 1
ATOM 2864 O O . VAL B 1 98 ? 10.359 -25.703 -9.281 1 98.94 98 VAL B O 1
ATOM 2867 N N . SER B 1 99 ? 11.398 -27.312 -8.156 1 98.88 99 SER B N 1
ATOM 2868 C CA . SER B 1 99 ? 12.711 -26.984 -8.695 1 98.88 99 SER B CA 1
ATOM 2869 C C . SER B 1 99 ? 12.836 -27.422 -10.148 1 98.88 99 SER B C 1
ATOM 2871 O O . SER B 1 99 ? 11.992 -28.172 -10.656 1 98.88 99 SER B O 1
ATOM 2873 N N . ALA B 1 100 ? 13.898 -27 -10.758 1 98.75 100 ALA B N 1
ATOM 2874 C CA . ALA B 1 100 ? 14.195 -27.391 -12.133 1 98.75 100 ALA B CA 1
ATOM 2875 C C . ALA B 1 100 ? 14.5 -28.875 -12.234 1 98.75 100 ALA B C 1
ATOM 2877 O O . ALA B 1 100 ? 14.508 -29.438 -13.328 1 98.75 100 ALA B O 1
ATOM 2878 N N . LEU B 1 101 ? 14.703 -29.516 -11.102 1 98.56 101 LEU B N 1
ATOM 2879 C CA . LEU B 1 101 ? 14.969 -30.953 -11.078 1 98.56 101 LEU B CA 1
ATOM 2880 C C . LEU B 1 101 ? 13.695 -31.734 -10.789 1 98.56 101 LEU B C 1
ATOM 2882 O O . LEU B 1 101 ? 13.727 -32.969 -10.703 1 98.56 101 LEU B O 1
ATOM 2886 N N . GLY B 1 102 ? 12.602 -31.031 -10.625 1 98.75 102 GLY B N 1
ATOM 2887 C CA . GLY B 1 102 ? 11.328 -31.672 -10.391 1 98.75 102 GLY B CA 1
ATOM 2888 C C . GLY B 1 102 ? 11.062 -31.969 -8.922 1 98.75 102 GLY B C 1
ATOM 2889 O O . GLY B 1 102 ? 10.164 -32.75 -8.594 1 98.75 102 GLY B O 1
ATOM 2890 N N . GLU B 1 103 ? 11.875 -31.375 -8.016 1 98.69 103 GLU B N 1
ATOM 2891 C CA . GLU B 1 103 ? 11.695 -31.547 -6.582 1 98.69 103 GLU B CA 1
ATOM 2892 C C . GLU B 1 103 ? 10.758 -30.484 -6.004 1 98.69 103 GLU B C 1
ATOM 2894 O O . GLU B 1 103 ? 10.867 -29.312 -6.34 1 98.69 103 GLU B O 1
ATOM 2899 N N . ILE B 1 104 ? 9.906 -30.922 -5.141 1 98.81 104 ILE B N 1
ATOM 2900 C CA . ILE B 1 104 ? 9.062 -29.969 -4.434 1 98.81 104 ILE B CA 1
ATOM 2901 C C . ILE B 1 104 ? 9.852 -29.312 -3.305 1 98.81 104 ILE B C 1
ATOM 2903 O O . ILE B 1 104 ? 10.266 -29.984 -2.355 1 98.81 104 ILE B O 1
ATOM 2907 N N . LEU B 1 105 ? 10.008 -28.047 -3.395 1 98.81 105 LEU B N 1
ATOM 2908 C CA . LEU B 1 105 ? 10.789 -27.312 -2.412 1 98.81 105 LEU B CA 1
ATOM 2909 C C . LEU B 1 105 ? 9.914 -26.859 -1.242 1 98.81 105 LEU B C 1
ATOM 2911 O O . LEU B 1 105 ? 10.43 -26.469 -0.19 1 98.81 105 LEU B O 1
ATOM 2915 N N . GLY B 1 106 ? 8.617 -26.891 -1.422 1 98.62 106 GLY B N 1
ATOM 2916 C CA . GLY B 1 106 ? 7.641 -26.469 -0.427 1 98.62 106 GLY B CA 1
ATOM 2917 C C . GLY B 1 106 ? 6.445 -25.75 -1.028 1 98.62 106 GLY B C 1
ATOM 2918 O O . GLY B 1 106 ? 6.191 -25.859 -2.23 1 98.62 106 GLY B O 1
ATOM 2919 N N . TYR B 1 107 ? 5.672 -25.141 -0.161 1 98.62 107 TYR B N 1
ATOM 2920 C CA . TYR B 1 107 ? 4.516 -24.375 -0.619 1 98.62 107 TYR B CA 1
ATOM 2921 C C . TYR B 1 107 ? 4.211 -23.234 0.331 1 98.62 107 TYR B C 1
ATOM 2923 O O . TYR B 1 107 ? 4.652 -23.234 1.481 1 98.62 107 TYR B O 1
ATOM 2931 N N . GLN B 1 108 ? 3.611 -22.266 -0.18 1 98.44 108 GLN B N 1
ATOM 2932 C CA . GLN B 1 108 ? 3.008 -21.172 0.595 1 98.44 108 GLN B CA 1
ATOM 2933 C C . GLN B 1 108 ? 1.484 -21.25 0.547 1 98.44 108 GLN B C 1
ATOM 2935 O O . GLN B 1 108 ? 0.896 -21.344 -0.531 1 98.44 108 GLN B O 1
ATOM 2940 N N . THR B 1 109 ? 0.845 -21.234 1.692 1 97.94 109 THR B N 1
ATOM 2941 C CA . THR B 1 109 ? -0.61 -21.172 1.767 1 97.94 109 THR B CA 1
ATOM 2942 C C . THR B 1 109 ? -1.085 -19.719 1.702 1 97.94 109 THR B C 1
ATOM 2944 O O . THR B 1 109 ? -0.355 -18.797 2.086 1 97.94 109 THR B O 1
ATOM 2947 N N . LYS B 1 110 ? -2.32 -19.547 1.222 1 98.06 110 LYS B N 1
ATOM 2948 C CA . LYS B 1 110 ? -2.996 -18.281 1.443 1 98.06 110 LYS B CA 1
ATOM 2949 C C . LYS B 1 110 ? -3.43 -18.125 2.898 1 98.06 110 LYS B C 1
ATOM 2951 O O . LYS B 1 110 ? -4.246 -18.906 3.393 1 98.06 110 LYS B O 1
ATOM 2956 N N . ASN B 1 111 ? -2.863 -17.203 3.547 1 96.19 111 ASN B N 1
ATOM 2957 C CA . ASN B 1 111 ? -3.098 -17.047 4.977 1 96.19 111 ASN B CA 1
ATOM 2958 C C . ASN B 1 111 ? -4.176 -16 5.258 1 96.19 111 ASN B C 1
ATOM 2960 O O . ASN B 1 111 ? -4.871 -16.078 6.273 1 96.19 111 ASN B O 1
ATOM 2964 N N . GLN B 1 112 ? -4.199 -14.992 4.422 1 96.12 112 GLN B N 1
ATOM 2965 C CA . GLN B 1 112 ? -5.211 -13.945 4.512 1 96.12 112 GLN B CA 1
ATOM 2966 C C . GLN B 1 112 ? -6.23 -14.062 3.385 1 96.12 112 GLN B C 1
ATOM 2968 O O . GLN B 1 112 ? -6.023 -13.531 2.291 1 96.12 112 GLN B O 1
ATOM 2973 N N . LEU B 1 113 ? -7.309 -14.656 3.729 1 96.75 113 LEU B N 1
ATOM 2974 C CA . LEU B 1 113 ? -8.32 -14.93 2.711 1 96.75 113 LEU B CA 1
ATOM 2975 C C . LEU B 1 113 ? -9.133 -13.672 2.408 1 96.75 113 LEU B C 1
ATOM 2977 O O . LEU B 1 113 ? -9.352 -12.844 3.291 1 96.75 113 LEU B O 1
ATOM 2981 N N . ASP B 1 114 ? -9.492 -13.516 1.174 1 97.06 114 ASP B N 1
ATOM 2982 C CA . ASP B 1 114 ? -10.562 -12.57 0.868 1 97.06 114 ASP B CA 1
ATOM 2983 C C . ASP B 1 114 ? -11.852 -12.953 1.587 1 97.06 114 ASP B C 1
ATOM 2985 O O . ASP B 1 114 ? -12.188 -14.141 1.692 1 97.06 114 ASP B O 1
ATOM 2989 N N . PRO B 1 115 ? -12.57 -11.969 2.072 1 96.88 115 PRO B N 1
ATOM 2990 C CA . PRO B 1 115 ? -13.797 -12.312 2.797 1 96.88 115 PRO B CA 1
ATOM 2991 C C . PRO B 1 115 ? -14.711 -13.242 2.008 1 96.88 115 PRO B C 1
ATOM 2993 O O . PRO B 1 115 ? -15.359 -14.109 2.592 1 96.88 115 PRO B O 1
ATOM 2996 N N . THR B 1 116 ? -14.719 -13.133 0.713 1 95.38 116 THR B N 1
ATOM 2997 C CA . THR B 1 116 ? -15.594 -13.953 -0.118 1 95.38 116 THR B CA 1
ATOM 2998 C C . THR B 1 116 ? -15.086 -15.391 -0.178 1 95.38 116 THR B C 1
ATOM 3000 O O . THR B 1 116 ? -15.797 -16.281 -0.644 1 95.38 116 THR B O 1
ATOM 3003 N N . GLU B 1 117 ? -13.867 -15.656 0.386 1 96 117 GLU B N 1
ATOM 3004 C CA . GLU B 1 117 ? -13.219 -16.969 0.283 1 96 117 GLU B CA 1
ATOM 3005 C C . GLU B 1 117 ? -13.328 -17.734 1.594 1 96 117 GLU B C 1
ATOM 3007 O O . GLU B 1 117 ? -12.906 -18.891 1.676 1 96 117 GLU B O 1
ATOM 3012 N N . ASP B 1 118 ? -14 -17.172 2.574 1 95 118 ASP B N 1
ATOM 3013 C CA . ASP B 1 118 ? -13.984 -17.719 3.93 1 95 118 ASP B CA 1
ATOM 3014 C C . ASP B 1 118 ? -14.586 -19.125 3.969 1 95 118 ASP B C 1
ATOM 3016 O O . ASP B 1 118 ? -14.188 -19.953 4.789 1 95 118 ASP B O 1
ATOM 3020 N N . ASN B 1 119 ? -15.5 -19.359 3.068 1 94.06 119 ASN B N 1
ATOM 3021 C CA . ASN B 1 119 ? -16.156 -20.656 3.084 1 94.06 119 ASN B CA 1
ATOM 3022 C C . ASN B 1 119 ? -15.555 -21.609 2.061 1 94.06 119 ASN B C 1
ATOM 3024 O O . ASN B 1 119 ? -16.031 -22.734 1.881 1 94.06 119 ASN B O 1
ATOM 3028 N N . ARG B 1 120 ? -14.469 -21.156 1.434 1 93.75 120 ARG B N 1
ATOM 3029 C CA . ARG B 1 120 ? -13.906 -21.953 0.349 1 93.75 120 ARG B CA 1
ATOM 3030 C C . ARG B 1 120 ? -12.594 -22.609 0.775 1 93.75 120 ARG B C 1
ATOM 3032 O O . ARG B 1 120 ? -12.352 -23.781 0.477 1 93.75 120 ARG B O 1
ATOM 3039 N N . TRP B 1 121 ? -11.758 -21.844 1.435 1 97.12 121 TRP B N 1
ATOM 3040 C CA . TRP B 1 121 ? -10.43 -22.328 1.817 1 97.12 121 TRP B CA 1
ATOM 3041 C C . TRP B 1 121 ? -10.188 -22.125 3.307 1 97.12 121 TRP B C 1
ATOM 3043 O O . TRP B 1 121 ? -10.773 -21.219 3.918 1 97.12 121 TRP B O 1
ATOM 3053 N N . MET B 1 122 ? -9.391 -22.953 3.834 1 96.62 122 MET B N 1
ATOM 3054 C CA . MET B 1 122 ? -8.82 -22.703 5.152 1 96.62 122 MET B CA 1
ATOM 3055 C C . MET B 1 122 ? -7.602 -21.797 5.059 1 96.62 122 MET B C 1
ATOM 3057 O O . MET B 1 122 ? -6.781 -21.938 4.145 1 96.62 122 MET B O 1
ATOM 3061 N N . PRO B 1 123 ? -7.566 -20.828 5.926 1 96.25 123 PRO B N 1
ATOM 3062 C CA . PRO B 1 123 ? -6.352 -20.016 5.941 1 96.25 123 PRO B CA 1
ATOM 3063 C C . PRO B 1 123 ? -5.133 -20.781 6.457 1 96.25 123 PRO B C 1
ATOM 3065 O O . PRO B 1 123 ? -5.25 -21.578 7.379 1 96.25 123 PRO B O 1
ATOM 3068 N N . GLY B 1 124 ? -4.02 -20.594 5.777 1 95.12 124 GLY B N 1
ATOM 3069 C CA . GLY B 1 124 ? -2.779 -21.094 6.348 1 95.12 124 GLY B CA 1
ATOM 3070 C C . GLY B 1 124 ? -2.312 -20.297 7.551 1 95.12 124 GLY B C 1
ATOM 3071 O O . GLY B 1 124 ? -2.93 -19.297 7.922 1 95.12 124 GLY B O 1
ATOM 3072 N N . LYS B 1 125 ? -1.17 -20.766 8.148 1 91.69 125 LYS B N 1
ATOM 3073 C CA . LYS B 1 125 ? -0.747 -20.141 9.398 1 91.69 125 LYS B CA 1
ATOM 3074 C C . LYS B 1 125 ? 0.735 -19.781 9.352 1 91.69 125 LYS B C 1
ATOM 3076 O O . LYS B 1 125 ? 1.244 -19.109 10.266 1 91.69 125 LYS B O 1
ATOM 3081 N N . GLU B 1 126 ? 1.334 -20.172 8.258 1 92.38 126 GLU B N 1
ATOM 3082 C CA . GLU B 1 126 ? 2.775 -19.953 8.203 1 92.38 126 GLU B CA 1
ATOM 3083 C C . GLU B 1 126 ? 3.189 -19.312 6.883 1 92.38 126 GLU B C 1
ATOM 3085 O O . GLU B 1 126 ? 2.535 -19.516 5.859 1 92.38 126 GLU B O 1
ATOM 3090 N N . ARG B 1 127 ? 4.246 -18.5 6.996 1 94.5 127 ARG B N 1
ATOM 3091 C CA . ARG B 1 127 ? 4.859 -17.953 5.793 1 94.5 127 ARG B CA 1
ATOM 3092 C C . ARG B 1 127 ? 6.234 -18.562 5.551 1 94.5 127 ARG B C 1
ATOM 3094 O O . ARG B 1 127 ? 6.957 -18.875 6.5 1 94.5 127 ARG B O 1
ATOM 3101 N N . HIS B 1 128 ? 6.602 -18.656 4.309 1 95.5 128 HIS B N 1
ATOM 3102 C CA . HIS B 1 128 ? 7.855 -19.297 3.936 1 95.5 128 HIS B CA 1
ATOM 3103 C C . HIS B 1 128 ? 8.609 -18.469 2.9 1 95.5 128 HIS B C 1
ATOM 3105 O O . HIS B 1 128 ? 7.996 -17.75 2.105 1 95.5 128 HIS B O 1
ATOM 3111 N N . LEU B 1 129 ? 9.93 -18.547 2.959 1 97.75 129 LEU B N 1
ATOM 3112 C CA . LEU B 1 129 ? 10.797 -18.094 1.878 1 97.75 129 LEU B CA 1
ATOM 3113 C C . LEU B 1 129 ? 11.32 -19.266 1.061 1 97.75 129 LEU B C 1
ATOM 3115 O O . LEU B 1 129 ? 11.438 -20.375 1.577 1 97.75 129 LEU B O 1
ATOM 3119 N N . PHE B 1 130 ? 11.602 -18.953 -0.121 1 98.81 130 PHE B N 1
ATOM 3120 C CA . PHE B 1 130 ? 12.148 -19.953 -1.035 1 98.81 130 PHE B CA 1
ATOM 3121 C C . PHE B 1 130 ? 13.422 -19.438 -1.698 1 98.81 130 PHE B C 1
ATOM 3123 O O . PHE B 1 130 ? 13.727 -18.25 -1.629 1 98.81 130 PHE B O 1
ATOM 3130 N N . GLU B 1 131 ? 14.141 -20.375 -2.258 1 98.62 131 GLU B N 1
ATOM 3131 C CA . GLU B 1 131 ? 15.352 -20.016 -2.988 1 98.62 131 GLU B CA 1
ATOM 3132 C C . GLU B 1 131 ? 15.539 -20.906 -4.215 1 98.62 131 GLU B C 1
ATOM 3134 O O . GLU B 1 131 ? 15.414 -22.125 -4.129 1 98.62 131 GLU B O 1
ATOM 3139 N N . VAL B 1 132 ? 15.711 -20.297 -5.281 1 97.88 132 VAL B N 1
ATOM 3140 C CA . VAL B 1 132 ? 16.047 -20.969 -6.535 1 97.88 132 VAL B CA 1
ATOM 3141 C C . VAL B 1 132 ? 17.219 -20.25 -7.199 1 97.88 132 VAL B C 1
ATOM 3143 O O . VAL B 1 132 ? 17.156 -19.062 -7.48 1 97.88 132 VAL B O 1
ATOM 3146 N N . ASN B 1 133 ? 18.328 -20.953 -7.414 1 96.94 133 ASN B N 1
ATOM 3147 C CA . ASN B 1 133 ? 19.516 -20.422 -8.078 1 96.94 133 ASN B CA 1
ATOM 3148 C C . ASN B 1 133 ? 20.016 -19.156 -7.402 1 96.94 133 ASN B C 1
ATOM 3150 O O . ASN B 1 133 ? 20.344 -18.172 -8.078 1 96.94 133 ASN B O 1
ATOM 3154 N N . GLY B 1 134 ? 19.922 -19.109 -6.125 1 97.56 134 GLY B N 1
ATOM 3155 C CA . GLY B 1 134 ? 20.453 -17.984 -5.359 1 97.56 134 GLY B CA 1
ATOM 3156 C C . GLY B 1 134 ? 19.453 -16.859 -5.195 1 97.56 134 GLY B C 1
ATOM 3157 O O . GLY B 1 134 ? 19.703 -15.914 -4.445 1 97.56 134 GLY B O 1
ATOM 3158 N N . LEU B 1 135 ? 18.328 -16.984 -5.934 1 98.62 135 LEU B N 1
ATOM 3159 C CA . LEU B 1 135 ? 17.281 -15.969 -5.789 1 98.62 135 LEU B CA 1
ATOM 3160 C C . LEU B 1 135 ? 16.375 -16.297 -4.609 1 98.62 135 LEU B C 1
ATOM 3162 O O . LEU B 1 135 ? 15.711 -17.328 -4.594 1 98.62 135 LEU B O 1
ATOM 3166 N N . LYS B 1 136 ? 16.328 -15.453 -3.643 1 98.75 136 LYS B N 1
ATOM 3167 C CA . LYS B 1 136 ? 15.414 -15.586 -2.516 1 98.75 136 LYS B CA 1
ATOM 3168 C C . LYS B 1 136 ? 14.094 -14.875 -2.791 1 98.75 136 LYS B C 1
ATOM 3170 O O . LYS B 1 136 ? 14.086 -13.727 -3.244 1 98.75 136 LYS B O 1
ATOM 3175 N N . PHE B 1 137 ? 13.008 -15.578 -2.551 1 98.88 137 PHE B N 1
ATOM 3176 C CA . PHE B 1 137 ? 11.734 -14.953 -2.893 1 98.88 137 PHE B CA 1
ATOM 3177 C C . PHE B 1 137 ? 10.625 -15.43 -1.958 1 98.88 137 PHE B C 1
ATOM 3179 O O . PHE B 1 137 ? 10.758 -16.469 -1.313 1 98.88 137 PHE B O 1
ATOM 3186 N N . GLY B 1 138 ? 9.641 -14.539 -1.733 1 98.81 138 GLY B N 1
ATOM 3187 C CA . GLY B 1 138 ? 8.383 -14.898 -1.098 1 98.81 138 GLY B CA 1
ATOM 3188 C C . GLY B 1 138 ? 7.242 -15.062 -2.084 1 98.81 138 GLY B C 1
ATOM 3189 O O . GLY B 1 138 ? 7.422 -14.875 -3.287 1 98.81 138 GLY B O 1
ATOM 3190 N N . ILE B 1 139 ? 6.113 -15.523 -1.581 1 98.94 139 ILE B N 1
ATOM 3191 C CA . ILE B 1 139 ? 4.887 -15.656 -2.365 1 98.94 139 ILE B CA 1
ATOM 3192 C C . ILE B 1 139 ? 3.711 -15.07 -1.588 1 98.94 139 ILE B C 1
ATOM 3194 O O . ILE B 1 139 ? 3.543 -15.352 -0.399 1 98.94 139 ILE B O 1
ATOM 3198 N N . VAL B 1 140 ? 3.006 -14.203 -2.199 1 98.69 140 VAL B N 1
ATOM 3199 C CA . VAL B 1 140 ? 1.739 -13.711 -1.667 1 98.69 140 VAL B CA 1
ATOM 3200 C C . VAL B 1 140 ? 0.618 -13.984 -2.666 1 98.69 140 VAL B C 1
ATOM 3202 O O . VAL B 1 140 ? 0.795 -13.797 -3.873 1 98.69 140 VAL B O 1
ATOM 3205 N N . ILE B 1 141 ? -0.504 -14.453 -2.199 1 98.88 141 ILE B N 1
ATOM 3206 C CA . ILE B 1 141 ? -1.521 -14.953 -3.119 1 98.88 141 ILE B CA 1
ATOM 3207 C C . ILE B 1 141 ? -2.699 -13.984 -3.162 1 98.88 141 ILE B C 1
ATOM 3209 O O . ILE B 1 141 ? -3.393 -13.797 -2.16 1 98.88 141 ILE B O 1
ATOM 3213 N N . CYS B 1 142 ? -2.883 -13.359 -4.277 1 98.69 142 CYS B N 1
ATOM 3214 C CA . CYS B 1 142 ? -4.039 -12.562 -4.656 1 98.69 142 CYS B CA 1
ATOM 3215 C C . CYS B 1 142 ? -4.344 -11.508 -3.6 1 98.69 142 CYS B C 1
ATOM 3217 O O . CYS B 1 142 ? -3.518 -10.633 -3.338 1 98.69 142 CYS B O 1
ATOM 3219 N N . HIS B 1 143 ? -5.387 -11.617 -2.859 1 98.44 143 HIS B N 1
ATOM 3220 C CA . HIS B 1 143 ? -5.883 -10.695 -1.843 1 98.44 143 HIS B CA 1
ATOM 3221 C C . HIS B 1 143 ? -4.762 -10.266 -0.898 1 98.44 143 HIS B C 1
ATOM 3223 O O . HIS B 1 143 ? -4.707 -9.102 -0.481 1 98.44 143 HIS B O 1
ATOM 3229 N N . GLU B 1 144 ? -3.889 -11.156 -0.581 1 97.75 144 GLU B N 1
ATOM 3230 C CA . GLU B 1 144 ? -2.775 -10.867 0.317 1 97.75 144 GLU B CA 1
ATOM 3231 C C . GLU B 1 144 ? -1.892 -9.758 -0.24 1 97.75 144 GLU B C 1
ATOM 3233 O O . GLU B 1 144 ? -1.585 -8.789 0.463 1 97.75 144 GLU B O 1
ATOM 3238 N N . GLY B 1 145 ? -1.517 -9.867 -1.476 1 98.5 145 GLY B N 1
ATOM 3239 C CA . GLY B 1 145 ? -0.656 -8.875 -2.088 1 98.5 145 GLY B CA 1
ATOM 3240 C C . GLY B 1 145 ? -1.363 -7.555 -2.35 1 98.5 145 GLY B C 1
ATOM 3241 O O . GLY B 1 145 ? -0.724 -6.504 -2.41 1 98.5 145 GLY B O 1
ATOM 3242 N N . PHE B 1 146 ? -2.666 -7.594 -2.475 1 98.69 146 PHE B N 1
ATOM 3243 C CA . PHE B 1 146 ? -3.414 -6.398 -2.848 1 98.69 146 PHE B CA 1
ATOM 3244 C C . PHE B 1 146 ? -3.812 -5.602 -1.61 1 98.69 146 PHE B C 1
ATOM 3246 O O . PHE B 1 146 ? -3.795 -4.371 -1.627 1 98.69 146 PHE B O 1
ATOM 3253 N N . ARG B 1 147 ? -4.133 -6.309 -0.493 1 98.44 147 ARG B N 1
ATOM 3254 C CA . ARG B 1 147 ? -4.785 -5.602 0.603 1 98.44 147 ARG B CA 1
ATOM 3255 C C . ARG B 1 147 ? -3.965 -5.695 1.884 1 98.44 147 ARG B C 1
ATOM 3257 O O . ARG B 1 147 ? -4.219 -4.965 2.844 1 98.44 147 ARG B O 1
ATOM 3264 N N . TYR B 1 148 ? -3.01 -6.562 1.914 1 97.38 148 TYR B N 1
ATOM 3265 C CA . TYR B 1 148 ? -2.25 -6.762 3.143 1 97.38 148 TYR B CA 1
ATOM 3266 C C . TYR B 1 148 ? -0.755 -6.617 2.891 1 97.38 148 TYR B C 1
ATOM 3268 O O . TYR B 1 148 ? -0.028 -7.609 2.828 1 97.38 148 TYR B O 1
ATOM 3276 N N . PRO B 1 149 ? -0.334 -5.328 2.85 1 97.31 149 PRO B N 1
ATOM 3277 C CA . PRO B 1 149 ? 1.077 -5.051 2.574 1 97.31 149 PRO B CA 1
ATOM 3278 C C . PRO B 1 149 ? 2.02 -5.773 3.537 1 97.31 149 PRO B C 1
ATOM 3280 O O . PRO B 1 149 ? 3.184 -6.012 3.203 1 97.31 149 PRO B O 1
ATOM 3283 N N . GLU B 1 150 ? 1.544 -6.25 4.672 1 95.06 150 GLU B N 1
ATOM 3284 C CA . GLU B 1 150 ? 2.336 -6.949 5.68 1 95.06 150 GLU B CA 1
ATOM 3285 C C . GLU B 1 150 ? 2.922 -8.242 5.121 1 95.06 150 GLU B C 1
ATOM 3287 O O . GLU B 1 150 ? 4.02 -8.648 5.508 1 95.06 150 GLU B O 1
ATOM 3292 N N . THR B 1 151 ? 2.166 -8.797 4.168 1 96.12 151 THR B N 1
ATOM 3293 C CA . THR B 1 151 ? 2.605 -10.078 3.619 1 96.12 151 THR B CA 1
ATOM 3294 C C . THR B 1 151 ? 3.867 -9.898 2.779 1 96.12 151 THR B C 1
ATOM 3296 O O . THR B 1 151 ? 4.824 -10.664 2.92 1 96.12 151 THR B O 1
ATOM 3299 N N . THR B 1 152 ? 3.893 -8.891 1.979 1 97.75 152 THR B N 1
ATOM 3300 C CA . THR B 1 152 ? 5.07 -8.602 1.172 1 97.75 152 THR B CA 1
ATOM 3301 C C . THR B 1 152 ? 6.207 -8.07 2.043 1 97.75 152 THR B C 1
ATOM 3303 O O . THR B 1 152 ? 7.367 -8.43 1.848 1 97.75 152 THR B O 1
ATOM 3306 N N . ARG B 1 153 ? 5.859 -7.215 3.01 1 97.06 153 ARG B N 1
ATOM 3307 C CA . ARG B 1 153 ? 6.844 -6.672 3.941 1 97.06 153 ARG B CA 1
ATOM 3308 C C . ARG B 1 153 ? 7.594 -7.793 4.656 1 97.06 153 ARG B C 1
ATOM 3310 O O . ARG B 1 153 ? 8.82 -7.75 4.762 1 97.06 153 ARG B O 1
ATOM 3317 N N . TRP B 1 154 ? 6.863 -8.766 5.125 1 95.62 154 TRP B N 1
ATOM 3318 C CA . TRP B 1 154 ? 7.48 -9.883 5.836 1 95.62 154 TRP B CA 1
ATOM 3319 C C . TRP B 1 154 ? 8.555 -10.547 4.977 1 95.62 154 TRP B C 1
ATOM 3321 O O . TRP B 1 154 ? 9.672 -10.766 5.438 1 95.62 154 TRP B O 1
ATOM 3331 N N . ALA B 1 155 ? 8.211 -10.836 3.738 1 97.38 155 ALA B N 1
ATOM 3332 C CA . ALA B 1 155 ? 9.148 -11.508 2.844 1 97.38 155 ALA B CA 1
ATOM 3333 C C . ALA B 1 155 ? 10.391 -10.648 2.605 1 97.38 155 ALA B C 1
ATOM 3335 O O . ALA B 1 155 ? 11.516 -11.141 2.666 1 97.38 155 ALA B O 1
ATOM 3336 N N . ALA B 1 156 ? 10.156 -9.391 2.367 1 98.19 156 ALA B N 1
ATOM 3337 C CA . ALA B 1 156 ? 11.258 -8.477 2.096 1 98.19 156 ALA B CA 1
ATOM 3338 C C . ALA B 1 156 ? 12.188 -8.359 3.301 1 98.19 156 ALA B C 1
ATOM 3340 O O . ALA B 1 156 ? 13.406 -8.406 3.154 1 98.19 156 ALA B O 1
ATOM 3341 N N . ARG B 1 157 ? 11.625 -8.266 4.477 1 96.69 157 ARG B N 1
ATOM 3342 C CA . ARG B 1 157 ? 12.422 -8.133 5.695 1 96.69 157 ARG B CA 1
ATOM 3343 C C . ARG B 1 157 ? 13.227 -9.398 5.965 1 96.69 157 ARG B C 1
ATOM 3345 O O . ARG B 1 157 ? 14.25 -9.352 6.656 1 96.69 157 ARG B O 1
ATOM 3352 N N . HIS B 1 158 ? 12.766 -10.477 5.402 1 96.31 158 HIS B N 1
ATOM 3353 C CA . HIS B 1 158 ? 13.461 -11.734 5.621 1 96.31 158 HIS B CA 1
ATOM 3354 C C . HIS B 1 158 ? 14.398 -12.062 4.457 1 96.31 158 HIS B C 1
ATOM 3356 O O . HIS B 1 158 ? 14.867 -13.195 4.332 1 96.31 158 HIS B O 1
ATOM 3362 N N . GLY B 1 159 ? 14.523 -11.102 3.549 1 97.75 159 GLY B N 1
ATOM 3363 C CA . GLY B 1 159 ? 15.625 -11.219 2.602 1 97.75 159 GLY B CA 1
ATOM 3364 C C . GLY B 1 159 ? 15.156 -11.492 1.183 1 97.75 159 GLY B C 1
ATOM 3365 O O . GLY B 1 159 ? 15.977 -11.617 0.27 1 97.75 159 GLY B O 1
ATOM 3366 N N . ALA B 1 160 ? 13.859 -11.555 0.954 1 98.75 160 ALA B N 1
ATOM 3367 C CA . ALA B 1 160 ? 13.367 -11.781 -0.404 1 98.75 160 ALA B CA 1
ATOM 3368 C C . ALA B 1 160 ? 13.781 -10.641 -1.331 1 98.75 160 ALA B C 1
ATOM 3370 O O . ALA B 1 160 ? 13.688 -9.461 -0.962 1 98.75 160 ALA B O 1
ATOM 3371 N N . GLN B 1 161 ? 14.227 -10.992 -2.465 1 98.94 161 GLN B N 1
ATOM 3372 C CA . GLN B 1 161 ? 14.578 -10.008 -3.486 1 98.94 161 GLN B CA 1
ATOM 3373 C C . GLN B 1 161 ? 13.414 -9.781 -4.449 1 98.94 161 GLN B C 1
ATOM 3375 O O . GLN B 1 161 ? 13.383 -8.773 -5.16 1 98.94 161 GLN B O 1
ATOM 3380 N N . ILE B 1 162 ? 12.531 -10.703 -4.496 1 98.94 162 ILE B N 1
ATOM 3381 C CA . ILE B 1 162 ? 11.336 -10.656 -5.324 1 98.94 162 ILE B CA 1
ATOM 3382 C C . ILE B 1 162 ? 10.188 -11.367 -4.609 1 98.94 162 ILE B C 1
ATOM 3384 O O . ILE B 1 162 ? 10.406 -12.328 -3.871 1 98.94 162 ILE B O 1
ATOM 3388 N N . VAL B 1 163 ? 9.008 -10.836 -4.664 1 99 163 VAL B N 1
ATOM 3389 C CA . VAL B 1 163 ? 7.801 -11.523 -4.215 1 99 163 VAL B CA 1
ATOM 3390 C C . VAL B 1 163 ? 6.918 -11.859 -5.414 1 99 163 VAL B C 1
ATOM 3392 O O . VAL B 1 163 ? 6.547 -10.969 -6.188 1 99 163 VAL B O 1
ATOM 3395 N N . PHE B 1 164 ? 6.695 -13.164 -5.633 1 99 164 PHE B N 1
ATOM 3396 C CA . PHE B 1 164 ? 5.754 -13.617 -6.652 1 99 164 PHE B CA 1
ATOM 3397 C C . PHE B 1 164 ? 4.32 -13.531 -6.145 1 99 164 PHE B C 1
ATOM 3399 O O . PHE B 1 164 ? 4.043 -13.859 -4.988 1 99 164 PHE B O 1
ATOM 3406 N N . HIS B 1 165 ? 3.422 -13.102 -7 1 99 165 HIS B N 1
ATOM 3407 C CA . HIS B 1 165 ? 2.047 -12.781 -6.633 1 99 165 HIS B CA 1
ATOM 3408 C C . HIS B 1 165 ? 1.056 -13.406 -7.613 1 99 165 HIS B C 1
ATOM 3410 O O . HIS B 1 165 ? 0.517 -12.711 -8.477 1 99 165 HIS B O 1
ATOM 3416 N N . PRO B 1 166 ? 0.805 -14.703 -7.484 1 99 166 PRO B N 1
ATOM 3417 C CA . PRO B 1 166 ? -0.282 -15.297 -8.266 1 99 166 PRO B CA 1
ATOM 3418 C C . PRO B 1 166 ? -1.656 -14.766 -7.863 1 99 166 PRO B C 1
ATOM 3420 O O . PRO B 1 166 ? -1.974 -14.703 -6.672 1 99 166 PRO B O 1
ATOM 3423 N N . HIS B 1 167 ? -2.447 -14.383 -8.852 1 98.88 167 HIS B N 1
ATOM 3424 C CA . HIS B 1 167 ? -3.77 -13.867 -8.516 1 98.88 167 HIS B CA 1
ATOM 3425 C C . HIS B 1 167 ? -4.758 -14.102 -9.648 1 98.88 167 HIS B C 1
ATOM 3427 O O . HIS B 1 167 ? -4.359 -14.469 -10.758 1 98.88 167 HIS B O 1
ATOM 3433 N N . PHE B 1 168 ? -6 -13.984 -9.352 1 98.62 168 PHE B N 1
ATOM 3434 C CA . PHE B 1 168 ? -7.059 -13.914 -10.352 1 98.62 168 PHE B CA 1
ATOM 3435 C C . PHE B 1 168 ? -7.859 -12.625 -10.203 1 98.62 168 PHE B C 1
ATOM 3437 O O . PHE B 1 168 ? -8.406 -12.352 -9.133 1 98.62 168 PHE B O 1
ATOM 3444 N N . ALA B 1 169 ? -7.871 -11.883 -11.219 1 97.81 169 ALA B N 1
ATOM 3445 C CA . ALA B 1 169 ? -8.734 -10.711 -11.344 1 97.81 169 ALA B CA 1
ATOM 3446 C C . ALA B 1 169 ? -9.188 -10.516 -12.781 1 97.81 169 ALA B C 1
ATOM 3448 O O . ALA B 1 169 ? -8.406 -10.094 -13.641 1 97.81 169 ALA B O 1
ATOM 3449 N N . GLY B 1 170 ? -10.375 -10.805 -13.086 1 97.62 170 GLY B N 1
ATOM 3450 C CA . GLY B 1 170 ? -10.891 -10.656 -14.438 1 97.62 170 GLY B CA 1
ATOM 3451 C C . GLY B 1 170 ? -12.164 -11.445 -14.672 1 97.62 170 GLY B C 1
ATOM 3452 O O . GLY B 1 170 ? -12.797 -11.922 -13.727 1 97.62 170 GLY B O 1
ATOM 3453 N N . SER B 1 171 ? -12.594 -11.422 -15.961 1 97.81 171 SER B N 1
ATOM 3454 C CA . SER B 1 171 ? -13.828 -12.07 -16.391 1 97.81 171 SER B CA 1
ATOM 3455 C C . SER B 1 171 ? -13.781 -12.422 -17.875 1 97.81 171 SER B C 1
ATOM 3457 O O . SER B 1 171 ? -13.086 -11.766 -18.656 1 97.81 171 SER B O 1
ATOM 3459 N N . ASN B 1 172 ? -14.461 -13.492 -18.156 1 97.25 172 ASN B N 1
ATOM 3460 C CA . ASN B 1 172 ? -14.656 -13.789 -19.578 1 97.25 172 ASN B CA 1
ATOM 3461 C C . ASN B 1 172 ? -16.047 -13.383 -20.047 1 97.25 172 ASN B C 1
ATOM 3463 O O . ASN B 1 172 ? -16.375 -13.516 -21.219 1 97.25 172 ASN B O 1
ATOM 3467 N N . SER B 1 173 ? -16.859 -12.859 -19.156 1 96.5 173 SER B N 1
ATOM 3468 C CA . SER B 1 173 ? -18.25 -12.602 -19.484 1 96.5 173 SER B CA 1
ATOM 3469 C C . SER B 1 173 ? -18.531 -11.109 -19.594 1 96.5 173 SER B C 1
ATOM 3471 O O . SER B 1 173 ? -19.344 -10.688 -20.422 1 96.5 173 SER B O 1
ATOM 3473 N N . SER B 1 174 ? -17.938 -10.281 -18.766 1 96.06 174 SER B N 1
ATOM 3474 C CA . SER B 1 174 ? -18.203 -8.852 -18.766 1 96.06 174 SER B CA 1
ATOM 3475 C C . SER B 1 174 ? -17.047 -8.07 -18.156 1 96.06 17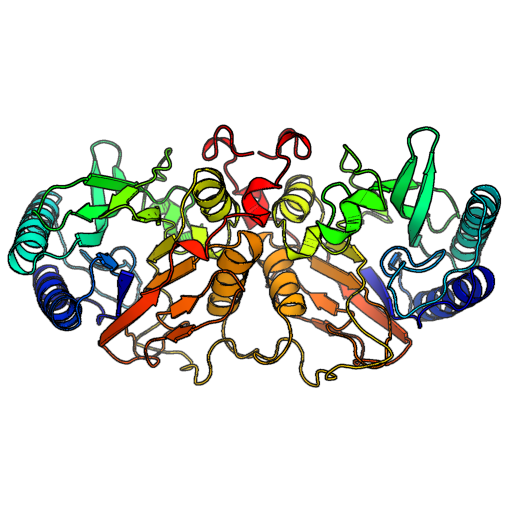4 SER B C 1
ATOM 3477 O O . SER B 1 174 ? -16.188 -8.641 -17.484 1 96.06 174 SER B O 1
ATOM 3479 N N . GLY B 1 175 ? -17 -6.793 -18.469 1 96.5 175 GLY B N 1
ATOM 3480 C CA . GLY B 1 175 ? -15.992 -5.902 -17.922 1 96.5 175 GLY B CA 1
ATOM 3481 C C . GLY B 1 175 ? -15.422 -4.945 -18.953 1 96.5 175 GLY B C 1
ATOM 3482 O O . GLY B 1 175 ? -15.945 -4.828 -20.062 1 96.5 175 GLY B O 1
ATOM 3483 N N . VAL B 1 176 ? -14.508 -4.164 -18.5 1 96.31 176 VAL B N 1
ATOM 3484 C CA . VAL B 1 176 ? -13.773 -3.25 -19.375 1 96.31 176 VAL B CA 1
ATOM 3485 C C . VAL B 1 176 ? -12.312 -3.697 -19.469 1 96.31 176 VAL B C 1
ATOM 3487 O O . VAL B 1 176 ? -11.672 -3.959 -18.453 1 96.31 176 VAL B O 1
ATOM 3490 N N . LYS B 1 177 ? -11.836 -3.83 -20.641 1 95.5 177 LYS B N 1
ATOM 3491 C CA . LYS B 1 177 ? -10.438 -4.176 -20.844 1 95.5 177 LYS B CA 1
ATOM 3492 C C . LYS B 1 177 ? -9.539 -2.949 -20.703 1 95.5 177 LYS B C 1
ATOM 3494 O O . LYS B 1 177 ? -9.688 -1.98 -21.453 1 95.5 177 LYS B O 1
ATOM 3499 N N . PRO B 1 178 ? -8.664 -3.014 -19.75 1 97.94 178 PRO B N 1
ATOM 3500 C CA . PRO B 1 178 ? -7.734 -1.884 -19.656 1 97.94 178 PRO B CA 1
ATOM 3501 C C . PRO B 1 178 ? -6.848 -1.731 -20.891 1 97.94 178 PRO B C 1
ATOM 3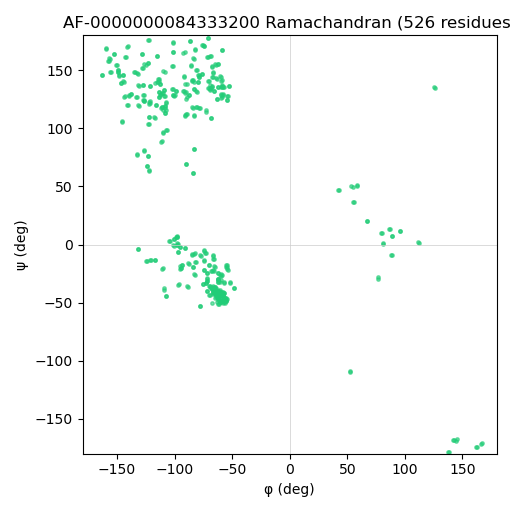503 O O . PRO B 1 178 ? -6.594 -2.711 -21.594 1 97.94 178 PRO B O 1
ATOM 3506 N N . THR B 1 179 ? -6.348 -0.506 -21.141 1 96.62 179 THR B N 1
ATOM 3507 C CA . THR B 1 179 ? -5.523 -0.268 -22.312 1 96.62 179 THR B CA 1
ATOM 3508 C C . THR B 1 179 ? -4.176 0.325 -21.922 1 96.62 179 THR B C 1
ATOM 3510 O O . THR B 1 179 ? -3.254 0.389 -22.734 1 96.62 179 THR B O 1
ATOM 3513 N N . GLN B 1 180 ? -4.098 0.765 -20.734 1 97.88 180 GLN B N 1
ATOM 3514 C CA . GLN B 1 180 ? -2.869 1.366 -20.219 1 97.88 180 GLN B CA 1
ATOM 3515 C C . GLN B 1 180 ? -2.58 0.907 -18.797 1 97.88 180 GLN B C 1
ATOM 3517 O O . GLN B 1 180 ? -3.432 1.028 -17.922 1 97.88 180 GLN B O 1
ATOM 3522 N N . TRP B 1 181 ? -1.392 0.473 -18.609 1 98.38 181 TRP B N 1
ATOM 3523 C CA . TRP B 1 181 ? -0.989 -0.024 -17.297 1 98.38 181 TRP B CA 1
ATOM 3524 C C . TRP B 1 181 ? -1.048 1.086 -16.25 1 98.38 181 TRP B C 1
ATOM 3526 O O . TRP B 1 181 ? -0.473 2.16 -16.453 1 98.38 181 TRP B O 1
ATOM 3536 N N . GLY B 1 182 ? -1.74 0.887 -15.195 1 98.06 182 GLY B N 1
ATOM 3537 C CA . GLY B 1 182 ? -1.778 1.81 -14.07 1 98.06 182 GLY B CA 1
ATOM 3538 C C . GLY B 1 182 ? -2.697 2.996 -14.305 1 98.06 182 GLY B C 1
ATOM 3539 O O . GLY B 1 182 ? -2.707 3.943 -13.516 1 98.06 182 GLY B O 1
ATOM 3540 N N . ALA B 1 183 ? -3.49 2.988 -15.336 1 97.69 183 ALA B N 1
ATOM 3541 C CA . ALA B 1 183 ? -4.367 4.117 -15.641 1 97.69 183 ALA B CA 1
ATOM 3542 C C . ALA B 1 183 ? -5.34 4.375 -14.492 1 97.69 183 ALA B C 1
ATOM 3544 O O . ALA B 1 183 ? -5.82 3.438 -13.852 1 97.69 183 ALA B O 1
ATOM 3545 N N . PRO B 1 184 ? -5.637 5.707 -14.266 1 96.62 184 PRO B N 1
ATOM 3546 C CA . PRO B 1 184 ? -6.492 6.051 -13.133 1 96.62 184 PRO B CA 1
ATOM 3547 C C . PRO B 1 184 ? -7.871 5.398 -13.211 1 96.62 184 PRO B C 1
ATOM 3549 O O . PRO B 1 184 ? -8.484 5.117 -12.172 1 96.62 184 PRO B O 1
ATOM 3552 N N . GLU B 1 185 ? -8.312 5.125 -14.414 1 95.69 185 GLU B N 1
ATOM 3553 C CA . GLU B 1 185 ? -9.656 4.57 -14.578 1 95.69 185 GLU B CA 1
ATOM 3554 C C . GLU B 1 185 ? -9.664 3.064 -14.344 1 95.69 185 GLU B C 1
ATOM 3556 O O . GLU B 1 185 ? -10.727 2.455 -14.219 1 95.69 185 GLU B O 1
ATOM 3561 N N . ASN B 1 186 ? -8.469 2.406 -14.344 1 97.25 186 ASN B N 1
ATOM 3562 C CA . ASN B 1 186 ? -8.383 0.977 -14.062 1 97.25 186 ASN B CA 1
ATOM 3563 C C . ASN B 1 186 ? -8.664 0.669 -12.602 1 97.25 186 ASN B C 1
ATOM 3565 O O . ASN B 1 186 ? -8.555 1.549 -11.742 1 97.25 186 ASN B O 1
ATOM 3569 N N . PRO B 1 187 ? -9 -0.616 -12.305 1 97.5 187 PRO B N 1
ATOM 3570 C CA . PRO B 1 187 ? -9.023 -1.035 -10.898 1 97.5 187 PRO B CA 1
ATOM 3571 C C . PRO B 1 187 ? -7.676 -0.845 -10.203 1 97.5 187 PRO B C 1
ATOM 3573 O O . PRO B 1 187 ? -6.668 -0.597 -10.867 1 97.5 187 PRO B O 1
ATOM 3576 N N . TYR B 1 188 ? -7.656 -0.952 -8.891 1 98.25 188 TYR B N 1
ATOM 3577 C CA . TYR B 1 188 ? -6.527 -0.54 -8.062 1 98.25 188 TYR B CA 1
ATOM 3578 C C . TYR B 1 188 ? -5.379 -1.535 -8.172 1 98.25 188 TYR B C 1
ATOM 3580 O O . TYR B 1 188 ? -4.285 -1.289 -7.66 1 98.25 188 TYR B O 1
ATOM 3588 N N . TYR B 1 189 ? -5.516 -2.633 -8.859 1 98.81 189 TYR B N 1
ATOM 3589 C CA . TYR B 1 189 ? -4.633 -3.789 -8.758 1 98.81 189 TYR B CA 1
ATOM 3590 C C . TYR B 1 189 ? -3.201 -3.418 -9.133 1 98.81 189 TYR B C 1
ATOM 3592 O O . TYR B 1 189 ? -2.262 -3.707 -8.391 1 98.81 189 TYR B O 1
ATOM 3600 N N . GLU B 1 190 ? -3.061 -2.758 -10.25 1 98.88 190 GLU B N 1
ATOM 3601 C CA . GLU B 1 190 ? -1.72 -2.441 -10.734 1 98.88 190 GLU B CA 1
ATOM 3602 C C . GLU B 1 190 ? -1.063 -1.366 -9.875 1 98.88 190 GLU B C 1
ATOM 3604 O O . GLU B 1 190 ? 0.158 -1.356 -9.711 1 98.88 190 GLU B O 1
ATOM 3609 N N . LYS B 1 191 ? -1.868 -0.454 -9.25 1 98.75 191 LYS B N 1
ATOM 3610 C CA . LYS B 1 191 ? -1.354 0.499 -8.273 1 98.75 191 LYS B CA 1
ATOM 3611 C C . LYS B 1 191 ? -0.871 -0.215 -7.016 1 98.75 191 LYS B C 1
ATOM 3613 O O . LYS B 1 191 ? 0.147 0.165 -6.43 1 98.75 191 LYS B O 1
ATOM 3618 N N . ALA B 1 192 ? -1.576 -1.239 -6.633 1 98.88 192 ALA B N 1
ATOM 3619 C CA . ALA B 1 192 ? -1.158 -2.037 -5.48 1 98.88 192 ALA B CA 1
ATOM 3620 C C . ALA B 1 192 ? 0.183 -2.715 -5.742 1 98.88 192 ALA B C 1
ATOM 3622 O O . ALA B 1 192 ? 1.051 -2.748 -4.867 1 98.88 192 ALA B O 1
ATOM 3623 N N . MET B 1 193 ? 0.334 -3.262 -6.945 1 98.94 193 MET B N 1
ATOM 3624 C CA . MET B 1 193 ? 1.59 -3.916 -7.301 1 98.94 193 MET B CA 1
ATOM 3625 C C . MET B 1 193 ? 2.764 -2.949 -7.168 1 98.94 193 MET B C 1
ATOM 3627 O O . MET B 1 193 ? 3.797 -3.299 -6.594 1 98.94 193 MET B O 1
ATOM 3631 N N . MET B 1 194 ? 2.559 -1.757 -7.688 1 98.88 194 MET B N 1
ATOM 3632 C CA . MET B 1 194 ? 3.576 -0.715 -7.582 1 98.88 194 MET B CA 1
ATOM 3633 C C . MET B 1 194 ? 3.965 -0.482 -6.125 1 98.88 194 MET B C 1
ATOM 3635 O O . MET B 1 194 ? 5.152 -0.451 -5.793 1 98.88 194 MET B O 1
ATOM 3639 N N . MET B 1 195 ? 2.99 -0.361 -5.297 1 98.88 195 MET B N 1
ATOM 3640 C CA . MET B 1 195 ? 3.244 -0.023 -3.898 1 98.88 195 MET B CA 1
ATOM 3641 C C . MET B 1 195 ? 3.965 -1.161 -3.186 1 98.88 195 MET B C 1
ATOM 3643 O O . MET B 1 195 ? 4.852 -0.922 -2.363 1 98.88 195 MET B O 1
ATOM 3647 N N . ARG B 1 196 ? 3.607 -2.408 -3.506 1 98.94 196 ARG B N 1
ATOM 3648 C CA . ARG B 1 196 ? 4.242 -3.547 -2.854 1 98.94 196 ARG B CA 1
ATOM 3649 C C . ARG B 1 196 ? 5.738 -3.59 -3.16 1 98.94 196 ARG B C 1
ATOM 3651 O O . ARG B 1 196 ? 6.535 -4.012 -2.322 1 98.94 196 ARG B O 1
ATOM 3658 N N . SER B 1 197 ? 6.098 -3.137 -4.344 1 98.94 197 SER B N 1
ATOM 3659 C CA . SER B 1 197 ? 7.512 -3.109 -4.695 1 98.94 197 SER B CA 1
ATOM 3660 C C . SER B 1 197 ? 8.227 -1.931 -4.039 1 98.94 197 SER B C 1
ATOM 3662 O O . SER B 1 197 ? 9.141 -2.119 -3.24 1 98.94 197 SER B O 1
ATOM 3664 N N . ILE B 1 198 ? 7.711 -0.758 -4.223 1 98.75 198 ILE B N 1
ATOM 3665 C CA . ILE B 1 198 ? 8.422 0.475 -3.908 1 98.75 198 ILE B CA 1
ATOM 3666 C C . ILE B 1 198 ? 8.516 0.646 -2.395 1 98.75 198 ILE B C 1
ATOM 3668 O O . ILE B 1 198 ? 9.5 1.176 -1.881 1 98.75 198 ILE B O 1
ATOM 3672 N N . GLU B 1 199 ? 7.555 0.179 -1.646 1 98.5 199 GLU B N 1
ATOM 3673 C CA . GLU B 1 199 ? 7.582 0.336 -0.194 1 98.5 199 GLU B CA 1
ATOM 3674 C C . GLU B 1 199 ? 8.586 -0.618 0.444 1 98.5 199 GLU B C 1
ATOM 3676 O O . GLU B 1 199 ? 8.969 -0.441 1.602 1 98.5 199 GLU B O 1
ATOM 3681 N N . ASN B 1 200 ? 9.047 -1.582 -0.341 1 98.88 200 ASN B N 1
ATOM 3682 C CA . ASN B 1 200 ? 9.945 -2.59 0.206 1 98.88 200 ASN B CA 1
ATOM 3683 C C . ASN B 1 200 ? 11.312 -2.541 -0.469 1 98.88 200 ASN B C 1
ATOM 3685 O O . ASN B 1 200 ? 12.273 -3.146 0.016 1 98.88 200 ASN B O 1
ATOM 3689 N N . THR B 1 201 ? 11.453 -1.856 -1.563 1 98.88 201 THR B N 1
ATOM 3690 C CA . THR B 1 201 ? 12.648 -1.807 -2.398 1 98.88 201 THR B CA 1
ATOM 3691 C C . THR B 1 201 ? 13.031 -3.203 -2.881 1 98.88 201 THR B C 1
ATOM 3693 O O . THR B 1 201 ? 14.18 -3.625 -2.732 1 98.88 201 THR B O 1
ATOM 3696 N N . ILE B 1 202 ? 12.055 -3.904 -3.445 1 98.94 202 ILE B N 1
ATOM 3697 C CA . ILE B 1 202 ? 12.258 -5.223 -4.035 1 98.94 202 ILE B CA 1
ATOM 3698 C C . ILE B 1 202 ? 11.422 -5.355 -5.309 1 98.94 202 ILE B C 1
ATOM 3700 O O . ILE B 1 202 ? 10.633 -4.469 -5.633 1 98.94 202 ILE B O 1
ATOM 3704 N N . TYR B 1 203 ? 11.641 -6.426 -6.086 1 99 203 TYR B N 1
ATOM 3705 C CA . TYR B 1 203 ? 10.805 -6.73 -7.242 1 99 203 TYR B CA 1
ATOM 3706 C C . TYR B 1 203 ? 9.469 -7.32 -6.812 1 99 203 TYR B C 1
ATOM 3708 O O . TYR B 1 203 ? 9.383 -8 -5.789 1 99 203 TYR B O 1
ATOM 3716 N N . PHE B 1 204 ? 8.531 -7.055 -7.48 1 99 204 PHE B N 1
ATOM 3717 C CA . PHE B 1 204 ? 7.203 -7.652 -7.332 1 99 204 PHE B CA 1
ATOM 3718 C C . PHE B 1 204 ? 6.715 -8.219 -8.664 1 99 204 PHE B C 1
ATOM 3720 O O . PHE B 1 204 ? 6.688 -7.508 -9.672 1 99 204 PHE B O 1
ATOM 3727 N N . ALA B 1 205 ? 6.379 -9.469 -8.688 1 99 205 ALA B N 1
ATOM 3728 C CA . ALA B 1 205 ? 6.043 -10.211 -9.906 1 99 205 ALA B CA 1
ATOM 3729 C C . ALA B 1 205 ? 4.637 -10.797 -9.82 1 99 205 ALA B C 1
ATOM 3731 O O . ALA B 1 205 ? 4.41 -11.789 -9.133 1 99 205 ALA B O 1
ATOM 3732 N N . SER B 1 206 ? 3.74 -10.242 -10.609 1 98.94 206 SER B N 1
ATOM 3733 C CA . SER B 1 206 ? 2.326 -10.578 -10.484 1 98.94 206 SER B CA 1
ATOM 3734 C C . SER B 1 206 ? 1.82 -11.32 -11.719 1 98.94 206 SER B C 1
ATOM 3736 O O . SER B 1 206 ? 2.014 -10.859 -12.844 1 98.94 206 SER B O 1
ATOM 3738 N N . SER B 1 207 ? 1.217 -12.453 -11.516 1 98.94 207 SER B N 1
ATOM 3739 C CA . SER B 1 207 ? 0.728 -13.289 -12.609 1 98.94 207 SER B CA 1
ATOM 3740 C C . SER B 1 207 ? -0.791 -13.422 -12.562 1 98.94 207 SER B C 1
ATOM 3742 O O . SER B 1 207 ? -1.348 -13.914 -11.57 1 98.94 207 SER B O 1
ATOM 3744 N N . ASN B 1 208 ? -1.44 -13 -13.609 1 98.88 208 ASN B N 1
ATOM 3745 C CA . ASN B 1 208 ? -2.889 -13.094 -13.766 1 98.88 208 ASN B CA 1
ATOM 3746 C C . ASN B 1 208 ? -3.271 -14.016 -14.922 1 98.88 208 ASN B C 1
ATOM 3748 O O . ASN B 1 208 ? -2.43 -14.367 -15.75 1 98.88 208 ASN B O 1
ATOM 3752 N N . TYR B 1 209 ? -4.52 -14.461 -14.922 1 98.75 209 TYR B N 1
ATOM 3753 C CA . TYR B 1 209 ? -5.113 -15.18 -16.047 1 98.75 209 TYR B CA 1
ATOM 3754 C C . TYR B 1 209 ? -5.273 -14.266 -17.25 1 98.75 209 TYR B C 1
ATOM 3756 O O . TYR B 1 209 ? -5.414 -13.047 -17.109 1 98.75 209 TYR B O 1
ATOM 3764 N N . ALA B 1 210 ? -5.262 -14.906 -18.422 1 98.56 210 ALA B N 1
ATOM 3765 C CA . ALA B 1 210 ? -5.598 -14.18 -19.641 1 98.56 210 ALA B CA 1
ATOM 3766 C C . ALA B 1 210 ? -7.094 -14.242 -19.938 1 98.56 210 ALA B C 1
ATOM 3768 O O . ALA B 1 210 ? -7.516 -14.797 -20.953 1 98.56 210 ALA B O 1
ATOM 3769 N N . THR B 1 211 ? -7.863 -13.602 -19.141 1 98.31 211 THR B N 1
ATOM 3770 C CA . THR B 1 211 ? -9.297 -13.539 -19.391 1 98.31 211 THR B CA 1
ATOM 3771 C C . THR B 1 211 ? -9.633 -12.461 -20.406 1 98.31 211 THR B C 1
ATOM 3773 O O . THR B 1 211 ? -8.789 -11.617 -20.719 1 98.31 211 THR B O 1
ATOM 3776 N N . ASP B 1 212 ? -10.828 -12.422 -20.938 1 97.81 212 ASP B N 1
ATOM 3777 C CA . ASP B 1 212 ? -11.258 -11.445 -21.922 1 97.81 212 ASP B CA 1
ATOM 3778 C C . ASP B 1 212 ? -11.281 -10.039 -21.328 1 97.81 212 ASP B C 1
ATOM 3780 O O . ASP B 1 212 ? -11 -9.062 -22.031 1 97.81 212 ASP B O 1
ATOM 3784 N N . PHE B 1 213 ? -11.656 -9.945 -20.125 1 98 213 PHE B N 1
ATOM 3785 C CA . PHE B 1 213 ? -11.742 -8.672 -19.406 1 98 213 PHE B CA 1
ATOM 3786 C C . PHE B 1 213 ? -10.906 -8.719 -18.125 1 98 213 PHE B C 1
ATOM 3788 O O . PHE B 1 213 ? -11.453 -8.648 -17.031 1 98 213 PHE B O 1
ATOM 3795 N N . PRO B 1 214 ? -9.555 -8.797 -18.328 1 98.31 214 PRO B N 1
ATOM 3796 C CA . PRO B 1 214 ? -8.703 -8.781 -17.125 1 98.31 214 PRO B CA 1
ATOM 3797 C C . PRO B 1 214 ? -8.75 -7.453 -16.391 1 98.31 214 PRO B C 1
ATOM 3799 O O . PRO B 1 214 ? -8.836 -6.395 -17.016 1 98.31 214 PRO B O 1
ATOM 3802 N N . GLU B 1 215 ? -8.617 -7.441 -15.133 1 98.5 215 GLU B N 1
ATOM 3803 C CA . GLU B 1 215 ? -8.617 -6.215 -14.336 1 98.5 215 GLU B CA 1
ATOM 3804 C C . GLU B 1 215 ? -7.199 -5.75 -14.039 1 98.5 215 GLU B C 1
ATOM 3806 O O . GLU B 1 215 ? -7 -4.68 -13.461 1 98.5 215 GLU B O 1
ATOM 3811 N N . SER B 1 216 ? -6.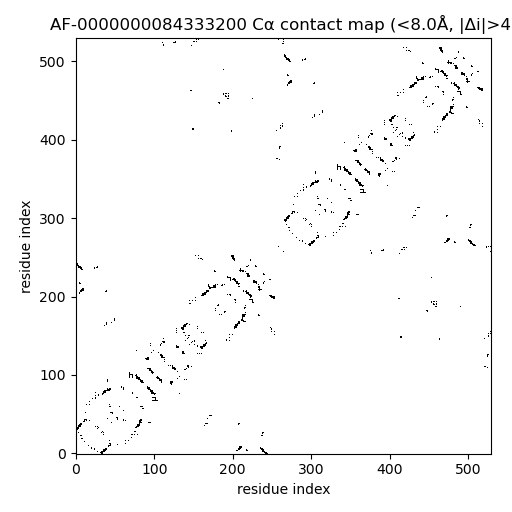223 -6.562 -14.406 1 98.56 216 SER B N 1
ATOM 3812 C CA . SER B 1 216 ? -4.805 -6.223 -14.32 1 98.56 216 SER B CA 1
ATOM 3813 C C . SER B 1 216 ? -3.975 -7.055 -15.289 1 98.56 216 SER B C 1
ATOM 3815 O O . SER B 1 216 ? -4.414 -8.117 -15.734 1 98.56 216 SER B O 1
ATOM 3817 N N . ALA B 1 217 ? -2.867 -6.574 -15.602 1 98.75 217 ALA B N 1
ATOM 3818 C CA . ALA B 1 217 ? -1.928 -7.316 -16.438 1 98.75 217 ALA B CA 1
ATOM 3819 C C . ALA B 1 217 ? -0.959 -8.133 -15.586 1 98.75 217 ALA B C 1
ATOM 3821 O O . ALA B 1 217 ? -0.606 -7.723 -14.477 1 98.75 217 ALA B O 1
ATOM 3822 N N . THR B 1 218 ? -0.597 -9.289 -16.062 1 98.94 218 THR B N 1
ATOM 3823 C CA . THR B 1 218 ? 0.632 -9.906 -15.578 1 98.94 218 THR B CA 1
ATOM 3824 C C . THR B 1 218 ? 1.812 -8.953 -15.727 1 98.94 218 THR B C 1
ATOM 3826 O O . THR B 1 218 ? 2.062 -8.422 -16.812 1 98.94 218 THR B O 1
ATOM 3829 N N . SER B 1 219 ? 2.494 -8.695 -14.602 1 98.94 219 SER B N 1
ATOM 3830 C CA . SER B 1 219 ? 3.396 -7.547 -14.617 1 98.94 219 SER B CA 1
ATOM 3831 C C . SER B 1 219 ? 4.641 -7.812 -13.781 1 98.94 219 SER B C 1
ATOM 3833 O O . SER B 1 219 ? 4.582 -8.523 -12.773 1 98.94 219 SER B O 1
ATOM 3835 N N . MET B 1 220 ? 5.773 -7.266 -14.227 1 98.94 220 MET B N 1
ATOM 3836 C CA . MET B 1 220 ? 7.012 -7.188 -13.453 1 98.94 220 MET B CA 1
ATOM 3837 C C . MET B 1 220 ? 7.289 -5.754 -13.008 1 98.94 220 MET B C 1
ATOM 3839 O O . MET B 1 220 ? 7.375 -4.852 -13.844 1 98.94 220 MET B O 1
ATOM 3843 N N . ILE B 1 221 ? 7.355 -5.523 -11.719 1 98.94 221 ILE B N 1
ATOM 3844 C CA . ILE B 1 221 ? 7.629 -4.211 -11.148 1 98.94 221 ILE B CA 1
ATOM 3845 C C . ILE B 1 221 ? 9.023 -4.199 -10.523 1 98.94 221 ILE B C 1
ATOM 3847 O O . ILE B 1 221 ? 9.391 -5.113 -9.781 1 98.94 221 ILE B O 1
ATOM 3851 N N . ASP B 1 222 ? 9.797 -3.215 -10.789 1 98.94 222 ASP B N 1
ATOM 3852 C CA . ASP B 1 222 ? 11.156 -3.158 -10.25 1 98.94 222 ASP B CA 1
ATOM 3853 C C . ASP B 1 222 ? 11.164 -2.527 -8.859 1 98.94 222 ASP B C 1
ATOM 3855 O O . ASP B 1 222 ? 10.117 -2.123 -8.352 1 98.94 222 ASP B O 1
ATOM 3859 N N . PRO B 1 223 ? 12.312 -2.492 -8.195 1 98.88 223 PRO B N 1
ATOM 3860 C CA . PRO B 1 223 ? 12.367 -2.059 -6.801 1 98.88 223 PRO B CA 1
ATOM 3861 C C . PRO B 1 223 ? 12.016 -0.583 -6.625 1 98.88 223 PRO B C 1
ATOM 3863 O O . PRO B 1 223 ? 11.797 -0.123 -5.5 1 98.88 223 PRO B O 1
ATOM 3866 N N . ASP B 1 224 ? 11.891 0.199 -7.695 1 98.25 224 ASP B N 1
ATOM 3867 C CA . ASP B 1 224 ? 11.539 1.613 -7.633 1 98.25 224 ASP B CA 1
ATOM 3868 C C . ASP B 1 224 ? 10.062 1.824 -7.965 1 98.25 224 ASP B C 1
ATOM 3870 O O . ASP B 1 224 ? 9.602 2.961 -8.094 1 98.25 224 ASP B O 1
ATOM 3874 N N . GLY B 1 225 ? 9.352 0.726 -8.148 1 98.5 225 GLY B N 1
ATOM 3875 C CA . GLY B 1 225 ? 7.918 0.81 -8.375 1 98.5 225 GLY B CA 1
ATOM 3876 C C . GLY B 1 225 ? 7.551 0.956 -9.836 1 98.5 225 GLY B C 1
ATOM 3877 O O . GLY B 1 225 ? 6.383 1.148 -10.172 1 98.5 225 GLY B O 1
ATOM 3878 N N . LYS B 1 226 ? 8.531 0.835 -10.734 1 98.19 226 LYS B N 1
ATOM 3879 C CA . LYS B 1 226 ? 8.266 0.956 -12.164 1 98.19 226 LYS B CA 1
ATOM 3880 C C . LYS B 1 226 ? 7.859 -0.387 -12.766 1 98.19 226 LYS B C 1
ATOM 3882 O O . LYS B 1 226 ? 8.523 -1.401 -12.539 1 98.19 226 LYS B O 1
ATOM 3887 N N . CYS B 1 227 ? 6.746 -0.386 -13.469 1 98.75 227 CYS B N 1
ATOM 3888 C CA . CYS B 1 227 ? 6.426 -1.549 -14.297 1 98.75 227 CYS B CA 1
ATOM 3889 C C . CYS B 1 227 ? 7.395 -1.671 -15.461 1 98.75 227 CYS B C 1
ATOM 3891 O O . CYS B 1 227 ? 7.332 -0.885 -16.406 1 98.75 227 CYS B O 1
ATOM 3893 N N . ILE B 1 228 ? 8.234 -2.623 -15.414 1 98.5 228 ILE B N 1
ATOM 3894 C CA . ILE B 1 228 ? 9.281 -2.691 -16.438 1 98.5 228 ILE B CA 1
ATOM 3895 C C . ILE B 1 228 ? 8.82 -3.596 -17.578 1 98.5 228 ILE B C 1
ATOM 3897 O O . ILE B 1 228 ? 9.422 -3.592 -18.656 1 98.5 228 ILE B O 1
ATOM 3901 N N . ALA B 1 229 ? 7.789 -4.441 -17.359 1 98.69 229 ALA B N 1
ATOM 3902 C CA . ALA B 1 229 ? 7.176 -5.262 -18.406 1 98.69 229 ALA B CA 1
ATOM 3903 C C . ALA B 1 229 ? 5.805 -5.773 -17.969 1 98.69 229 ALA B C 1
ATOM 3905 O O . ALA B 1 229 ? 5.594 -6.062 -16.781 1 98.69 229 ALA B O 1
ATOM 3906 N N . TYR B 1 230 ? 4.918 -5.895 -18.891 1 98.75 230 TYR B N 1
ATOM 3907 C CA . TYR B 1 230 ? 3.641 -6.547 -18.609 1 98.75 230 TYR B CA 1
ATOM 3908 C C . TYR B 1 230 ? 3.107 -7.246 -19.859 1 98.75 230 TYR B C 1
ATOM 3910 O O . TYR B 1 230 ? 3.42 -6.852 -20.984 1 98.75 230 TYR B O 1
ATOM 3918 N N . GLN B 1 231 ? 2.402 -8.328 -19.609 1 98.62 231 GLN B N 1
ATOM 3919 C CA . GLN B 1 231 ? 1.721 -9.047 -20.672 1 98.62 231 GLN B CA 1
ATOM 3920 C C . GLN B 1 231 ? 0.53 -8.25 -21.203 1 98.62 231 GLN B C 1
ATOM 3922 O O . GLN B 1 231 ? -0.248 -7.699 -20.422 1 98.62 231 GLN B O 1
ATOM 3927 N N . PRO B 1 232 ? 0.397 -8.172 -22.594 1 98.38 232 PRO B N 1
ATOM 3928 C CA . PRO B 1 232 ? -0.787 -7.477 -23.109 1 98.38 232 PRO B CA 1
ATOM 3929 C C . PRO B 1 232 ? -2.088 -8.016 -22.516 1 98.38 232 PRO B C 1
ATOM 3931 O O . PRO B 1 232 ? -2.246 -9.227 -22.359 1 98.38 232 PRO B O 1
ATOM 3934 N N . TYR B 1 233 ? -2.939 -7.066 -22.156 1 98.44 233 TYR B N 1
ATOM 3935 C CA . TYR B 1 233 ? -4.203 -7.434 -21.531 1 98.44 233 TYR B CA 1
ATOM 3936 C C . TYR B 1 233 ? -4.973 -8.43 -22.391 1 98.44 233 TYR B C 1
ATOM 3938 O O . TYR B 1 233 ? -5.145 -8.227 -23.594 1 98.44 233 TYR B O 1
ATOM 3946 N N . GLY B 1 234 ? -5.375 -9.531 -21.781 1 97.38 234 GLY B N 1
ATOM 3947 C CA . GLY B 1 234 ? -6.254 -10.5 -22.422 1 97.38 234 GLY B CA 1
ATOM 3948 C C . GLY B 1 234 ? -5.52 -11.445 -23.344 1 97.38 234 GLY B C 1
ATOM 3949 O O . GLY B 1 234 ? -6.129 -12.32 -23.953 1 97.38 234 GLY B O 1
ATOM 3950 N N . LYS B 1 235 ? -4.277 -11.328 -23.453 1 98.44 235 LYS B N 1
ATOM 3951 C CA . LYS B 1 235 ? -3.514 -12.164 -24.375 1 98.44 235 LYS B CA 1
ATOM 3952 C C . LYS B 1 235 ? -2.807 -13.289 -23.641 1 98.44 235 LYS B C 1
ATOM 3954 O O . LYS B 1 235 ? -2.07 -13.047 -22.672 1 98.44 235 LYS B O 1
ATOM 3959 N N . ILE B 1 236 ? -3.021 -14.445 -24.141 1 98.81 236 ILE B N 1
ATOM 3960 C CA . ILE B 1 236 ? -2.342 -15.617 -23.594 1 98.81 236 ILE B CA 1
ATOM 3961 C C . ILE B 1 236 ? -0.846 -15.531 -23.891 1 98.81 236 ILE B C 1
ATOM 3963 O O . ILE B 1 236 ? -0.446 -15.141 -24.984 1 98.81 236 ILE B O 1
ATOM 3967 N N . GLY B 1 237 ? -0.033 -15.844 -22.875 1 98.75 237 GLY B N 1
ATOM 3968 C CA . GLY B 1 237 ? 1.398 -15.859 -23.125 1 98.75 237 GLY B CA 1
ATOM 3969 C C . GLY B 1 237 ? 2.23 -15.914 -21.859 1 98.75 237 GLY B C 1
ATOM 3970 O O . GLY B 1 237 ? 1.727 -16.266 -20.797 1 98.75 237 GLY B O 1
ATOM 3971 N N . VAL B 1 238 ? 3.451 -15.742 -22.031 1 98.81 238 VAL B N 1
ATOM 3972 C CA . VAL B 1 238 ? 4.41 -15.719 -20.938 1 98.81 238 VAL B CA 1
ATOM 3973 C C . VAL B 1 238 ? 5.25 -14.445 -21.016 1 98.81 238 VAL B C 1
ATOM 3975 O O . VAL B 1 238 ? 5.715 -14.062 -22.094 1 98.81 238 VAL B O 1
ATOM 3978 N N . LEU B 1 239 ? 5.328 -13.719 -19.922 1 98.94 239 LEU B N 1
ATOM 3979 C CA . LEU B 1 239 ? 6.18 -12.539 -19.781 1 98.94 239 LEU B CA 1
ATOM 3980 C C . LEU B 1 239 ? 7.547 -12.922 -19.234 1 98.94 239 LEU B C 1
ATOM 3982 O O . LEU B 1 239 ? 7.652 -13.359 -18.078 1 98.94 239 LEU B O 1
ATOM 3986 N N . VAL B 1 240 ? 8.578 -12.82 -20.047 1 98.94 240 VAL B N 1
ATOM 3987 C CA . VAL B 1 240 ? 9.93 -13.125 -19.578 1 98.94 240 VAL B CA 1
ATOM 3988 C C . VAL B 1 240 ? 10.727 -11.836 -19.438 1 98.94 240 VAL B C 1
ATOM 3990 O O . VAL B 1 240 ? 10.859 -11.07 -20.391 1 98.94 240 VAL B O 1
ATOM 3993 N N . THR B 1 241 ? 11.219 -11.57 -18.266 1 98.81 241 THR B N 1
ATOM 3994 C CA . THR B 1 241 ? 11.922 -10.328 -17.969 1 98.81 241 THR B CA 1
ATOM 3995 C C . THR B 1 241 ? 13.242 -10.609 -17.266 1 98.81 241 THR B C 1
ATOM 3997 O O . THR B 1 241 ? 13.312 -11.484 -16.406 1 98.81 241 THR B O 1
ATOM 4000 N N . GLU B 1 242 ? 14.273 -9.898 -17.703 1 98.69 242 GLU B N 1
ATOM 4001 C CA . GLU B 1 242 ? 15.539 -9.938 -16.984 1 98.69 242 GLU B CA 1
ATOM 4002 C C . GLU B 1 242 ? 15.516 -9.023 -15.758 1 98.69 242 GLU B C 1
ATOM 4004 O O . GLU B 1 242 ? 15.078 -7.871 -15.852 1 98.69 242 GLU B O 1
ATOM 4009 N N . ILE B 1 243 ? 15.938 -9.562 -14.617 1 98.62 243 ILE B N 1
ATOM 4010 C CA . ILE B 1 243 ? 16.047 -8.727 -13.43 1 98.62 243 ILE B CA 1
ATOM 4011 C C . ILE B 1 243 ? 17.469 -8.773 -12.875 1 98.62 243 ILE B C 1
ATOM 4013 O O . ILE B 1 243 ? 18.219 -9.688 -13.195 1 98.62 243 ILE B O 1
ATOM 4017 N N . ASP B 1 244 ? 17.844 -7.773 -12.148 1 98.69 244 ASP B N 1
ATOM 4018 C CA . ASP B 1 244 ? 19.078 -7.715 -11.367 1 98.69 244 ASP B CA 1
ATOM 4019 C C . ASP B 1 244 ? 18.797 -7.762 -9.867 1 98.69 244 ASP B C 1
ATOM 4021 O O . ASP B 1 244 ? 18.531 -6.727 -9.25 1 98.69 244 ASP B O 1
ATOM 4025 N N . PRO B 1 245 ? 18.891 -8.969 -9.344 1 98.25 245 PRO B N 1
ATOM 4026 C CA . PRO B 1 245 ? 18.531 -9.125 -7.934 1 98.25 245 PRO B CA 1
ATOM 4027 C C . PRO B 1 245 ? 19.297 -8.164 -7.023 1 98.25 245 PRO B C 1
ATOM 4029 O O . PRO B 1 245 ? 18.828 -7.848 -5.926 1 98.25 245 PRO B O 1
ATOM 4032 N N . ALA B 1 246 ? 20.406 -7.656 -7.457 1 98.25 246 ALA B N 1
ATOM 4033 C CA . ALA B 1 246 ? 21.219 -6.758 -6.645 1 98.25 246 ALA B CA 1
ATOM 4034 C C . ALA B 1 246 ? 20.516 -5.422 -6.43 1 98.25 246 ALA B C 1
ATOM 4036 O O . ALA B 1 246 ? 20.812 -4.699 -5.473 1 98.25 246 ALA B O 1
ATOM 4037 N N . LEU B 1 247 ? 19.609 -5.117 -7.309 1 98.75 247 LEU B N 1
ATOM 4038 C CA . LEU B 1 247 ? 18.859 -3.867 -7.184 1 98.75 247 LEU B CA 1
ATOM 4039 C C . LEU B 1 247 ? 17.828 -3.965 -6.074 1 98.75 247 LEU B C 1
ATOM 4041 O O . LEU B 1 247 ? 17.312 -2.945 -5.605 1 98.75 247 LEU B O 1
ATOM 4045 N N . ALA B 1 248 ? 17.422 -5.148 -5.699 1 98.81 248 ALA B N 1
ATOM 4046 C CA . ALA B 1 248 ? 16.453 -5.387 -4.625 1 98.81 248 ALA B CA 1
ATOM 4047 C C . ALA B 1 248 ? 17.141 -5.375 -3.264 1 98.81 248 ALA B C 1
ATOM 4049 O O . ALA B 1 248 ? 17.344 -6.426 -2.656 1 98.81 248 ALA B O 1
ATOM 4050 N N . THR B 1 249 ? 17.375 -4.25 -2.713 1 98.69 249 THR B N 1
ATOM 4051 C CA . THR B 1 249 ? 18.172 -4.113 -1.506 1 98.69 249 THR B CA 1
ATOM 4052 C C . THR B 1 249 ? 17.328 -4.355 -0.26 1 98.69 249 THR B C 1
ATOM 4054 O O . THR B 1 249 ? 17.875 -4.609 0.821 1 98.69 249 THR B O 1
ATOM 4057 N N . GLY B 1 250 ? 16.062 -4.242 -0.436 1 98.75 250 GLY B N 1
ATOM 4058 C CA . GLY B 1 250 ? 15.195 -4.324 0.732 1 98.75 250 GLY B CA 1
ATOM 4059 C C . GLY B 1 250 ? 15.367 -3.152 1.683 1 98.75 250 GLY B C 1
ATOM 4060 O O . GLY B 1 250 ? 15.016 -3.246 2.859 1 98.75 250 GLY B O 1
ATOM 4061 N N . PHE B 1 251 ? 15.906 -2.062 1.206 1 98.56 251 PHE B N 1
ATOM 4062 C CA . PHE B 1 251 ? 16.344 -0.953 2.041 1 98.56 251 PHE B CA 1
ATOM 4063 C C . PHE B 1 251 ? 15.211 -0.429 2.902 1 98.56 251 PHE B C 1
ATOM 4065 O O . PHE B 1 251 ? 15.328 -0.361 4.125 1 98.56 251 PHE B O 1
ATOM 4072 N N . LEU B 1 252 ? 14.055 -0.136 2.34 1 98.38 252 LEU B N 1
ATOM 4073 C CA . LEU B 1 252 ? 12.953 0.458 3.082 1 98.38 252 LEU B CA 1
ATOM 4074 C C . LEU B 1 252 ? 12.273 -0.58 3.967 1 98.38 252 LEU B C 1
ATOM 4076 O O . LEU B 1 252 ? 11.797 -0.258 5.059 1 98.38 252 LEU B O 1
ATOM 4080 N N . ALA B 1 253 ? 12.219 -1.816 3.516 1 98 253 ALA B N 1
ATOM 4081 C CA . ALA B 1 253 ? 11.656 -2.875 4.355 1 98 253 ALA B CA 1
ATOM 4082 C C . ALA B 1 253 ? 12.461 -3.037 5.641 1 98 253 ALA B C 1
ATOM 4084 O O . ALA B 1 253 ? 11.891 -3.174 6.723 1 98 253 ALA B O 1
ATOM 4085 N N . LYS B 1 254 ? 13.766 -3.006 5.508 1 96.69 254 LYS B N 1
ATOM 4086 C CA . LYS B 1 254 ? 14.664 -3.254 6.629 1 96.69 254 LYS B CA 1
ATOM 4087 C C . LYS B 1 254 ? 14.625 -2.104 7.629 1 96.69 254 LYS B C 1
ATOM 4089 O O . LYS B 1 254 ? 15.031 -2.262 8.781 1 96.69 254 LYS B O 1
ATOM 4094 N N . ARG B 1 255 ? 14.133 -0.954 7.219 1 96.5 255 ARG B N 1
ATOM 4095 C CA . ARG B 1 255 ? 14.086 0.224 8.078 1 96.5 255 ARG B CA 1
ATOM 4096 C C . ARG B 1 255 ? 12.836 0.215 8.953 1 96.5 255 ARG B C 1
ATOM 4098 O O . ARG B 1 255 ? 12.703 1.029 9.867 1 96.5 255 ARG B O 1
ATOM 4105 N N . LEU B 1 256 ? 11.906 -0.739 8.688 1 94.88 256 LEU B N 1
ATOM 4106 C CA . LEU B 1 256 ? 10.711 -0.82 9.531 1 94.88 256 LEU B CA 1
ATOM 4107 C C . LEU B 1 256 ? 11.094 -1.059 10.984 1 94.88 256 LEU B C 1
ATOM 4109 O O . LEU B 1 256 ? 11.977 -1.872 11.273 1 94.88 256 LEU B O 1
ATOM 4113 N N . LYS B 1 257 ? 10.461 -0.379 11.875 1 87.88 257 LYS B N 1
ATOM 4114 C CA . LYS B 1 257 ? 10.617 -0.563 13.312 1 87.88 257 LYS B CA 1
ATOM 4115 C C . LYS B 1 257 ? 9.352 -1.146 13.938 1 87.88 257 LYS B C 1
ATOM 4117 O O . LYS B 1 257 ? 8.523 -0.41 14.477 1 87.88 257 LYS B O 1
ATOM 4122 N N . PRO B 1 258 ? 9.312 -2.459 13.945 1 83 258 PRO B N 1
ATOM 4123 C CA . PRO B 1 258 ? 8.078 -3.111 14.383 1 83 258 PRO B CA 1
ATOM 4124 C C . PRO B 1 258 ? 7.684 -2.732 15.812 1 83 258 PRO B C 1
ATOM 4126 O O . PRO B 1 258 ? 6.5 -2.752 16.156 1 83 258 PRO B O 1
ATOM 4129 N N . GLU B 1 259 ? 8.602 -2.371 16.625 1 81.62 259 GLU B N 1
ATOM 4130 C CA . GLU B 1 259 ? 8.344 -2.047 18.016 1 81.62 259 GLU B CA 1
ATOM 4131 C C . GLU B 1 259 ? 7.469 -0.799 18.141 1 81.62 259 GLU B C 1
ATOM 4133 O O . GLU B 1 259 ? 6.895 -0.542 19.203 1 81.62 259 GLU B O 1
ATOM 4138 N N . LEU B 1 260 ? 7.43 -0.038 17.094 1 79.44 260 LEU B N 1
ATOM 4139 C CA . LEU B 1 260 ? 6.621 1.177 17.109 1 79.44 260 LEU B CA 1
ATOM 4140 C C . LEU B 1 260 ? 5.141 0.849 16.938 1 79.44 260 LEU B C 1
ATOM 4142 O O . LEU B 1 260 ? 4.285 1.714 17.125 1 79.44 260 LEU B O 1
ATOM 4146 N N . TYR B 1 261 ? 4.848 -0.349 16.625 1 75.38 261 TYR B N 1
ATOM 4147 C CA . TYR B 1 261 ? 3.48 -0.78 16.359 1 75.38 261 TYR B CA 1
ATOM 4148 C C . TYR B 1 261 ? 3.072 -1.911 17.297 1 75.38 261 TYR B C 1
ATOM 4150 O O . TYR B 1 261 ? 2.77 -3.02 16.859 1 75.38 261 TYR B O 1
ATOM 4158 N N . PRO B 1 262 ? 3.057 -1.459 18.703 1 61.47 262 PRO B N 1
ATOM 4159 C CA . PRO B 1 262 ? 2.711 -2.545 19.625 1 61.47 262 PRO B CA 1
ATOM 4160 C C . PRO B 1 262 ? 1.294 -3.07 19.422 1 61.47 262 PRO B C 1
ATOM 4162 O O . PRO B 1 262 ? 0.395 -2.307 19.062 1 61.47 262 PRO B O 1
ATOM 4165 N N . ASN B 1 263 ? 0.99 -4.266 19.531 1 57.78 263 ASN B N 1
ATOM 4166 C CA . ASN B 1 263 ? -0.274 -4.992 19.484 1 57.78 263 ASN B CA 1
ATOM 4167 C C . ASN B 1 263 ? -0.776 -5.137 18.047 1 57.78 263 ASN B C 1
ATOM 4169 O O . ASN B 1 263 ? -1.914 -5.551 17.812 1 57.78 263 ASN B O 1
ATOM 4173 N N . ASN B 1 264 ? -0.397 -4.215 17.266 1 51.81 264 ASN B N 1
ATOM 4174 C CA . ASN B 1 264 ? -0.971 -4.27 15.922 1 51.81 264 ASN B CA 1
ATOM 4175 C C . ASN B 1 264 ? -0.476 -5.488 15.148 1 51.81 264 ASN B C 1
ATOM 4177 O O . ASN B 1 264 ? -1.082 -5.887 14.156 1 51.81 264 ASN B O 1
ATOM 4181 N N . ILE B 1 265 ? 0.886 -5.43 15.297 1 37.84 265 ILE B N 1
ATOM 4182 C CA . ILE B 1 265 ? 1.344 -6.559 14.5 1 37.84 265 ILE B CA 1
ATOM 4183 C C . ILE B 1 265 ? 1.422 -7.809 15.367 1 37.84 265 ILE B C 1
ATOM 4185 O O . ILE B 1 265 ? 1.946 -7.766 16.484 1 37.84 265 ILE B O 1
#

pLDDT: mean 96.55, std 6.49, range [37.84, 99.0]

Radius of gyration: 24.35 Å; Cα contacts (8 Å, |Δi|>4): 1429; chains: 2; bounding box: 41×73×50 Å

Foldseek 3Di:
DKEKEFAAAQAQALVSLLVLLLVQLLVQLVVPHAEYEAAWQSVQGDPDPVHDGDDDDQVVVVVSLQSSLVSLCVSLHKYFAWHWHQDPVGIWTKTWIAGSNSDTPGIDTAQDDDPVCVVPHDHDDDWDWDDYPRAIEGEHEACCLQPPLVRLLVSLLVPHQEYEYHYEAFAQPDADADDDQPDPVAPCRSVSQLCSQQQQLHKYFYHYYLHPRGSHWGFIAGNNSDTPDTDHRNDGHMDMDDDDSVSRPSVNSNPDDCVVPPPPD/DKEKEFAAAQAQALVSLLVLLLVQLLVQLVVPHAEYEAAWQSVQGDPDPVHDGDDDDQVVVVVSLQSSLVSLCVSLHKYFAWHWHQDPVGIWTKTWIAGSNSDTPGIDTAQDDDPVCVVPHDHDDDWDWDDYPRAIEGEHEACCLQPPLVRLLVSLLVPHQEYEYHYEAFAQPDADADDDQPDPVAPCRSVSQLCSQQQQLHKYFYHYYLHPRGSHWGFIAGNNSDTPDTDHRNDGHMDMDDDDSVSRPSVNSNPDDCVVPPPPD

Solvent-accessible surface area (backbone atoms only — not comparable to full-atom values): 26079 Å² total; per-residue (Å²): 92,33,40,24,32,28,14,46,60,80,32,75,25,54,68,50,29,51,50,50,53,45,52,46,48,43,55,34,32,75,70,57,24,51,36,35,33,36,20,37,26,39,42,53,34,59,88,45,90,90,52,74,63,61,89,75,57,65,66,57,49,53,51,49,52,52,50,49,21,50,44,15,34,72,50,54,20,20,35,36,46,16,19,59,44,70,54,98,89,41,36,28,46,30,32,35,35,25,35,34,78,31,44,76,77,48,64,37,45,34,50,55,67,46,81,91,36,64,89,67,36,46,61,38,70,62,78,57,76,48,72,58,95,84,44,34,27,23,70,33,49,36,52,22,49,62,43,34,62,64,58,55,40,45,30,26,55,72,59,16,26,31,34,41,30,22,17,76,52,62,26,80,85,60,76,65,64,63,88,52,83,47,34,59,87,46,59,65,54,47,42,28,49,26,47,58,4,40,30,18,19,13,28,27,37,33,10,19,46,20,26,69,15,17,51,45,54,25,32,37,24,36,29,81,30,45,74,78,47,62,39,61,70,42,43,68,46,62,39,73,44,78,46,61,65,80,67,23,66,13,59,53,27,62,65,59,60,36,79,52,41,74,82,58,57,92,33,40,23,33,29,15,47,58,80,32,76,24,55,68,51,29,49,48,52,50,45,50,45,48,44,55,35,33,76,72,57,23,52,36,36,32,36,20,35,25,38,41,52,33,59,87,45,89,91,51,72,62,60,88,74,57,65,64,56,49,52,52,49,51,52,50,48,20,49,44,16,34,72,50,54,22,20,37,36,48,17,21,58,44,69,52,99,89,40,36,28,45,29,34,35,36,26,35,34,78,31,44,75,78,49,63,37,47,36,50,56,67,46,80,92,36,61,88,66,36,47,61,38,71,61,77,59,76,45,72,58,95,86,44,34,27,23,70,34,48,34,51,24,49,62,43,33,63,63,58,53,40,44,29,25,56,73,59,17,26,33,34,41,29,22,16,77,51,62,26,80,83,60,75,67,63,63,88,54,84,46,33,57,87,46,61,66,56,48,43,27,49,26,47,59,4,39,31,19,18,13,28,26,38,34,9,19,45,21,24,69,15,16,50,46,52,25,31,38,25,36,29,81,31,45,74,78,45,64,38,63,70,41,43,68,47,61,40,76,44,80,47,62,64,81,67,22,68,13,59,54,26,62,65,60,61,36,80,51,41,73,86,55,57